Protein AF-0000000077670071 (afdb_homodimer)

Organism: Acanthosepion pharaonis (NCBI:txid158019)

Foldseek 3Di:
DPDDDPDDPDDPDPPPPPPDDDPDDCPPPDDDPQQLPDPPPPDDDDPDPDSPSRSPPCPCPPPPDPPCPLVNVVVVLVVVLVVLLVVLVVLLVQLLVLLVQLLVLLVVLLVLLVVLLVCVVVVDPVVNVVSVVSNVVSVVSNVVSVVSNVVSVVVNVVSLVVLQVSLVVCVVSVNNVSNVVSVVSSVVSVVSSVVSNVSSVVSVVVSVVSVVVSVVSVVVVVVVVVVVVVVVVD/DPDDDPDDPDDPDCPVPPPDPDPPPPPVPPDDDQQLPDPPPPDDDDPDPDSPSRSPPCPCPPPPDPPCPLVNVVVVLVVVLVVLLVVLVVLLVQLLVLLVQLLVLLVVLLVLLVVLLVCVVVVDPVSNVVSVVSNVVSVVSNVVSVVSNVVSVVVNVVSLVVLQVSLVVCVVSVNNVSNVVSVVSSVVSVVSSVVSNVSSVVSVVVSVVSVVVSVVSVVVVVVVVVVVVVVVVD

Solvent-accessible surface area (backbone atoms only — not comparable to full-atom values): 26084 Å² total; per-residue (Å²): 143,90,78,80,88,81,70,89,80,77,80,87,80,80,78,75,78,78,71,80,76,73,84,72,73,88,67,82,77,80,76,88,75,68,55,40,54,76,77,86,73,81,77,88,87,70,90,73,68,82,79,67,62,50,10,56,65,64,69,66,66,61,75,66,72,75,58,57,46,72,64,53,47,50,52,33,42,51,53,20,49,52,29,42,51,48,31,40,51,43,37,45,50,26,33,34,46,30,29,50,51,29,26,51,36,40,52,51,41,44,53,39,53,53,51,51,57,59,37,62,79,68,65,48,64,69,60,48,53,54,42,50,52,50,42,54,54,34,52,51,50,31,52,52,30,44,51,52,31,53,50,37,48,50,32,39,55,35,38,50,53,38,43,53,34,46,20,48,33,26,46,57,64,70,32,57,66,59,17,52,49,41,49,51,51,52,52,56,50,50,51,54,44,48,53,34,50,50,50,31,50,52,35,51,50,51,39,54,52,48,52,52,50,51,51,53,52,52,51,51,54,52,52,53,51,54,54,54,53,54,57,68,76,95,144,87,77,76,90,79,70,88,83,75,76,89,75,79,77,71,76,77,68,78,74,70,83,69,82,75,72,74,79,76,76,86,73,72,56,45,55,74,77,86,73,82,76,88,88,73,89,72,70,83,80,68,59,51,13,60,69,65,70,65,65,59,75,67,73,75,59,58,45,73,64,54,45,51,52,34,41,51,53,21,48,52,30,42,51,49,30,39,52,43,37,46,49,25,33,36,46,30,29,48,52,30,26,52,35,39,52,51,40,45,52,40,54,52,51,51,58,59,38,63,78,68,64,49,65,71,59,49,53,51,42,51,54,49,43,56,52,34,53,51,50,34,51,53,30,45,53,53,30,52,50,36,48,51,32,39,55,35,37,49,54,38,44,52,33,46,20,48,30,26,47,55,65,71,32,56,66,59,18,52,49,42,49,50,51,53,51,57,51,51,52,54,43,47,53,35,50,50,51,32,50,52,36,52,52,50,40,54,51,49,52,54,49,52,50,53,53,52,49,51,53,53,53,54,52,53,53,55,51,55,58,68,76,98

Secondary structure (DSSP, 8-state):
----------------------S----------------------S--------TT--------S----HHHHHHHHHHHHHHHHHHHHHHHHHHHHHHHHHHHHHHHHHHHHHHHHHHHHHT-HHHHHHHHHHHHHHHHHHHHHHHHHHHHHHHHHHHHHHHHHHHHHHHHTT-HHHHHHHHHHHHHHHHHHHHHHHHHHHHHHHHHHHHHHHHHHHHHHHHHHHHHHHHHH-/---S-----------------------------------------S--------TT--------S----HHHHHHHHHHHHHHHHHHHHHHHHHHHHHHHHHHHHHHHHHHHHHHHHHHHHHT-HHHHHHHHHHHHHHHHHHHHHHHHHHHHHHHHHHHHHHHHHHHHHHHHTT-HHHHHHHHHHHHHHHHHHHHHHHHHHHHHHHHHHHHHHHHHHHHHHHHHHHHHHHHHH-

Structure (mmCIF, N/CA/C/O backbone):
data_AF-0000000077670071-model_v1
#
loop_
_entity.id
_entity.type
_entity.pdbx_description
1 polymer 'Direct IAP-binding protein with low pI'
#
loop_
_atom_site.group_PDB
_atom_site.id
_atom_site.type_symbol
_atom_site.label_atom_id
_atom_site.label_alt_id
_atom_site.label_comp_id
_atom_site.label_asym_id
_atom_site.label_entity_id
_atom_site.label_seq_id
_atom_site.pdbx_PDB_ins_code
_atom_site.Cartn_x
_atom_site.Cartn_y
_atom_site.Cartn_z
_atom_site.occupancy
_atom_site.B_iso_or_equiv
_atom_site.auth_seq_id
_atom_site.auth_comp_id
_atom_site.auth_asym_id
_atom_site.auth_atom_id
_atom_site.pdbx_PDB_model_num
ATOM 1 N N . MET A 1 1 ? -12.75 -76.188 -4.395 1 19.3 1 MET A N 1
ATOM 2 C CA . MET A 1 1 ? -12.727 -75.812 -2.982 1 19.3 1 MET A CA 1
ATOM 3 C C . MET A 1 1 ? -11.961 -74.5 -2.77 1 19.3 1 MET A C 1
ATOM 5 O O . MET A 1 1 ? -10.898 -74.5 -2.143 1 19.3 1 MET A O 1
ATOM 9 N N . ILE A 1 2 ? -11.883 -73.438 -3.781 1 19.7 2 ILE A N 1
ATOM 10 C CA . ILE A 1 2 ? -11.203 -72.25 -4.199 1 19.7 2 ILE A CA 1
ATOM 11 C C . ILE A 1 2 ? -11.68 -71.062 -3.352 1 19.7 2 ILE A C 1
ATOM 13 O O . ILE A 1 2 ? -11.5 -69.875 -3.729 1 19.7 2 ILE A O 1
ATOM 17 N N . CYS A 1 3 ? -12.5 -71.125 -2.314 1 19.27 3 CYS A N 1
ATOM 18 C CA . CYS A 1 3 ? -13.188 -70.125 -1.575 1 19.27 3 CYS A CA 1
ATOM 19 C C . CYS A 1 3 ? -12.18 -69.25 -0.833 1 19.27 3 CYS A C 1
ATOM 21 O O . CYS A 1 3 ? -12.273 -68 -0.875 1 19.27 3 CYS A O 1
ATOM 23 N N . ARG A 1 4 ? -11.594 -69.438 0.421 1 20.42 4 ARG A N 1
ATOM 24 C CA . ARG A 1 4 ? -11.805 -68.875 1.736 1 20.42 4 ARG A CA 1
ATOM 25 C C . ARG A 1 4 ? -10.742 -67.812 2.033 1 20.42 4 ARG A C 1
ATOM 27 O O . ARG A 1 4 ? -10.805 -67.125 3.064 1 20.42 4 ARG A O 1
ATOM 34 N N . CYS A 1 5 ? -9.391 -67.812 1.639 1 19.31 5 CYS A N 1
ATOM 35 C CA . CYS A 1 5 ? -8.312 -67.312 2.482 1 19.31 5 CYS A CA 1
ATOM 36 C C . CYS A 1 5 ? -8.242 -65.812 2.439 1 19.31 5 CYS A C 1
ATOM 38 O O . CYS A 1 5 ? -7.195 -65.25 2.117 1 19.31 5 CYS A O 1
ATOM 40 N N . LEU A 1 6 ? -9.188 -64.875 1.886 1 21.92 6 LEU A N 1
ATOM 41 C CA . LEU A 1 6 ? -9.008 -63.469 1.563 1 21.92 6 LEU A CA 1
ATOM 42 C C . LEU A 1 6 ? -8.992 -62.625 2.83 1 21.92 6 LEU A C 1
ATOM 44 O O . LEU A 1 6 ? -9.109 -61.375 2.764 1 21.92 6 LEU A O 1
ATOM 48 N N . ARG A 1 7 ? -9.125 -63.031 4.027 1 20.58 7 ARG A N 1
ATOM 49 C CA . ARG A 1 7 ? -9.609 -62.156 5.086 1 20.58 7 ARG A CA 1
ATOM 50 C C . ARG A 1 7 ? -8.531 -61.188 5.539 1 20.58 7 ARG A C 1
ATOM 52 O O . ARG A 1 7 ? -8.805 -60 5.754 1 20.58 7 ARG A O 1
ATOM 59 N N . SER A 1 8 ? -7.371 -61.531 6.316 1 20.08 8 SER A N 1
ATOM 60 C CA . SER A 1 8 ? -6.895 -60.844 7.516 1 20.08 8 SER A CA 1
ATOM 61 C C . SER A 1 8 ? -5.93 -59.719 7.168 1 20.08 8 SER A C 1
ATOM 63 O O . SER A 1 8 ? -4.727 -59.938 7.027 1 20.08 8 SER A O 1
ATOM 65 N N . LEU A 1 9 ? -6.059 -58.719 6.238 1 21.48 9 LEU A N 1
ATOM 66 C CA . LEU A 1 9 ? -5.23 -57.594 5.824 1 21.48 9 LEU A CA 1
ATOM 67 C C . LEU A 1 9 ? -5.09 -56.562 6.953 1 21.48 9 LEU A C 1
ATOM 69 O O . LEU A 1 9 ? -5.652 -55.469 6.879 1 21.48 9 LEU A O 1
ATOM 73 N N . ARG A 1 10 ? -5.117 -56.969 8.203 1 20.91 10 ARG A N 1
ATOM 74 C CA . ARG A 1 10 ? -5.242 -55.938 9.211 1 20.91 10 ARG A CA 1
ATOM 75 C C . ARG A 1 10 ? -4.047 -54.969 9.164 1 20.91 10 ARG A C 1
ATOM 77 O O . ARG A 1 10 ? -3.07 -55.25 8.461 1 20.91 10 ARG A O 1
ATOM 84 N N . ARG A 1 11 ? -3.357 -54.438 10.398 1 23.05 11 ARG A N 1
ATOM 85 C CA . ARG A 1 11 ? -3.02 -53.281 11.195 1 23.05 11 ARG A CA 1
ATOM 86 C C . ARG A 1 11 ? -1.527 -52.969 11.117 1 23.05 11 ARG A C 1
ATOM 88 O O . ARG A 1 11 ? -0.979 -52.312 12 1 23.05 11 ARG A O 1
ATOM 95 N N . LEU A 1 12 ? -0.611 -53.469 10.32 1 20.62 12 LEU A N 1
ATOM 96 C CA . LEU A 1 12 ? 0.791 -53.312 10.688 1 20.62 12 LEU A CA 1
ATOM 97 C C . LEU A 1 12 ? 1.192 -51.844 10.656 1 20.62 12 LEU A C 1
ATOM 99 O O . LEU A 1 12 ? 1.019 -51.156 9.641 1 20.62 12 LEU A O 1
ATOM 103 N N . ARG A 1 13 ? 1.415 -51.156 11.844 1 23.98 13 ARG A N 1
ATOM 104 C CA . ARG A 1 13 ? 1.906 -49.844 12.289 1 23.98 13 ARG A CA 1
ATOM 105 C C . ARG A 1 13 ? 3.375 -49.656 11.93 1 23.98 13 ARG A C 1
ATOM 107 O O . ARG A 1 13 ? 4.234 -50.406 12.391 1 23.98 13 ARG A O 1
ATOM 114 N N . CYS A 1 14 ? 3.844 -49.031 10.828 1 21.12 14 CYS A N 1
ATOM 115 C CA . CYS A 1 14 ? 5.125 -48.719 10.211 1 21.12 14 CYS A CA 1
ATOM 116 C C . CYS A 1 14 ? 5.941 -47.781 11.094 1 21.12 14 CYS A C 1
ATOM 118 O O . CYS A 1 14 ? 5.578 -46.625 11.289 1 21.12 14 CYS A O 1
ATOM 120 N N . SER A 1 15 ? 6.465 -48.219 12.227 1 22.89 15 SER A N 1
ATOM 121 C CA . SER A 1 15 ? 7.379 -47.375 12.992 1 22.89 15 SER A CA 1
ATOM 122 C C . SER A 1 15 ? 8.656 -47.094 12.203 1 22.89 15 SER A C 1
ATOM 124 O O . SER A 1 15 ? 9.445 -48 11.938 1 22.89 15 SER A O 1
ATOM 126 N N . LEU A 1 16 ? 8.742 -46.062 11.281 1 22.25 16 LEU A N 1
ATOM 127 C CA . LEU A 1 16 ? 9.844 -45.594 10.438 1 22.25 16 LEU A CA 1
ATOM 128 C C . LEU A 1 16 ? 10.992 -45.062 11.281 1 22.25 16 LEU A C 1
ATOM 130 O O . LEU A 1 16 ? 10.836 -44.062 11.984 1 22.25 16 LEU A O 1
ATOM 134 N N . PRO A 1 17 ? 11.766 -45.875 11.977 1 24.42 17 PRO A N 1
ATOM 135 C CA . PRO A 1 17 ? 12.891 -45.219 12.633 1 24.42 17 PRO A CA 1
ATOM 136 C C . PRO A 1 17 ? 13.805 -44.5 11.648 1 24.42 17 PRO A C 1
ATOM 138 O O . PRO A 1 17 ? 14.055 -45 10.547 1 24.42 17 PRO A O 1
ATOM 141 N N . ILE A 1 18 ? 13.883 -43.156 11.625 1 24.2 18 ILE A N 1
ATOM 142 C CA . ILE A 1 18 ? 14.562 -42.156 10.805 1 24.2 18 ILE A CA 1
ATOM 143 C C . ILE A 1 18 ? 16.078 -42.281 10.969 1 24.2 18 ILE A C 1
ATOM 145 O O . ILE A 1 18 ? 16.625 -41.938 12.016 1 24.2 18 ILE A O 1
ATOM 149 N N . LEU A 1 19 ? 16.578 -43.438 10.711 1 23.03 19 LEU A N 1
ATOM 150 C CA . LEU A 1 19 ? 18.031 -43.5 10.875 1 23.03 19 LEU A CA 1
ATOM 151 C C . LEU A 1 19 ? 18.719 -42.406 10.062 1 23.03 19 LEU A C 1
ATOM 153 O O . LEU A 1 19 ? 18.281 -42.094 8.961 1 23.03 19 LEU A O 1
ATOM 157 N N . ARG A 1 20 ? 19.531 -41.594 10.766 1 25.33 20 ARG A N 1
ATOM 158 C CA . ARG A 1 20 ? 20.344 -40.438 10.414 1 25.33 20 ARG A CA 1
ATOM 159 C C . ARG A 1 20 ? 21.328 -40.781 9.305 1 25.33 20 ARG A C 1
ATOM 161 O O . ARG A 1 20 ? 22.188 -41.656 9.477 1 25.33 20 ARG A O 1
ATOM 168 N N . PRO A 1 21 ? 20.938 -40.656 8 1 23.73 21 PRO A N 1
ATOM 169 C CA . PRO A 1 21 ? 21.781 -41.062 6.871 1 23.73 21 PRO A CA 1
ATOM 170 C C . PRO A 1 21 ? 23.141 -40.344 6.871 1 23.73 21 PRO A C 1
ATOM 172 O O . PRO A 1 21 ? 23.203 -39.156 7.219 1 23.73 21 PRO A O 1
ATOM 175 N N . THR A 1 22 ? 24.141 -40.969 7.371 1 26 22 THR A N 1
ATOM 176 C CA . THR A 1 22 ? 25.484 -40.469 7.148 1 26 22 THR A CA 1
ATOM 177 C C . THR A 1 22 ? 25.703 -40.125 5.68 1 26 22 THR A C 1
ATOM 179 O O . THR A 1 22 ? 25.078 -40.719 4.797 1 26 22 THR A O 1
ATOM 182 N N . PRO A 1 23 ? 26.375 -38.969 5.371 1 24.25 23 PRO A N 1
ATOM 183 C CA . PRO A 1 23 ? 26.547 -38.219 4.121 1 24.25 23 PRO A CA 1
ATOM 184 C C . PRO A 1 23 ? 27.328 -39.031 3.068 1 24.25 23 PRO A C 1
ATOM 186 O O . PRO A 1 23 ? 27.734 -38.469 2.051 1 24.25 23 PRO A O 1
ATOM 189 N N . VAL A 1 24 ? 27.141 -40.344 3.111 1 22.52 24 VAL A N 1
ATOM 190 C CA . VAL A 1 24 ? 28.188 -40.938 2.277 1 22.52 24 VAL A CA 1
ATOM 191 C C . VAL A 1 24 ? 28.141 -40.312 0.885 1 22.52 24 VAL A C 1
ATOM 193 O O . VAL A 1 24 ? 29.125 -39.719 0.429 1 22.52 24 VAL A O 1
ATOM 196 N N . HIS A 1 25 ? 27.766 -41.219 -0.134 1 20.42 25 HIS A N 1
ATOM 197 C CA . HIS A 1 25 ? 28.453 -41.844 -1.264 1 20.42 25 HIS A CA 1
ATOM 198 C C . HIS A 1 25 ? 28.094 -41.125 -2.57 1 20.42 25 HIS A C 1
ATOM 200 O O . HIS A 1 25 ? 28.578 -41.531 -3.639 1 20.42 25 HIS A O 1
ATOM 206 N N . TRP A 1 26 ? 27.25 -40.125 -2.826 1 19.08 26 TRP A N 1
ATOM 207 C CA . TRP A 1 26 ? 26.422 -40.344 -4 1 19.08 26 TRP A CA 1
ATOM 208 C C . TRP A 1 26 ? 27.188 -40.062 -5.281 1 19.08 26 TRP A C 1
ATOM 210 O O . TRP A 1 26 ? 27.547 -38.906 -5.547 1 19.08 26 TRP A O 1
ATOM 220 N N . ALA A 1 27 ? 28 -40.969 -5.812 1 22.58 27 ALA A N 1
ATOM 221 C CA . ALA A 1 27 ? 28.688 -40.906 -7.098 1 22.58 27 ALA A CA 1
ATOM 222 C C . ALA A 1 27 ? 27.688 -40.906 -8.258 1 22.58 27 ALA A C 1
ATOM 224 O O . ALA A 1 27 ? 28.078 -41.031 -9.422 1 22.58 27 ALA A O 1
ATOM 225 N N . VAL A 1 28 ? 26.328 -40.781 -8.156 1 21.23 28 VAL A N 1
ATOM 226 C CA . VAL A 1 28 ? 25.547 -41.281 -9.281 1 21.23 28 VAL A CA 1
ATOM 227 C C . VAL A 1 28 ? 25.891 -40.531 -10.547 1 21.23 28 VAL A C 1
ATOM 229 O O . VAL A 1 28 ? 25.688 -39.312 -10.625 1 21.23 28 VAL A O 1
ATOM 232 N N . GLY A 1 29 ? 26.906 -41.031 -11.438 1 20.14 29 GLY A N 1
ATOM 233 C CA . GLY A 1 29 ? 27.234 -40.594 -12.789 1 20.14 29 GLY A CA 1
ATOM 234 C C . GLY A 1 29 ? 26.062 -40.688 -13.75 1 20.14 29 GLY A C 1
ATOM 235 O O . GLY A 1 29 ? 26 -41.594 -14.586 1 20.14 29 GLY A O 1
ATOM 236 N N . LEU A 1 30 ? 24.719 -40.75 -13.406 1 21.16 30 LEU A N 1
ATOM 237 C CA . LEU A 1 30 ? 23.719 -41.156 -14.367 1 21.16 30 LEU A CA 1
ATOM 238 C C . LEU A 1 30 ? 23.719 -40.219 -15.578 1 21.16 30 LEU A C 1
ATOM 240 O O . LEU A 1 30 ? 23.562 -39 -15.438 1 21.16 30 LEU A O 1
ATOM 244 N N . SER A 1 31 ? 24.297 -40.719 -16.75 1 20.66 31 SER A N 1
ATOM 245 C CA . SER A 1 31 ? 24.406 -40.219 -18.109 1 20.66 31 SER A CA 1
ATOM 246 C C . SER A 1 31 ? 23.062 -39.75 -18.656 1 20.66 31 SER A C 1
ATOM 248 O O . SER A 1 31 ? 22.016 -40.125 -18.109 1 20.66 31 SER A O 1
ATOM 250 N N . LEU A 1 32 ? 23.047 -39.25 -20.047 1 23.14 32 LEU A N 1
ATOM 251 C CA . LEU A 1 32 ? 22.391 -38.344 -21 1 23.14 32 LEU A CA 1
ATOM 252 C C . LEU A 1 32 ? 21.141 -39.031 -21.594 1 23.14 32 LEU A C 1
ATOM 254 O O . LEU A 1 32 ? 21.25 -39.906 -22.453 1 23.14 32 LEU A O 1
ATOM 258 N N . PHE A 1 33 ? 20.203 -39.625 -20.844 1 22.83 33 PHE A N 1
ATOM 259 C CA . PHE A 1 33 ? 19.125 -40.281 -21.578 1 22.83 33 PHE A CA 1
ATOM 260 C C . PHE A 1 33 ? 18.375 -39.25 -22.438 1 22.83 33 PHE A C 1
ATOM 262 O O . PHE A 1 33 ? 18.109 -38.125 -22 1 22.83 33 PHE A O 1
ATOM 269 N N . PRO A 1 34 ? 18.297 -39.438 -23.844 1 24.45 34 PRO A N 1
ATOM 270 C CA . PRO A 1 34 ? 17.641 -38.594 -24.844 1 24.45 34 PRO A CA 1
ATOM 271 C C . PRO A 1 34 ? 16.125 -38.5 -24.641 1 24.45 34 PRO A C 1
ATOM 273 O O . PRO A 1 34 ? 15.492 -39.5 -24.266 1 24.45 34 PRO A O 1
ATOM 276 N N . SER A 1 35 ? 15.633 -37.438 -24.016 1 22.36 35 SER A N 1
ATOM 277 C CA . SER A 1 35 ? 14.227 -37.094 -23.812 1 22.36 35 SER A CA 1
ATOM 278 C C . SER A 1 35 ? 13.461 -37.125 -25.125 1 22.36 35 SER A C 1
ATOM 280 O O . SER A 1 35 ? 13.805 -36.375 -26.062 1 22.36 35 SER A O 1
ATOM 282 N N . VAL A 1 36 ? 12.805 -38.219 -25.547 1 23.88 36 VAL A N 1
ATOM 283 C CA . VAL A 1 36 ? 11.961 -38.5 -26.703 1 23.88 36 VAL A CA 1
ATOM 284 C C . VAL A 1 36 ? 10.742 -37.594 -26.688 1 23.88 36 VAL A C 1
ATOM 286 O O . VAL A 1 36 ? 9.938 -37.594 -25.75 1 23.88 36 VAL A O 1
ATOM 289 N N . ALA A 1 37 ? 10.852 -36.344 -27.234 1 23.95 37 ALA A N 1
ATOM 290 C CA . ALA A 1 37 ? 9.711 -35.469 -27.438 1 23.95 37 ALA A CA 1
ATOM 291 C C . ALA A 1 37 ? 8.758 -36.031 -28.484 1 23.95 37 ALA A C 1
ATOM 293 O O . ALA A 1 37 ? 9.156 -36.281 -29.625 1 23.95 37 ALA A O 1
ATOM 294 N N . TYR A 1 38 ? 7.801 -36.781 -28.203 1 21.5 38 TYR A N 1
ATOM 295 C CA . TYR A 1 38 ? 6.75 -37.312 -29.062 1 21.5 38 TYR A CA 1
ATOM 296 C C . TYR A 1 38 ? 5.957 -36.188 -29.719 1 21.5 38 TYR A C 1
ATOM 298 O O . TYR A 1 38 ? 5.477 -35.281 -29.031 1 21.5 38 TYR A O 1
ATOM 306 N N . CYS A 1 39 ? 6.348 -35.75 -30.938 1 24.64 39 CYS A N 1
ATOM 307 C CA . CYS A 1 39 ? 5.547 -34.906 -31.812 1 24.64 39 CYS A CA 1
ATOM 308 C C . CYS A 1 39 ? 4.32 -35.656 -32.312 1 24.64 39 CYS A C 1
ATOM 310 O O . CYS A 1 39 ? 4.445 -36.688 -32.969 1 24.64 39 CYS A O 1
ATOM 312 N N . TYR A 1 40 ? 3.168 -35.594 -31.719 1 21.88 40 TYR A N 1
ATOM 313 C CA . TYR A 1 40 ? 1.902 -36.156 -32.156 1 21.88 40 TYR A CA 1
ATOM 314 C C . TYR A 1 40 ? 1.477 -35.562 -33.5 1 21.88 40 TYR A C 1
ATOM 316 O O . TYR A 1 40 ? 1.119 -34.375 -33.562 1 21.88 40 TYR A O 1
ATOM 324 N N . ASN A 1 41 ? 2.139 -35.969 -34.656 1 23.44 41 ASN A N 1
ATOM 325 C CA . ASN A 1 41 ? 1.564 -35.688 -35.969 1 23.44 41 ASN A CA 1
ATOM 326 C C . ASN A 1 41 ? 0.294 -36.5 -36.219 1 23.44 41 ASN A C 1
ATOM 328 O O . ASN A 1 41 ? 0.331 -37.719 -36.219 1 23.44 41 ASN A O 1
ATOM 332 N N . ALA A 1 42 ? -0.922 -35.969 -36.156 1 26.3 42 ALA A N 1
ATOM 333 C CA . ALA A 1 42 ? -2.221 -36.594 -36.469 1 26.3 42 ALA A CA 1
ATOM 334 C C . ALA A 1 42 ? -2.324 -36.969 -37.938 1 26.3 42 ALA A C 1
ATOM 336 O O . ALA A 1 42 ? -3.408 -37.312 -38.406 1 26.3 42 ALA A O 1
ATOM 337 N N . ASN A 1 43 ? -1.419 -36.688 -38.938 1 24.58 43 ASN A N 1
ATOM 338 C CA . ASN A 1 43 ? -1.984 -37 -40.25 1 24.58 43 ASN A CA 1
ATOM 339 C C . ASN A 1 43 ? -2.189 -38.5 -40.469 1 24.58 43 ASN A C 1
ATOM 341 O O . ASN A 1 43 ? -1.601 -39.312 -39.75 1 24.58 43 ASN A O 1
ATOM 345 N N . ASN A 1 44 ? -2.498 -39.062 -41.875 1 26.72 44 ASN A N 1
ATOM 346 C CA . ASN A 1 44 ? -3.141 -40.156 -42.562 1 26.72 44 ASN A CA 1
ATOM 347 C C . ASN A 1 44 ? -2.389 -41.469 -42.375 1 26.72 44 ASN A C 1
ATOM 349 O O . ASN A 1 44 ? -1.277 -41.469 -41.844 1 26.72 44 ASN A O 1
ATOM 353 N N . ASN A 1 45 ? -2.203 -42.375 -43.531 1 25.75 45 ASN A N 1
ATOM 354 C CA . ASN A 1 45 ? -2.211 -43.781 -43.938 1 25.75 45 ASN A CA 1
ATOM 355 C C . ASN A 1 45 ? -0.94 -44.469 -43.469 1 25.75 45 ASN A C 1
ATOM 357 O O . ASN A 1 45 ? -0.869 -45.719 -43.5 1 25.75 45 ASN A O 1
ATOM 361 N N . ASN A 1 46 ? 0.287 -44 -44 1 26.06 46 ASN A N 1
ATOM 362 C CA . ASN A 1 46 ? 1.414 -44.844 -44.375 1 26.06 46 ASN A CA 1
ATOM 363 C C . ASN A 1 46 ? 2.01 -45.562 -43.156 1 26.06 46 ASN A C 1
ATOM 365 O O . ASN A 1 46 ? 1.832 -45.125 -42.031 1 26.06 46 ASN A O 1
ATOM 369 N N . THR A 1 47 ? 2.789 -46.781 -43.312 1 28.22 47 THR A N 1
ATOM 370 C CA . THR A 1 47 ? 3.484 -47.812 -42.562 1 28.22 47 THR A CA 1
ATOM 371 C C . THR A 1 47 ? 4.402 -47.188 -41.531 1 28.22 47 THR A C 1
ATOM 373 O O . THR A 1 47 ? 5.488 -46.719 -41.844 1 28.22 47 THR A O 1
ATOM 376 N N . THR A 1 48 ? 3.914 -46.469 -40.625 1 26.86 48 THR A N 1
ATOM 377 C CA . THR A 1 48 ? 4.613 -45.469 -39.812 1 26.86 48 THR A CA 1
ATOM 378 C C . THR A 1 48 ? 5.637 -46.125 -38.906 1 26.86 48 THR A C 1
ATOM 380 O O . THR A 1 48 ? 5.301 -47.062 -38.156 1 26.86 48 THR A O 1
ATOM 383 N N . PRO A 1 49 ? 7 -46.156 -39.344 1 28.55 49 PRO A N 1
ATOM 384 C CA . PRO A 1 49 ? 8.102 -46.875 -38.688 1 28.55 49 PRO A CA 1
ATOM 385 C C . PRO A 1 49 ? 8.055 -46.75 -37.188 1 28.55 49 PRO A C 1
ATOM 387 O O . PRO A 1 49 ? 7.348 -45.906 -36.656 1 28.55 49 PRO A O 1
ATOM 390 N N . PRO A 1 50 ? 8.867 -47.688 -36.469 1 28.81 50 PRO A N 1
ATOM 391 C CA . PRO A 1 50 ? 8.945 -47.844 -35 1 28.81 50 P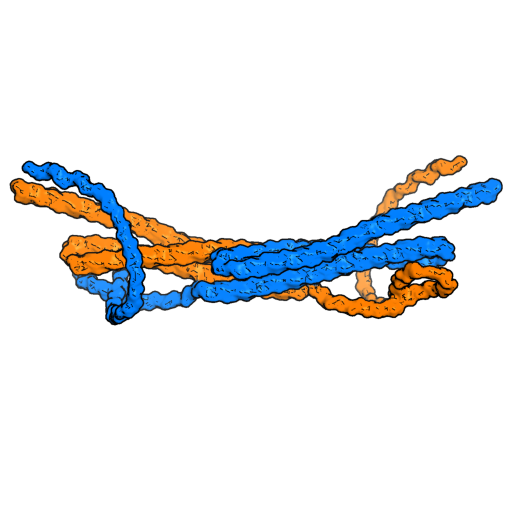RO A CA 1
ATOM 392 C C . PRO A 1 50 ? 9.148 -46.531 -34.25 1 28.81 50 PRO A C 1
ATOM 394 O O . PRO A 1 50 ? 9.875 -45.656 -34.75 1 28.81 50 PRO A O 1
ATOM 397 N N . LEU A 1 51 ? 8.148 -46.031 -33.625 1 28.78 51 LEU A N 1
ATOM 398 C CA . LEU A 1 51 ? 8.133 -44.781 -32.875 1 28.78 51 LEU A CA 1
ATOM 399 C C . LEU A 1 51 ? 9.336 -44.688 -31.938 1 28.78 51 LEU A C 1
ATOM 401 O O . LEU A 1 51 ? 9.383 -45.375 -30.922 1 28.78 51 LEU A O 1
ATOM 405 N N . VAL A 1 52 ? 10.617 -44.844 -32.5 1 29.88 52 VAL A N 1
ATOM 406 C CA . VAL A 1 52 ? 11.727 -44.406 -31.672 1 29.88 52 VAL A CA 1
ATOM 407 C C . VAL A 1 52 ? 11.391 -43.062 -31.031 1 29.88 52 VAL A C 1
ATOM 409 O O . VAL A 1 52 ? 11.148 -42.062 -31.719 1 29.88 52 VAL A O 1
ATOM 412 N N . ILE A 1 53 ? 10.719 -43.125 -29.922 1 31.23 53 ILE A N 1
ATOM 413 C CA . ILE A 1 53 ? 10.57 -41.906 -29.125 1 31.23 53 ILE A CA 1
ATOM 414 C C . ILE A 1 53 ? 11.914 -41.188 -29.047 1 31.23 53 ILE A C 1
ATOM 416 O O . ILE A 1 53 ? 12.82 -41.625 -28.344 1 31.23 53 ILE A O 1
ATOM 420 N N . ASP A 1 54 ? 12.617 -40.938 -30.203 1 28.14 54 ASP A N 1
ATOM 421 C CA . ASP A 1 54 ? 13.789 -40.062 -30.203 1 28.14 54 ASP A CA 1
ATOM 422 C C . ASP A 1 54 ? 13.523 -38.812 -29.359 1 28.14 54 ASP A C 1
ATOM 424 O O . ASP A 1 54 ? 12.734 -37.969 -29.766 1 28.14 54 ASP A O 1
ATOM 428 N N . CYS A 1 55 ? 13.539 -38.969 -28.062 1 30.72 55 CYS A N 1
ATOM 429 C CA . CYS A 1 55 ? 13.672 -37.844 -27.125 1 30.72 55 CYS A CA 1
ATOM 430 C C . CYS A 1 55 ? 14.648 -36.812 -27.656 1 30.72 55 CYS A C 1
ATOM 432 O O . CYS A 1 55 ? 15.023 -35.875 -26.922 1 30.72 55 CYS A O 1
ATOM 434 N N . GLU A 1 56 ? 15.391 -37.031 -28.75 1 27.98 56 GLU A N 1
ATOM 435 C CA . GLU A 1 56 ? 16.359 -36.031 -29.219 1 27.98 56 GLU A CA 1
ATOM 436 C C . GLU A 1 56 ? 15.656 -34.75 -29.625 1 27.98 56 GLU A C 1
ATOM 438 O O . GLU A 1 56 ? 16.312 -33.781 -30.062 1 27.98 56 GLU A O 1
ATOM 443 N N . ASP A 1 57 ? 14.633 -34.844 -30.312 1 28.84 57 ASP A N 1
ATOM 444 C CA . ASP A 1 57 ? 14.352 -33.469 -30.766 1 28.84 57 ASP A CA 1
ATOM 445 C C . ASP A 1 57 ? 14.297 -32.5 -29.578 1 28.84 57 ASP A C 1
ATOM 447 O O . ASP A 1 57 ? 13.422 -32.625 -28.719 1 28.84 57 ASP A O 1
ATOM 451 N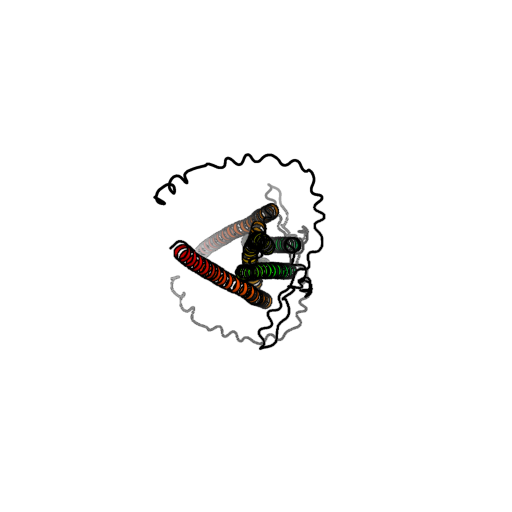 N . ASP A 1 58 ? 15.445 -32.031 -29.156 1 29.66 58 ASP A N 1
ATOM 452 C CA . ASP A 1 58 ? 15.805 -30.828 -28.438 1 29.66 58 ASP A CA 1
ATOM 453 C C . ASP A 1 58 ? 14.859 -29.672 -28.766 1 29.66 58 ASP A C 1
ATOM 455 O O . ASP A 1 58 ? 15.133 -28.875 -29.656 1 29.66 58 ASP A O 1
ATOM 459 N N . THR A 1 59 ? 13.742 -29.922 -29.266 1 30.67 59 THR A N 1
ATOM 460 C CA . THR A 1 59 ? 13.102 -28.609 -29.328 1 30.67 59 THR A CA 1
ATOM 461 C C . THR A 1 59 ? 13.484 -27.766 -28.109 1 30.67 59 THR A C 1
ATOM 463 O O . THR A 1 59 ? 13.219 -28.141 -26.969 1 30.67 59 THR A O 1
ATOM 466 N N . GLU A 1 60 ? 14.625 -27.172 -28.25 1 30.09 60 GLU A N 1
ATOM 467 C CA . GLU A 1 60 ? 15.117 -26.078 -27.422 1 30.09 60 GLU A CA 1
ATOM 468 C C . GLU A 1 60 ? 13.961 -25.281 -26.812 1 30.09 60 GLU A C 1
ATOM 470 O O . GLU A 1 60 ? 13.32 -24.484 -27.516 1 30.09 60 GLU A O 1
ATOM 475 N N . ILE A 1 61 ? 12.945 -25.906 -26.312 1 34.31 61 ILE A N 1
ATOM 476 C CA . ILE A 1 61 ? 12.227 -24.938 -25.484 1 34.31 61 ILE A CA 1
ATOM 477 C C . ILE A 1 61 ? 13.203 -23.906 -24.938 1 34.31 61 ILE A C 1
ATOM 479 O O . ILE A 1 61 ? 14.195 -24.25 -24.281 1 34.31 61 ILE A O 1
ATOM 483 N N . SER A 1 62 ? 13.5 -22.984 -25.875 1 31.81 62 SER A N 1
ATOM 484 C CA . SER A 1 62 ? 14.312 -21.859 -25.406 1 31.81 62 SER A CA 1
ATOM 485 C C . SER A 1 62 ? 14.328 -21.781 -23.875 1 31.81 62 SER A C 1
ATOM 487 O O . SER A 1 62 ? 13.32 -22.062 -23.234 1 31.81 62 SER A O 1
ATOM 489 N N . PRO A 1 63 ? 15.43 -22.047 -23.312 1 33.34 63 PRO A N 1
ATOM 490 C CA . PRO A 1 63 ? 15.5 -21.812 -21.859 1 33.34 63 PRO A CA 1
ATOM 491 C C . PRO A 1 63 ? 14.555 -20.719 -21.391 1 33.34 63 PRO A C 1
ATOM 493 O O . PRO A 1 63 ? 14.57 -19.609 -21.938 1 33.34 63 PRO A O 1
ATOM 496 N N . PRO A 1 64 ? 13.258 -21 -21.203 1 36.12 64 PRO A N 1
ATOM 497 C CA . PRO A 1 64 ? 12.453 -19.859 -20.75 1 36.12 64 PRO A CA 1
ATOM 498 C C . PRO A 1 64 ? 13.289 -18.781 -20.062 1 36.12 64 PRO A C 1
ATOM 500 O O . PRO A 1 64 ? 14.375 -19.078 -19.562 1 36.12 64 PRO A O 1
ATOM 503 N N . GLU A 1 65 ? 13.227 -17.594 -20.531 1 43.19 65 GLU A N 1
ATOM 504 C CA . GLU A 1 65 ? 13.766 -16.438 -19.812 1 43.19 65 GLU A CA 1
ATOM 505 C C . GLU A 1 65 ? 13.891 -16.734 -18.328 1 43.19 65 GLU A C 1
ATOM 507 O O . GLU A 1 65 ? 13.062 -17.453 -17.75 1 43.19 65 GLU A O 1
ATOM 512 N N . THR A 1 66 ? 15.047 -16.797 -17.812 1 45.5 66 THR A N 1
ATOM 513 C CA . THR A 1 66 ? 15.422 -17.031 -16.422 1 45.5 66 THR A CA 1
ATOM 514 C C . THR A 1 66 ? 14.289 -16.625 -15.484 1 45.5 66 THR A C 1
ATOM 516 O O . THR A 1 66 ? 13.828 -15.492 -15.516 1 45.5 66 THR A O 1
ATOM 519 N N . PRO A 1 67 ? 13.398 -17.594 -15.203 1 51.44 67 PRO A N 1
ATOM 520 C CA . PRO A 1 67 ? 12.305 -17.328 -14.258 1 51.44 67 PRO A CA 1
ATOM 521 C C . PRO A 1 67 ? 12.68 -16.312 -13.195 1 51.44 67 PRO A C 1
ATOM 523 O O . PRO A 1 67 ? 13.82 -16.266 -12.742 1 51.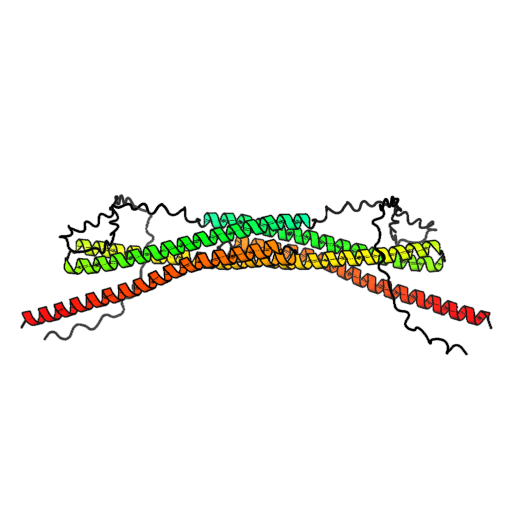44 67 PRO A O 1
ATOM 526 N N . ALA A 1 68 ? 12.125 -15.133 -13.383 1 61.28 68 ALA A N 1
ATOM 527 C CA . ALA A 1 68 ? 12.312 -14.242 -12.242 1 61.28 68 ALA A CA 1
ATOM 528 C C . ALA A 1 68 ? 12.492 -15.039 -10.945 1 61.28 68 ALA A C 1
ATOM 530 O O . ALA A 1 68 ? 11.664 -15.883 -10.617 1 61.28 68 ALA A O 1
ATOM 531 N N . THR A 1 69 ? 13.867 -15.234 -10.531 1 68.12 69 THR A N 1
ATOM 532 C CA . THR A 1 69 ? 14.227 -15.977 -9.328 1 68.12 69 THR A CA 1
ATOM 533 C C . THR A 1 69 ? 13.719 -15.258 -8.086 1 68.12 69 THR A C 1
ATOM 535 O O . THR A 1 69 ? 13.391 -14.07 -8.133 1 68.12 69 THR A O 1
ATOM 538 N N . ILE A 1 70 ? 13.312 -15.898 -7.125 1 75.56 70 ILE A N 1
ATOM 539 C CA . ILE A 1 70 ? 12.914 -15.414 -5.809 1 75.56 70 ILE A CA 1
ATOM 540 C C . ILE A 1 70 ? 13.891 -14.344 -5.328 1 75.56 70 ILE A C 1
ATOM 542 O O . ILE A 1 70 ? 13.484 -13.367 -4.691 1 75.56 70 ILE A O 1
ATOM 546 N N . SER A 1 71 ? 15.102 -14.492 -5.883 1 82.88 71 SER A N 1
ATOM 547 C CA . SER A 1 71 ? 16.125 -13.531 -5.477 1 82.88 71 SER A CA 1
ATOM 548 C C . SER A 1 71 ? 15.867 -12.164 -6.102 1 82.88 71 SER A C 1
ATOM 550 O O . SER A 1 71 ? 16.062 -11.133 -5.453 1 82.88 71 SER A O 1
ATOM 552 N N . GLU A 1 72 ? 15.391 -12.156 -7.266 1 87.94 72 GLU A N 1
ATOM 553 C CA . GLU A 1 72 ? 15.117 -10.891 -7.945 1 87.94 72 GLU A CA 1
ATOM 554 C C . GLU A 1 72 ? 13.914 -10.18 -7.324 1 87.94 72 GLU A C 1
ATOM 556 O O . GLU A 1 72 ? 13.914 -8.953 -7.195 1 87.94 72 GLU A O 1
ATOM 561 N N . ILE A 1 73 ? 12.969 -10.953 -6.922 1 92.81 73 ILE A N 1
ATOM 562 C CA . ILE A 1 73 ? 11.797 -10.391 -6.27 1 92.81 73 ILE A CA 1
ATOM 563 C C . ILE A 1 73 ? 12.195 -9.75 -4.941 1 92.81 73 ILE A C 1
ATOM 565 O O . ILE A 1 73 ? 11.742 -8.648 -4.613 1 92.81 73 ILE A O 1
ATOM 569 N N . GLN A 1 74 ? 13.156 -10.383 -4.297 1 92.06 74 GLN A N 1
ATOM 570 C CA . GLN A 1 74 ? 13.609 -9.875 -3.006 1 92.06 74 GLN A CA 1
ATOM 571 C C . GLN A 1 74 ? 14.383 -8.562 -3.172 1 92.06 74 GLN A C 1
ATOM 573 O O . GLN A 1 74 ? 14.25 -7.652 -2.352 1 92.06 74 GLN A O 1
ATOM 578 N N . GLU A 1 75 ? 15.148 -8.516 -4.195 1 92.31 75 GLU A N 1
ATOM 579 C CA . GLU A 1 75 ? 15.883 -7.285 -4.465 1 92.31 75 GLU A CA 1
ATOM 580 C C . GLU A 1 75 ? 14.93 -6.137 -4.789 1 92.31 75 GLU A C 1
ATOM 582 O O . GLU A 1 75 ? 15.094 -5.023 -4.281 1 92.31 75 GLU A O 1
ATOM 587 N N . MET A 1 76 ? 14.031 -6.445 -5.645 1 94.5 76 MET A N 1
ATOM 588 C CA . MET A 1 76 ? 13.055 -5.414 -6.008 1 94.5 76 MET A CA 1
ATOM 589 C C . MET A 1 76 ? 12.234 -4.996 -4.793 1 94.5 76 MET A C 1
ATOM 591 O O . MET A 1 76 ? 11.867 -3.826 -4.664 1 94.5 76 MET A O 1
ATOM 595 N N . PHE A 1 77 ? 12.008 -5.945 -3.918 1 97 77 PHE A N 1
ATOM 596 C CA . PHE A 1 77 ? 11.273 -5.617 -2.703 1 97 77 PHE A CA 1
ATOM 597 C C . PHE A 1 77 ? 12.086 -4.691 -1.81 1 97 77 PHE A C 1
ATOM 599 O O . PHE A 1 77 ? 11.547 -3.75 -1.225 1 97 77 PHE A O 1
ATOM 606 N N . THR A 1 78 ? 13.336 -4.973 -1.683 1 96.06 78 THR A N 1
ATOM 607 C CA . THR A 1 78 ? 14.188 -4.129 -0.857 1 96.06 78 THR A CA 1
ATOM 608 C C . THR A 1 78 ? 14.18 -2.688 -1.363 1 96.06 78 THR A C 1
ATOM 610 O O . THR A 1 78 ? 14.117 -1.746 -0.57 1 96.06 78 THR A O 1
ATOM 613 N N . GLN A 1 79 ? 14.258 -2.561 -2.641 1 96.44 79 GLN A N 1
ATOM 614 C CA . GLN A 1 79 ? 14.203 -1.234 -3.244 1 96.44 79 GLN A CA 1
ATOM 615 C C . GLN A 1 79 ? 12.859 -0.56 -2.969 1 96.44 79 GLN A C 1
ATOM 617 O O . GLN A 1 79 ? 12.812 0.623 -2.623 1 96.44 79 GLN A O 1
ATOM 622 N N . THR A 1 80 ? 11.789 -1.292 -3.1 1 97.88 80 THR A N 1
ATOM 623 C CA . THR A 1 80 ? 10.445 -0.77 -2.889 1 97.88 80 THR A CA 1
ATOM 624 C C . THR A 1 80 ? 10.242 -0.363 -1.431 1 97.88 80 THR A C 1
ATOM 626 O O . THR A 1 80 ? 9.719 0.715 -1.147 1 97.88 80 THR A O 1
ATOM 629 N N . SER A 1 81 ? 10.664 -1.256 -0.544 1 98 81 SER A N 1
ATOM 630 C CA . SER A 1 81 ? 10.523 -0.981 0.883 1 98 81 SER A CA 1
ATOM 631 C C . SER A 1 81 ? 11.305 0.267 1.283 1 98 81 SER A C 1
ATOM 633 O O . SER A 1 81 ? 10.781 1.13 1.992 1 98 81 SER A O 1
ATOM 635 N N . SER A 1 82 ? 12.516 0.378 0.794 1 97.44 82 SER A N 1
ATOM 636 C CA . SER A 1 82 ? 13.328 1.548 1.106 1 97.44 82 SER A CA 1
ATOM 637 C C . SER A 1 82 ? 12.688 2.826 0.577 1 97.44 82 SER A C 1
ATOM 639 O O . SER A 1 82 ? 12.641 3.838 1.278 1 97.44 82 SER A O 1
ATOM 641 N N . ALA A 1 83 ? 12.227 2.715 -0.625 1 97.44 83 ALA A N 1
ATOM 642 C CA . ALA A 1 83 ? 11.586 3.881 -1.225 1 97.44 83 ALA A CA 1
ATOM 643 C C . ALA A 1 83 ? 10.328 4.27 -0.452 1 97.44 83 ALA A C 1
ATOM 645 O O . ALA A 1 83 ? 10.078 5.457 -0.221 1 97.44 83 ALA A O 1
ATOM 646 N N . ALA A 1 84 ? 9.547 3.33 -0.068 1 98.38 84 ALA A N 1
ATOM 647 C CA . ALA A 1 84 ? 8.312 3.594 0.669 1 98.38 84 ALA A CA 1
ATOM 648 C C . ALA A 1 84 ? 8.609 4.207 2.035 1 98.38 84 ALA A C 1
ATOM 650 O O . ALA A 1 84 ? 7.926 5.133 2.471 1 98.38 84 ALA A O 1
ATOM 651 N N . ILE A 1 85 ? 9.625 3.711 2.678 1 97.62 85 ILE A N 1
ATOM 652 C CA . ILE A 1 85 ? 10.023 4.242 3.977 1 97.62 85 ILE A CA 1
ATOM 653 C C . ILE A 1 85 ? 10.492 5.688 3.824 1 97.62 85 ILE A C 1
ATOM 655 O O . ILE A 1 85 ? 10.117 6.555 4.617 1 97.62 85 ILE A O 1
ATOM 659 N N . GLY A 1 86 ? 11.219 5.93 2.809 1 97.12 86 GLY A N 1
ATOM 660 C CA . GLY A 1 86 ? 11.656 7.289 2.539 1 97.12 86 GLY A CA 1
ATOM 661 C C . GLY A 1 86 ? 10.508 8.242 2.277 1 97.12 86 GLY A C 1
ATOM 662 O O . GLY A 1 86 ? 10.5 9.375 2.777 1 97.12 86 GLY A O 1
ATOM 663 N N . LEU A 1 87 ? 9.578 7.824 1.495 1 97.88 87 LEU A N 1
ATOM 664 C CA . LEU A 1 87 ? 8.398 8.633 1.202 1 97.88 87 LEU A CA 1
ATOM 665 C C . LEU A 1 87 ? 7.625 8.945 2.477 1 97.88 87 LEU A C 1
ATOM 667 O O . LEU A 1 87 ? 7.23 10.094 2.705 1 97.88 87 LEU A O 1
ATOM 671 N N . PHE A 1 88 ? 7.41 7.93 3.295 1 98.38 88 PHE A N 1
ATOM 672 C CA . PHE A 1 88 ? 6.691 8.094 4.551 1 98.38 88 PHE A CA 1
ATOM 673 C C . PHE A 1 88 ? 7.41 9.078 5.461 1 98.38 88 PHE A C 1
ATOM 675 O O . PHE A 1 88 ? 6.785 9.977 6.031 1 98.38 88 PHE A O 1
ATOM 682 N N . GLN A 1 89 ? 8.68 8.914 5.547 1 97.44 89 GLN A N 1
ATOM 683 C CA . GLN A 1 89 ? 9.492 9.789 6.391 1 97.44 89 GLN A CA 1
ATOM 684 C C . GLN A 1 89 ? 9.43 11.234 5.902 1 97.44 89 GLN A C 1
ATOM 686 O O . GLN A 1 89 ? 9.281 12.156 6.703 1 97.44 89 GLN A O 1
ATOM 691 N N . LYS A 1 90 ? 9.555 11.383 4.664 1 96.75 90 LYS A N 1
ATOM 692 C CA . LYS A 1 90 ? 9.531 12.727 4.098 1 96.75 90 LYS A CA 1
ATOM 693 C C . LYS A 1 90 ? 8.164 13.375 4.273 1 96.75 90 LYS A C 1
ATOM 695 O O . LYS A 1 90 ? 8.07 14.57 4.578 1 96.75 90 LYS A O 1
ATOM 700 N N . THR A 1 91 ? 7.109 12.602 4.062 1 97.56 91 THR A N 1
ATOM 701 C CA . THR A 1 91 ? 5.754 13.109 4.254 1 97.56 91 THR A CA 1
ATOM 702 C C . THR A 1 91 ? 5.535 13.531 5.703 1 97.56 91 THR A C 1
ATOM 704 O O . THR A 1 91 ? 4.957 14.586 5.969 1 97.56 91 THR A O 1
ATOM 707 N N . ALA A 1 92 ? 5.992 12.68 6.598 1 97.5 92 ALA A N 1
ATOM 708 C CA . ALA A 1 92 ? 5.855 12.992 8.023 1 97.5 92 ALA A CA 1
ATOM 709 C C . ALA A 1 92 ? 6.598 14.273 8.375 1 97.5 92 ALA A C 1
ATOM 711 O O . ALA A 1 92 ? 6.078 15.117 9.109 1 97.5 92 ALA A O 1
ATOM 712 N N . SER A 1 93 ? 7.781 14.383 7.848 1 96.75 93 SER A N 1
ATOM 713 C CA . SER A 1 93 ? 8.578 15.578 8.133 1 96.75 93 SER A CA 1
ATOM 714 C C . SER A 1 93 ? 7.879 16.828 7.625 1 96.75 93 SER A C 1
ATOM 716 O O . SER A 1 93 ? 7.859 17.859 8.312 1 96.75 93 SER A O 1
ATOM 718 N N . ALA A 1 94 ? 7.344 16.734 6.453 1 96.06 94 ALA A N 1
ATOM 719 C CA . ALA A 1 94 ? 6.605 17.875 5.902 1 96.06 94 ALA A CA 1
ATOM 720 C C . ALA A 1 94 ? 5.383 18.203 6.758 1 96.06 94 ALA A C 1
ATOM 722 O O . ALA A 1 94 ? 5.074 19.375 6.984 1 96.06 94 ALA A O 1
ATOM 723 N N . LEU A 1 95 ? 4.676 17.141 7.188 1 97.12 95 LEU A N 1
ATOM 724 C CA . LEU A 1 95 ? 3.494 17.359 8.016 1 97.12 95 LEU A CA 1
ATOM 725 C C . LEU A 1 95 ? 3.873 17.984 9.359 1 97.12 95 LEU A C 1
ATOM 727 O O . LEU A 1 95 ? 3.201 18.891 9.828 1 97.12 95 LEU A O 1
ATOM 731 N N . VAL A 1 96 ? 4.961 17.547 9.961 1 97.44 96 VAL A N 1
ATOM 732 C CA . VAL A 1 96 ? 5.426 18.094 11.227 1 97.44 96 VAL A CA 1
ATOM 733 C C . VAL A 1 96 ? 5.785 19.578 11.055 1 97.44 96 VAL A C 1
ATOM 735 O O . VAL A 1 96 ? 5.445 20.406 11.891 1 97.44 96 VAL A O 1
ATOM 738 N N . GLN A 1 97 ? 6.406 19.859 9.992 1 95.81 97 GLN A N 1
ATOM 739 C CA . GLN A 1 97 ? 6.746 21.25 9.703 1 95.81 97 GLN A CA 1
ATOM 740 C C . GLN A 1 97 ? 5.492 22.094 9.523 1 95.81 97 GLN A C 1
ATOM 742 O O . GLN A 1 97 ? 5.434 23.234 9.992 1 95.81 97 GLN A O 1
ATOM 747 N N . ALA A 1 98 ? 4.527 21.531 8.797 1 96.06 98 ALA A N 1
ATOM 748 C CA . ALA A 1 98 ? 3.271 22.25 8.609 1 96.06 98 ALA A CA 1
ATOM 749 C C . ALA A 1 98 ? 2.557 22.469 9.938 1 96.06 98 ALA A C 1
ATOM 751 O O . ALA A 1 98 ? 1.98 23.531 10.172 1 96.06 98 ALA A O 1
ATOM 752 N N . GLU A 1 99 ? 2.578 21.5 10.82 1 97.31 99 GLU A N 1
ATOM 753 C CA . GLU A 1 99 ? 2.004 21.625 12.156 1 97.31 99 GLU A CA 1
ATOM 754 C C . GLU A 1 99 ? 2.697 22.719 12.953 1 97.31 99 GLU A C 1
ATOM 756 O O . GLU A 1 99 ? 2.039 23.531 13.617 1 97.31 99 GLU A O 1
ATOM 761 N N . ASN A 1 100 ? 4.004 22.781 12.875 1 96.5 100 ASN A N 1
ATOM 762 C CA . ASN A 1 100 ? 4.773 23.781 13.602 1 96.5 100 ASN A CA 1
ATOM 763 C C . ASN A 1 100 ? 4.512 25.188 13.078 1 96.5 100 ASN A C 1
ATOM 765 O O . ASN A 1 100 ? 4.418 26.141 13.852 1 96.5 100 ASN A O 1
ATOM 769 N N . GLU A 1 101 ? 4.453 25.266 11.805 1 96.31 101 GLU A N 1
ATOM 770 C CA . GLU A 1 101 ? 4.129 26.562 11.211 1 96.31 101 GLU A CA 1
ATOM 771 C C . GLU A 1 101 ? 2.744 27.031 11.641 1 96.31 101 GLU A C 1
ATOM 773 O O . GLU A 1 101 ? 2.547 28.219 11.93 1 96.31 101 GLU A O 1
ATOM 778 N N . TYR A 1 102 ? 1.779 26.094 11.609 1 97.94 102 TYR A N 1
ATOM 779 C CA . TYR A 1 102 ? 0.42 26.375 12.055 1 97.94 102 TYR A CA 1
ATOM 780 C C . TYR A 1 102 ? 0.41 26.875 13.5 1 97.94 102 TYR A C 1
ATOM 782 O O . TYR A 1 102 ? -0.164 27.922 13.797 1 97.94 102 TYR A O 1
ATOM 790 N N . ALA A 1 103 ? 1.059 26.266 14.406 1 97.81 103 ALA A N 1
ATOM 791 C CA . ALA A 1 103 ? 1.13 26.641 15.82 1 97.81 103 ALA A CA 1
ATOM 792 C C . ALA A 1 103 ? 1.837 27.984 16 1 97.81 103 ALA A C 1
ATOM 794 O O . ALA A 1 103 ? 1.391 28.828 16.781 1 97.81 103 ALA A O 1
ATOM 795 N N . LYS A 1 104 ? 2.938 28.141 15.289 1 97.56 104 LYS A N 1
ATOM 796 C CA . LYS A 1 104 ? 3.695 29.391 15.367 1 97.56 104 LYS A CA 1
ATOM 797 C C . LYS A 1 104 ? 2.82 30.594 15.031 1 97.56 104 LYS A C 1
ATOM 799 O O . LYS A 1 104 ? 2.865 31.609 15.719 1 97.56 104 LYS A O 1
ATOM 804 N N . ASN A 1 105 ? 2.076 30.438 13.961 1 98.44 105 ASN A N 1
ATOM 805 C CA . ASN A 1 105 ? 1.2 31.531 13.547 1 98.44 105 ASN A CA 1
ATOM 806 C C . ASN A 1 105 ? 0.115 31.797 14.586 1 98.44 105 ASN A C 1
ATOM 808 O O . ASN A 1 105 ? -0.285 32.938 14.789 1 98.44 105 ASN A O 1
ATOM 812 N N . ILE A 1 106 ? -0.361 30.766 15.227 1 98.44 106 ILE A N 1
ATOM 813 C CA . ILE A 1 106 ? -1.366 30.938 16.266 1 98.44 106 ILE A CA 1
ATOM 814 C C . ILE A 1 106 ? -0.77 31.719 17.438 1 98.44 106 ILE A C 1
ATOM 816 O O . ILE A 1 106 ? -1.388 32.656 17.953 1 98.44 106 ILE A O 1
ATOM 820 N N . TYR A 1 107 ? 0.408 31.391 17.844 1 98.12 107 TYR A N 1
ATOM 821 C CA . TYR A 1 107 ? 1.057 32.094 18.938 1 98.12 107 TYR A CA 1
ATOM 822 C C . TYR A 1 107 ? 1.331 33.562 18.562 1 98.12 107 TYR A C 1
ATOM 824 O O . TYR A 1 107 ? 1.253 34.438 19.422 1 98.12 107 TYR A O 1
ATOM 832 N N . LYS A 1 108 ? 1.659 33.781 17.328 1 98 108 LYS A N 1
ATOM 833 C CA . LYS A 1 108 ? 1.805 35.156 16.844 1 98 108 LYS A CA 1
ATOM 834 C C . LYS A 1 108 ? 0.503 35.938 17.016 1 98 108 LYS A C 1
ATOM 836 O O . LYS A 1 108 ? 0.515 37.094 17.453 1 98 108 LYS A O 1
ATOM 841 N N . LEU A 1 109 ? -0.625 35.281 16.641 1 98.19 109 LEU A N 1
ATOM 842 C CA . LEU A 1 109 ? -1.925 35.906 16.766 1 98.19 109 LEU A CA 1
ATOM 843 C C . LEU A 1 109 ? -2.234 36.25 18.234 1 98.19 109 LEU A C 1
ATOM 845 O O . LEU A 1 109 ? -2.752 37.312 18.531 1 98.19 109 LEU A O 1
ATOM 849 N N . ILE A 1 110 ? -1.916 35.375 19.141 1 97.5 110 ILE A N 1
ATOM 850 C CA . ILE A 1 110 ? -2.127 35.594 20.562 1 97.5 110 ILE A CA 1
ATOM 851 C C . ILE A 1 110 ? -1.317 36.812 21.031 1 97.5 110 ILE A C 1
ATOM 853 O O . ILE A 1 110 ? -1.818 37.625 21.797 1 97.5 110 ILE A O 1
ATOM 857 N N . ALA A 1 111 ? -0.109 36.906 20.578 1 97.06 111 ALA A N 1
ATOM 858 C CA . ALA A 1 111 ? 0.751 38.031 20.922 1 97.06 111 ALA A CA 1
ATOM 859 C C . ALA A 1 111 ? 0.157 39.344 20.438 1 97.06 111 ALA A C 1
ATOM 861 O O . ALA A 1 111 ? 0.214 40.375 21.141 1 97.06 111 ALA A O 1
ATOM 862 N N . PHE A 1 112 ? -0.424 39.344 19.297 1 96.69 112 PHE A N 1
ATOM 863 C CA . PHE A 1 112 ? -1.021 40.562 18.75 1 96.69 112 PHE A CA 1
ATOM 864 C C . PHE A 1 112 ? -2.273 40.938 19.531 1 96.69 112 PHE A C 1
ATOM 866 O O . PHE A 1 112 ? -2.543 42.125 19.75 1 96.69 112 PHE A O 1
ATOM 873 N N . HIS A 1 113 ? -3.066 39.969 19.953 1 94.94 113 HIS A N 1
ATOM 874 C CA . HIS A 1 113 ? -4.211 40.25 20.812 1 94.94 113 HIS A CA 1
ATOM 875 C C . HIS A 1 113 ? -3.77 40.906 22.125 1 94.94 113 HIS A C 1
ATOM 877 O O . HIS A 1 113 ? -4.391 41.875 22.578 1 94.94 113 HIS A O 1
ATOM 883 N N . SER A 1 114 ? -2.729 40.438 22.672 1 94.25 114 SER A N 1
ATOM 884 C CA . SER A 1 114 ? -2.193 41.031 23.906 1 94.25 114 SER A CA 1
ATOM 885 C C . SER A 1 114 ? -1.687 42.438 23.672 1 94.25 114 SER A C 1
ATOM 887 O O . SER A 1 114 ? -1.899 43.312 24.516 1 94.25 114 SER A O 1
ATOM 889 N N . ALA A 1 115 ? -1.05 42.656 22.547 1 94.25 115 ALA A N 1
ATOM 890 C CA . ALA A 1 115 ? -0.55 43.969 22.203 1 94.25 115 ALA A CA 1
ATOM 891 C C . ALA A 1 115 ? -1.699 44.969 22.016 1 94.25 115 ALA A C 1
ATOM 893 O O . ALA A 1 115 ? -1.586 46.156 22.375 1 94.25 115 ALA A O 1
ATOM 894 N N . SER A 1 116 ? -2.803 44.469 21.469 1 93.81 116 SER A N 1
ATOM 895 C CA . SER A 1 116 ? -3.979 45.312 21.266 1 93.81 116 SER A CA 1
ATOM 896 C C . SER A 1 116 ? -4.574 45.75 22.594 1 93.81 116 SER A C 1
ATOM 898 O O . SER A 1 116 ? -4.969 46.906 22.75 1 93.81 116 SER A O 1
ATOM 900 N N . LEU A 1 117 ? -4.566 44.844 23.562 1 92.62 117 LEU A N 1
ATOM 901 C CA . LEU A 1 117 ? -5.102 45.156 24.891 1 92.62 117 LEU A CA 1
ATOM 902 C C . LEU A 1 117 ? -4.195 46.156 25.625 1 92.62 117 LEU A C 1
ATOM 904 O O . LEU A 1 117 ? -4.684 47.062 26.297 1 92.62 117 LEU A O 1
ATOM 908 N N . ASP A 1 118 ? -2.92 45.969 25.484 1 91.38 118 ASP A N 1
ATOM 909 C CA . ASP A 1 118 ? -1.967 46.906 26.109 1 91.38 118 ASP A CA 1
ATOM 910 C C . ASP A 1 118 ? -2.117 48.312 25.547 1 91.38 118 ASP A C 1
ATOM 912 O O . ASP A 1 118 ? -1.976 49.281 26.281 1 91.38 118 ASP A O 1
ATOM 916 N N . ASN A 1 119 ? -2.414 48.406 24.234 1 93.25 119 ASN A N 1
ATOM 917 C CA . ASN A 1 119 ? -2.535 49.719 23.578 1 93.25 119 ASN A CA 1
ATOM 918 C C . ASN A 1 119 ? -3.82 50.438 23.984 1 93.25 119 ASN A C 1
ATOM 920 O O . ASN A 1 119 ? -3.934 51.656 23.828 1 93.25 119 ASN A O 1
ATOM 924 N N . LEU A 1 120 ? -4.785 49.688 24.484 1 87.5 120 LEU A N 1
ATOM 925 C CA . LEU A 1 120 ? -6.02 50.312 24.938 1 87.5 120 LEU A CA 1
ATOM 926 C C . LEU A 1 120 ? -5.738 51.312 26.047 1 87.5 120 LEU A C 1
ATOM 928 O O . LEU A 1 120 ? -6.391 52.344 26.125 1 87.5 120 LEU A O 1
ATOM 932 N N . ALA A 1 121 ? -4.773 50.969 26.891 1 83.38 121 ALA A N 1
ATOM 933 C CA . ALA A 1 121 ? -4.383 51.875 27.984 1 83.38 121 ALA A CA 1
ATOM 934 C C . ALA A 1 121 ? -3.609 53.094 27.453 1 83.38 121 ALA A C 1
ATOM 936 O O . ALA A 1 121 ? -3.742 54.188 27.984 1 83.38 121 ALA A O 1
ATOM 937 N N . GLU A 1 122 ? -2.883 52.906 26.438 1 87.25 122 GLU A N 1
ATOM 938 C CA . GLU A 1 122 ? -2.055 53.969 25.859 1 87.25 122 GLU A CA 1
ATOM 939 C C . GLU A 1 122 ? -2.875 54.875 24.953 1 87.25 122 GLU A C 1
ATOM 941 O O . GLU A 1 122 ? -2.549 56.062 24.812 1 87.25 122 GLU A O 1
ATOM 946 N N . GLY A 1 123 ? -3.756 54.375 24.266 1 85.94 123 GLY A N 1
ATOM 947 C CA . GLY A 1 123 ? -4.633 55.156 23.391 1 85.94 123 GLY A CA 1
ATOM 948 C C . GLY A 1 123 ? -3.947 55.625 22.125 1 85.94 123 GLY A C 1
ATOM 949 O O . GLY A 1 123 ? -4.254 56.719 21.625 1 85.94 123 GLY A O 1
ATOM 950 N N . ASN A 1 124 ? -2.965 54.906 21.656 1 91.5 124 ASN A N 1
ATOM 951 C CA . ASN A 1 124 ? -2.275 55.25 20.406 1 91.5 124 ASN A CA 1
ATOM 952 C C . ASN A 1 124 ? -3.027 54.719 19.203 1 91.5 124 ASN A C 1
ATOM 954 O O . ASN A 1 124 ? -2.969 53.5 18.906 1 91.5 124 ASN A O 1
ATOM 958 N N . ALA A 1 125 ? -3.555 55.5 18.391 1 90.62 125 ALA A N 1
ATOM 959 C CA . ALA A 1 125 ? -4.406 55.125 17.281 1 90.62 125 ALA A CA 1
ATOM 960 C C . ALA A 1 125 ? -3.582 54.5 16.141 1 90.62 125 ALA A C 1
ATOM 962 O O . ALA A 1 125 ? -4.023 53.562 15.477 1 90.62 125 ALA A O 1
ATOM 963 N N . GLU A 1 126 ? -2.465 55.125 15.898 1 91.44 126 GLU A N 1
ATOM 964 C CA . GLU A 1 126 ? -1.615 54.625 14.82 1 91.44 126 GLU A CA 1
ATOM 965 C C . GLU A 1 126 ? -1.119 53.188 15.133 1 91.44 126 GLU A C 1
ATOM 967 O O . GLU A 1 126 ? -1.104 52.344 14.25 1 91.44 126 GLU A O 1
ATOM 972 N N . LYS A 1 127 ? -0.693 52.969 16.359 1 92.62 127 LYS A N 1
ATOM 973 C CA . LYS A 1 127 ? -0.252 51.625 16.781 1 92.62 127 LYS A CA 1
ATOM 974 C C . LYS A 1 127 ? -1.394 50.625 16.719 1 92.62 127 LYS A C 1
ATOM 976 O O . LYS A 1 127 ? -1.188 49.469 16.328 1 92.62 127 LYS A O 1
ATOM 981 N N . GLU A 1 128 ? -2.562 51.031 17.062 1 91.88 128 GLU A N 1
ATOM 982 C CA . GLU A 1 128 ? -3.73 50.156 17.016 1 91.88 128 GLU A CA 1
ATOM 983 C C . GLU A 1 128 ? -4.023 49.719 15.602 1 91.88 128 GLU A C 1
ATOM 985 O O . GLU A 1 128 ? -4.32 48.531 15.375 1 91.88 128 GLU A O 1
ATOM 990 N N . GLU A 1 129 ? -3.959 50.625 14.695 1 93.19 129 GLU A N 1
ATOM 991 C CA . GLU A 1 129 ? -4.215 50.281 13.305 1 93.19 129 GLU A CA 1
ATOM 992 C C . GLU A 1 129 ? -3.199 49.25 12.789 1 93.19 129 GLU A C 1
ATOM 994 O O . GLU A 1 129 ? -3.549 48.344 12.039 1 93.19 129 GLU A O 1
ATOM 999 N N . ARG A 1 130 ? -2.006 49.469 13.148 1 95.5 130 ARG A N 1
ATOM 1000 C CA . ARG A 1 130 ? -0.963 48.531 12.727 1 95.5 130 ARG A CA 1
ATOM 1001 C C . ARG A 1 130 ? -1.193 47.125 13.32 1 95.5 130 ARG A C 1
ATOM 1003 O O . ARG A 1 130 ? -1.033 46.125 12.641 1 95.5 130 ARG A O 1
ATOM 1010 N N . ILE A 1 131 ? -1.587 47.062 14.625 1 95.19 131 ILE A N 1
ATOM 1011 C CA . ILE A 1 131 ? -1.823 45.812 15.297 1 95.19 131 ILE A CA 1
ATOM 1012 C C . ILE A 1 131 ? -2.988 45.062 14.633 1 95.19 131 ILE A C 1
ATOM 1014 O O . ILE A 1 131 ? -2.912 43.875 14.375 1 95.19 131 ILE A O 1
ATOM 1018 N N . TRP A 1 132 ? -4.02 45.812 14.195 1 94.38 132 TRP A N 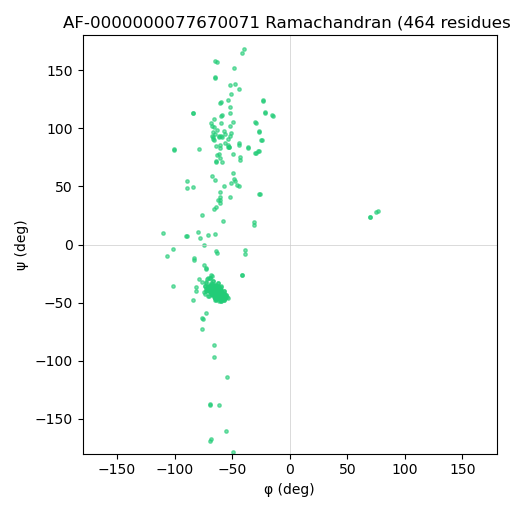1
ATOM 1019 C CA . TRP A 1 132 ? -5.176 45.219 13.547 1 94.38 132 TRP A CA 1
ATOM 1020 C C . TRP A 1 132 ? -4.805 44.656 12.18 1 94.38 132 TRP A C 1
ATOM 1022 O O . TRP A 1 132 ? -5.289 43.594 11.789 1 94.38 132 TRP A O 1
ATOM 1032 N N . SER A 1 133 ? -4.023 45.406 11.523 1 96.44 133 SER A N 1
ATOM 1033 C CA . SER A 1 133 ? -3.562 44.906 10.234 1 96.44 133 SER A CA 1
ATOM 1034 C C . SER A 1 133 ? -2.773 43.625 10.391 1 96.44 133 SER A C 1
ATOM 1036 O O . SER A 1 133 ? -2.908 42.688 9.578 1 96.44 133 SER A O 1
ATOM 1038 N N . LEU A 1 134 ? -1.958 43.469 11.461 1 97.19 134 LEU A N 1
ATOM 1039 C CA . LEU A 1 134 ? -1.174 42.281 11.727 1 97.19 134 LEU A CA 1
ATOM 1040 C C . LEU A 1 134 ? -2.076 41.125 12.141 1 97.19 134 LEU A C 1
ATOM 1042 O O . LEU A 1 134 ? -1.829 39.969 11.766 1 97.19 134 LEU A O 1
ATOM 1046 N N . ILE A 1 135 ? -3.096 41.375 12.852 1 96.25 135 ILE A N 1
ATOM 1047 C CA . ILE A 1 135 ? -4.051 40.344 13.266 1 96.25 135 ILE A CA 1
ATOM 1048 C C . ILE A 1 135 ? -4.73 39.75 12.039 1 96.25 135 ILE A C 1
ATOM 1050 O O . ILE A 1 135 ? -4.797 38.531 11.891 1 96.25 135 ILE A O 1
ATOM 1054 N N . ILE A 1 136 ? -5.152 40.531 11.133 1 97.5 136 ILE A N 1
ATOM 1055 C CA . ILE A 1 136 ? -5.836 40.094 9.922 1 97.5 136 ILE A CA 1
ATOM 1056 C C . ILE A 1 136 ? -4.883 39.281 9.07 1 97.5 136 ILE A C 1
ATOM 1058 O O . ILE A 1 136 ? -5.238 38.188 8.617 1 97.5 136 ILE A O 1
ATOM 1062 N N . ASP A 1 137 ? -3.637 39.812 8.914 1 97.56 137 ASP A N 1
ATOM 1063 C CA . ASP A 1 137 ? -2.635 39.125 8.125 1 97.56 137 ASP A CA 1
ATOM 1064 C C . ASP A 1 137 ? -2.318 37.75 8.734 1 97.56 137 ASP A C 1
ATOM 1066 O O . ASP A 1 137 ? -2.209 36.75 8.016 1 97.56 137 ASP A O 1
ATOM 1070 N N . THR A 1 138 ? -2.197 37.75 10.039 1 97.94 138 THR A N 1
ATOM 1071 C CA . THR A 1 138 ? -1.847 36.5 10.711 1 97.94 138 THR A CA 1
ATOM 1072 C C . THR A 1 138 ? -2.992 35.5 10.617 1 97.94 138 THR A C 1
ATOM 1074 O O . THR A 1 138 ? -2.758 34.281 10.508 1 97.94 138 THR A O 1
ATOM 1077 N N . ARG A 1 139 ? -4.223 35.938 10.68 1 97.88 139 ARG A N 1
ATOM 1078 C CA . ARG A 1 139 ? -5.367 35.031 10.523 1 97.88 139 ARG A CA 1
ATOM 1079 C C . ARG A 1 139 ? -5.359 34.375 9.148 1 97.88 139 ARG A C 1
ATOM 1081 O O . ARG A 1 139 ? -5.734 33.188 9.023 1 97.88 139 ARG A O 1
ATOM 1088 N N . LEU A 1 140 ? -4.977 35.125 8.141 1 97.94 140 LEU A N 1
ATOM 1089 C CA . LEU A 1 140 ? -4.859 34.562 6.801 1 97.94 140 LEU A CA 1
ATOM 1090 C C . LEU A 1 140 ? -3.76 33.5 6.746 1 97.94 140 LEU A C 1
ATOM 1092 O O . LEU A 1 140 ? -3.93 32.469 6.121 1 97.94 140 LEU A O 1
ATOM 1096 N N . GLN A 1 141 ? -2.621 33.844 7.418 1 97.62 141 GLN A N 1
ATOM 1097 C CA . GLN A 1 141 ? -1.521 32.875 7.461 1 97.62 141 GLN A CA 1
ATOM 1098 C C . GLN A 1 141 ? -1.942 31.578 8.156 1 97.62 141 GLN A C 1
ATOM 1100 O O . GLN A 1 141 ? -1.55 30.484 7.738 1 97.62 141 GLN A O 1
ATOM 1105 N N . ILE A 1 142 ? -2.736 31.688 9.219 1 98.31 142 ILE A N 1
ATOM 1106 C CA . ILE A 1 142 ? -3.232 30.516 9.938 1 98.31 142 ILE A CA 1
ATOM 1107 C C . ILE A 1 142 ? -4.121 29.688 9.016 1 98.31 142 ILE A C 1
ATOM 1109 O O . ILE A 1 142 ? -4 28.453 8.969 1 98.31 142 ILE A O 1
ATOM 1113 N N . LYS A 1 143 ? -4.957 30.359 8.281 1 97.75 143 LYS A N 1
ATOM 1114 C CA . LYS A 1 143 ? -5.844 29.656 7.352 1 97.75 143 LYS A CA 1
ATOM 1115 C C . LYS A 1 143 ? -5.043 28.906 6.289 1 97.75 143 LYS A C 1
ATOM 1117 O O . LYS A 1 143 ? -5.336 27.75 5.984 1 97.75 143 LYS A O 1
ATOM 1122 N N . GLU A 1 144 ? -4.047 29.531 5.703 1 96.88 144 GLU A N 1
ATOM 1123 C CA . GLU A 1 144 ? -3.217 28.922 4.676 1 96.88 144 GLU A CA 1
ATOM 1124 C C . GLU A 1 144 ? -2.432 27.734 5.242 1 96.88 144 GLU A C 1
ATOM 1126 O O . GLU A 1 144 ? -2.348 26.672 4.609 1 96.88 144 GLU A O 1
ATOM 1131 N N . ALA A 1 145 ? -1.852 28 6.422 1 96.38 145 ALA A N 1
ATOM 1132 C CA . ALA A 1 145 ? -1.095 26.922 7.07 1 96.38 145 ALA A CA 1
ATOM 1133 C C . ALA A 1 145 ? -1.995 25.734 7.402 1 96.38 145 ALA A C 1
ATOM 1135 O O . ALA A 1 145 ? -1.569 24.594 7.316 1 96.38 145 ALA A O 1
ATOM 1136 N N . ASN A 1 146 ? -3.178 26.031 7.793 1 97.75 146 ASN A N 1
ATOM 1137 C CA . ASN A 1 146 ? -4.125 24.969 8.102 1 97.75 146 ASN A CA 1
ATOM 1138 C C . ASN A 1 146 ? -4.496 24.172 6.859 1 97.75 146 ASN A C 1
ATOM 1140 O O . ASN A 1 146 ? -4.66 22.953 6.93 1 97.75 146 ASN A O 1
ATOM 1144 N N . GLU A 1 147 ? -4.699 24.812 5.781 1 96.31 147 GLU A N 1
ATOM 1145 C CA . GLU A 1 147 ? -5.008 24.125 4.531 1 96.31 147 GLU A CA 1
ATOM 1146 C C . GLU A 1 147 ? -3.865 23.203 4.113 1 96.31 147 GLU A C 1
ATOM 1148 O O . GLU A 1 147 ? -4.102 22.062 3.699 1 96.31 147 GLU A O 1
ATOM 1153 N N . LYS A 1 148 ? -2.678 23.688 4.203 1 94.5 148 LYS A N 1
ATOM 1154 C CA . LYS A 1 148 ? -1.506 22.875 3.895 1 94.5 148 LYS A CA 1
ATOM 1155 C C . LYS A 1 148 ? -1.419 21.656 4.82 1 94.5 148 LYS A C 1
ATOM 1157 O O . LYS A 1 148 ? -1.144 20.547 4.367 1 94.5 148 LYS A O 1
ATOM 1162 N N . ARG A 1 149 ? -1.637 21.906 6.062 1 95.69 149 ARG A N 1
ATOM 1163 C CA . ARG A 1 149 ? -1.611 20.859 7.07 1 95.69 149 ARG A CA 1
ATOM 1164 C C . ARG A 1 149 ? -2.633 19.766 6.746 1 95.69 149 ARG A C 1
ATOM 1166 O O . ARG A 1 149 ? -2.326 18.578 6.832 1 95.69 149 ARG A O 1
ATOM 1173 N N . LYS A 1 150 ? -3.822 20.172 6.414 1 95.69 150 LYS A N 1
ATOM 1174 C CA . LYS A 1 150 ? -4.891 19.219 6.121 1 95.69 150 LYS A CA 1
ATOM 1175 C C . LYS A 1 150 ? -4.547 18.375 4.895 1 95.69 150 LYS A C 1
ATOM 1177 O O . LYS A 1 150 ? -4.785 17.172 4.887 1 95.69 150 LYS A O 1
ATOM 1182 N N . LYS A 1 151 ? -4.062 19.031 3.918 1 94.38 151 LYS A N 1
ATOM 1183 C CA . LYS A 1 151 ? -3.672 18.297 2.719 1 94.38 151 LYS A CA 1
ATOM 1184 C C . LYS A 1 151 ? -2.588 17.266 3.033 1 94.38 151 LYS A C 1
ATOM 1186 O O . LYS A 1 151 ? -2.67 16.109 2.596 1 94.38 151 LYS A O 1
ATOM 1191 N N . LEU A 1 152 ? -1.592 17.703 3.773 1 96.19 152 LEU A N 1
ATOM 1192 C CA . LEU A 1 152 ? -0.482 16.812 4.109 1 96.19 152 LEU A CA 1
ATOM 1193 C C . LEU A 1 152 ? -0.946 15.68 5.016 1 96.19 152 LEU A C 1
ATOM 1195 O O . LEU A 1 152 ? -0.427 14.562 4.941 1 96.19 152 LEU A O 1
ATOM 1199 N N . MET A 1 153 ? -1.923 15.984 5.816 1 96.81 153 MET A N 1
ATOM 1200 C CA . MET A 1 153 ? -2.467 14.953 6.691 1 96.81 153 MET A CA 1
ATOM 1201 C C . MET A 1 153 ? -3.119 13.836 5.875 1 96.81 153 MET A C 1
ATO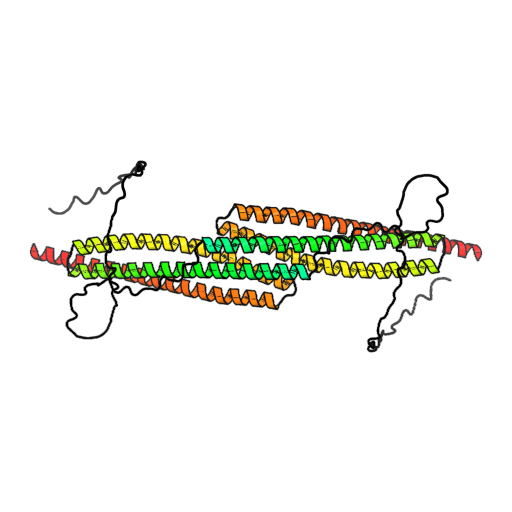M 1203 O O . MET A 1 153 ? -3.016 12.664 6.227 1 96.81 153 MET A O 1
ATOM 1207 N N . LEU A 1 154 ? -3.781 14.219 4.855 1 95.69 154 LEU A N 1
ATOM 1208 C CA . LEU A 1 154 ? -4.41 13.234 3.984 1 95.69 154 LEU A CA 1
ATOM 1209 C C . LEU A 1 154 ? -3.363 12.375 3.291 1 95.69 154 LEU A C 1
ATOM 1211 O O . LEU A 1 154 ? -3.518 11.156 3.203 1 95.69 154 LEU A O 1
ATOM 1215 N N . VAL A 1 155 ? -2.336 13.023 2.783 1 96.38 155 VAL A N 1
ATOM 1216 C CA . VAL A 1 155 ? -1.256 12.289 2.137 1 96.38 155 VAL A CA 1
ATOM 1217 C C . VAL A 1 155 ? -0.565 11.383 3.154 1 96.38 155 VAL A C 1
ATOM 1219 O O . VAL A 1 155 ? -0.246 10.234 2.852 1 96.38 155 VAL A O 1
ATOM 1222 N N . PHE A 1 156 ? -0.311 11.914 4.309 1 97.94 156 PHE A N 1
ATOM 1223 C CA . PHE A 1 156 ? 0.323 11.148 5.375 1 97.94 156 PHE A CA 1
ATOM 1224 C C . PHE A 1 156 ? -0.484 9.891 5.695 1 97.94 156 PHE A C 1
ATOM 1226 O O . PHE A 1 156 ? 0.075 8.797 5.812 1 97.94 156 PHE A O 1
ATOM 1233 N N . ALA A 1 157 ? -1.776 9.953 5.801 1 97.81 157 ALA A N 1
ATOM 1234 C CA . ALA A 1 157 ? -2.641 8.812 6.09 1 97.81 157 ALA A CA 1
ATOM 1235 C C . ALA A 1 157 ? -2.535 7.754 4.996 1 97.81 157 ALA A C 1
ATOM 1237 O O . ALA A 1 157 ? -2.549 6.555 5.285 1 97.81 157 ALA A O 1
ATOM 1238 N N . SER A 1 158 ? -2.494 8.234 3.822 1 97.88 158 SER A N 1
ATOM 1239 C CA . SER A 1 158 ? -2.385 7.301 2.709 1 97.88 158 SER A CA 1
ATOM 1240 C C . SER A 1 158 ? -1.026 6.609 2.699 1 97.88 158 SER A C 1
ATOM 1242 O O . SER A 1 158 ? -0.933 5.418 2.404 1 97.88 158 SER A O 1
ATOM 1244 N N . THR A 1 159 ? 0.045 7.355 2.994 1 98.25 159 THR A N 1
ATOM 1245 C CA . THR A 1 159 ? 1.377 6.758 3.027 1 98.25 159 THR A CA 1
ATOM 1246 C C . THR A 1 159 ? 1.513 5.801 4.207 1 98.25 159 THR A C 1
ATOM 1248 O O . THR A 1 159 ? 2.275 4.832 4.141 1 98.25 159 THR A O 1
ATOM 1251 N N . GLU A 1 160 ? 0.796 6.039 5.25 1 98.38 160 GLU A N 1
ATOM 1252 C CA . GLU A 1 160 ? 0.746 5.082 6.352 1 98.38 160 GLU A CA 1
ATOM 1253 C C . GLU A 1 160 ? 0.22 3.729 5.883 1 98.38 160 GLU A C 1
ATOM 1255 O O . GLU A 1 160 ? 0.797 2.689 6.207 1 98.38 160 GLU A O 1
ATOM 1260 N N . LYS A 1 161 ? -0.848 3.773 5.188 1 98.19 161 LYS A N 1
ATOM 1261 C CA . LYS A 1 161 ? -1.423 2.547 4.641 1 98.19 161 LYS A CA 1
ATOM 1262 C C . LYS A 1 161 ? -0.442 1.852 3.701 1 98.19 161 LYS A C 1
ATOM 1264 O O . LYS A 1 161 ? -0.372 0.621 3.668 1 98.19 161 LYS A O 1
ATOM 1269 N N . LEU A 1 162 ? 0.252 2.693 2.936 1 98.62 162 LEU A N 1
ATOM 1270 C CA . LEU A 1 162 ? 1.255 2.152 2.025 1 98.62 162 LEU A CA 1
ATOM 1271 C C . LEU A 1 162 ? 2.332 1.39 2.791 1 98.62 162 LEU A C 1
ATOM 1273 O O . LEU A 1 162 ? 2.715 0.285 2.398 1 98.62 162 LEU A O 1
ATOM 1277 N N . LEU A 1 163 ? 2.809 1.952 3.848 1 98.38 163 LEU A N 1
ATOM 1278 C CA . LEU A 1 163 ? 3.861 1.309 4.625 1 98.38 163 LEU A CA 1
ATOM 1279 C C . LEU A 1 163 ? 3.342 0.045 5.305 1 98.38 163 LEU A C 1
ATOM 1281 O O . LEU A 1 163 ? 4.078 -0.934 5.449 1 98.38 163 LEU A O 1
ATOM 1285 N N . LYS A 1 164 ? 2.129 0.024 5.754 1 98.12 164 LYS A N 1
ATOM 1286 C CA . LYS A 1 164 ? 1.521 -1.186 6.301 1 98.12 164 LYS A CA 1
ATOM 1287 C C . LYS A 1 164 ? 1.483 -2.301 5.262 1 98.12 164 LYS A C 1
ATOM 1289 O O . LYS A 1 164 ? 1.726 -3.467 5.582 1 98.12 164 LYS A O 1
ATOM 1294 N N . GLN A 1 165 ? 1.134 -1.87 4.094 1 98.38 165 GLN A N 1
ATOM 1295 C CA . GLN A 1 165 ? 1.101 -2.865 3.027 1 98.38 165 GLN A CA 1
ATOM 1296 C C . GLN A 1 165 ? 2.496 -3.414 2.742 1 98.38 165 GLN A C 1
ATOM 1298 O O . GLN A 1 165 ? 2.65 -4.59 2.4 1 98.38 165 GLN A O 1
ATOM 1303 N N . VAL A 1 166 ? 3.535 -2.549 2.824 1 98.44 166 VAL A N 1
ATOM 1304 C CA . VAL A 1 166 ? 4.914 -2.998 2.664 1 98.44 166 VAL A CA 1
ATOM 1305 C C . VAL A 1 166 ? 5.234 -4.066 3.709 1 98.44 166 VAL A C 1
ATOM 1307 O O . VAL A 1 166 ? 5.859 -5.082 3.395 1 98.44 166 VAL A O 1
ATOM 1310 N N . SER A 1 167 ? 4.84 -3.838 4.891 1 98.06 167 SER A N 1
ATOM 1311 C CA . SER A 1 167 ? 5.055 -4.82 5.949 1 98.06 167 SER A CA 1
ATOM 1312 C C . SER A 1 167 ? 4.367 -6.141 5.625 1 98.06 167 SER A C 1
ATOM 1314 O O . SER A 1 167 ? 4.922 -7.215 5.867 1 98.06 167 SER A O 1
ATOM 1316 N N . GLU A 1 168 ? 3.189 -6.07 5.117 1 97.25 168 GLU A N 1
ATOM 1317 C CA . GLU A 1 168 ? 2.441 -7.27 4.75 1 97.25 168 GLU A CA 1
ATOM 1318 C C . GLU A 1 168 ? 3.145 -8.039 3.639 1 97.25 168 GLU A C 1
ATOM 1320 O O . GLU A 1 168 ? 3.215 -9.266 3.678 1 97.25 168 GLU A O 1
ATOM 1325 N N . VAL A 1 169 ? 3.604 -7.348 2.648 1 97.81 169 VAL A N 1
ATOM 1326 C CA . VAL A 1 169 ? 4.32 -8 1.56 1 97.81 169 VAL A CA 1
ATOM 1327 C C . VAL A 1 169 ? 5.547 -8.727 2.109 1 97.81 169 VAL A C 1
ATOM 1329 O O . VAL A 1 169 ? 5.828 -9.867 1.726 1 97.81 169 VAL A O 1
ATOM 1332 N N . ALA A 1 170 ? 6.293 -8.055 2.943 1 96.75 170 ALA A N 1
ATOM 1333 C CA . ALA A 1 170 ? 7.469 -8.664 3.555 1 96.75 170 ALA A CA 1
ATOM 1334 C C . ALA A 1 170 ? 7.102 -9.961 4.27 1 96.75 170 ALA A C 1
ATOM 1336 O O . ALA A 1 170 ? 7.781 -10.977 4.113 1 96.75 170 ALA A O 1
ATOM 1337 N N . PHE A 1 171 ? 5.996 -9.93 4.996 1 95.94 171 PHE A N 1
ATOM 1338 C CA . PHE A 1 171 ? 5.547 -11.109 5.73 1 95.94 171 PHE A CA 1
ATOM 1339 C C . PHE A 1 171 ? 5.184 -12.234 4.777 1 95.94 171 PHE A C 1
ATOM 1341 O O . PHE A 1 171 ? 5.566 -13.391 4.996 1 95.94 171 PHE A O 1
ATOM 1348 N N . MET A 1 172 ? 4.453 -11.898 3.725 1 93.62 172 MET A N 1
ATOM 1349 C CA . MET A 1 172 ? 4.027 -12.906 2.756 1 93.62 172 MET A CA 1
ATOM 1350 C C . MET A 1 172 ? 5.223 -13.461 1.987 1 93.62 172 MET A C 1
ATOM 1352 O O . MET A 1 172 ? 5.203 -14.609 1.553 1 93.62 172 MET A O 1
ATOM 1356 N N . ALA A 1 173 ? 6.277 -12.625 1.874 1 92.31 173 ALA A N 1
ATOM 1357 C CA . ALA A 1 173 ? 7.5 -13.047 1.196 1 92.31 173 ALA A CA 1
ATOM 1358 C C . ALA A 1 173 ? 8.469 -13.703 2.174 1 92.31 173 ALA A C 1
ATOM 1360 O O . ALA A 1 173 ? 9.656 -13.867 1.866 1 92.31 173 ALA A O 1
ATOM 1361 N N . ASP A 1 174 ? 8.07 -13.961 3.457 1 91.44 174 ASP A N 1
ATOM 1362 C CA . ASP A 1 174 ? 8.828 -14.656 4.492 1 91.44 174 ASP A CA 1
ATOM 1363 C C . ASP A 1 174 ? 10.016 -13.82 4.961 1 91.44 174 ASP A C 1
ATOM 1365 O O . ASP A 1 174 ? 11.094 -14.352 5.234 1 91.44 174 ASP A O 1
ATOM 1369 N N . ASP A 1 175 ? 9.945 -12.617 4.805 1 93.94 175 ASP A N 1
ATOM 1370 C CA . ASP A 1 175 ? 10.922 -11.688 5.359 1 93.94 175 ASP A CA 1
ATOM 1371 C C . ASP A 1 175 ? 10.398 -11.039 6.637 1 93.94 175 ASP A C 1
ATOM 1373 O O . ASP A 1 175 ? 10.016 -9.867 6.629 1 93.94 175 ASP A O 1
ATOM 1377 N N . GLU A 1 176 ? 10.492 -11.648 7.73 1 94 176 GLU A N 1
ATOM 1378 C CA . GLU A 1 176 ? 9.938 -11.195 9 1 94 176 GLU A CA 1
ATOM 1379 C C . GLU A 1 176 ? 10.688 -9.977 9.523 1 94 176 GLU A C 1
ATOM 1381 O O . GLU A 1 176 ? 10.086 -9.078 10.117 1 94 176 GLU A O 1
ATOM 1386 N N . GLU A 1 177 ? 11.883 -10 9.328 1 95.5 177 GLU A N 1
ATOM 1387 C CA . GLU A 1 177 ? 12.688 -8.875 9.812 1 95.5 177 GLU A CA 1
ATOM 1388 C C . GLU A 1 177 ? 12.258 -7.57 9.156 1 95.5 177 GLU A C 1
ATOM 1390 O O . GLU A 1 177 ? 12.086 -6.555 9.828 1 95.5 177 GLU A O 1
ATOM 1395 N N . ALA A 1 178 ? 12.141 -7.641 7.832 1 95 178 ALA A N 1
ATOM 1396 C CA . ALA A 1 178 ? 11.711 -6.441 7.117 1 95 178 ALA A CA 1
ATOM 1397 C C . ALA A 1 178 ? 10.305 -6.023 7.543 1 95 178 ALA A C 1
ATOM 1399 O O . ALA A 1 178 ? 10 -4.832 7.609 1 95 178 ALA A O 1
ATOM 1400 N N . SER A 1 179 ? 9.422 -6.961 7.789 1 96.81 179 SER A N 1
ATOM 1401 C CA . SER A 1 179 ? 8.07 -6.672 8.242 1 96.81 179 SER A CA 1
ATOM 1402 C C . SER A 1 179 ? 8.078 -5.938 9.578 1 96.81 179 SER A C 1
ATOM 1404 O O . SER A 1 179 ? 7.426 -4.902 9.727 1 96.81 179 SER A O 1
ATOM 1406 N N . ILE A 1 180 ? 8.883 -6.43 10.477 1 97.44 180 ILE A N 1
ATOM 1407 C CA . ILE A 1 180 ? 8.969 -5.844 11.805 1 97.44 180 ILE A CA 1
ATOM 1408 C C . ILE A 1 180 ? 9.602 -4.453 11.719 1 97.44 180 ILE A C 1
ATOM 1410 O O . ILE A 1 180 ? 9.156 -3.52 12.383 1 97.44 180 ILE A O 1
ATOM 1414 N N . PHE A 1 181 ? 10.586 -4.34 10.875 1 97.5 181 PHE A N 1
ATOM 1415 C CA . PHE A 1 181 ? 11.258 -3.057 10.719 1 97.5 181 PHE A CA 1
ATOM 1416 C C . PHE A 1 181 ? 10.289 -1.994 10.211 1 97.5 181 PHE A C 1
ATOM 1418 O O . PHE A 1 181 ? 10.281 -0.869 10.719 1 97.5 181 PHE A O 1
ATOM 1425 N N . ALA A 1 182 ? 9.492 -2.355 9.227 1 96.81 182 ALA A N 1
ATOM 1426 C CA . ALA A 1 182 ? 8.531 -1.404 8.68 1 96.81 182 ALA A CA 1
ATOM 1427 C C . ALA A 1 182 ? 7.539 -0.95 9.75 1 96.81 182 ALA A C 1
ATOM 1429 O O . ALA A 1 182 ? 7.227 0.239 9.852 1 96.81 182 ALA A O 1
ATOM 1430 N N . TYR A 1 183 ? 7.105 -1.803 10.578 1 96.56 183 TYR A N 1
ATOM 1431 C CA . TYR A 1 183 ? 6.16 -1.471 11.641 1 96.56 183 TYR A CA 1
ATOM 1432 C C . TYR A 1 183 ? 6.816 -0.579 12.688 1 96.56 183 TYR A C 1
ATOM 1434 O O . TYR A 1 183 ? 6.172 0.324 13.227 1 96.56 183 TYR A O 1
ATOM 1442 N N . ARG A 1 184 ? 7.988 -0.887 12.961 1 97.25 184 ARG A N 1
ATOM 1443 C CA . ARG A 1 184 ? 8.711 -0.059 13.93 1 97.25 184 ARG A CA 1
ATOM 1444 C C . ARG A 1 184 ? 8.812 1.381 13.438 1 97.25 184 ARG A C 1
ATOM 1446 O O . ARG A 1 184 ? 8.562 2.32 14.195 1 97.25 184 ARG A O 1
ATOM 1453 N N . ILE A 1 185 ? 9.164 1.516 12.219 1 98.06 185 ILE A N 1
ATOM 1454 C CA . ILE A 1 185 ? 9.281 2.846 11.625 1 98.06 185 ILE A CA 1
ATOM 1455 C C . ILE A 1 185 ? 7.918 3.537 11.641 1 98.06 185 ILE A C 1
ATOM 1457 O O . ILE A 1 185 ? 7.82 4.723 11.969 1 98.06 185 ILE A O 1
ATOM 1461 N N . LEU A 1 186 ? 6.926 2.777 11.258 1 98.31 186 LEU A N 1
ATOM 1462 C CA . LEU A 1 186 ? 5.566 3.301 11.258 1 98.31 186 LEU A CA 1
ATOM 1463 C C . LEU A 1 186 ? 5.195 3.861 12.625 1 98.31 186 LEU A C 1
ATOM 1465 O O . LEU A 1 186 ? 4.707 4.988 12.727 1 98.31 186 LEU A O 1
ATOM 1469 N N . TYR A 1 187 ? 5.504 3.152 13.68 1 97 187 TYR A N 1
ATOM 1470 C CA . TYR A 1 187 ? 5.141 3.545 15.031 1 97 187 TYR A CA 1
ATOM 1471 C C . TYR A 1 187 ? 5.953 4.75 15.492 1 97 187 TYR A C 1
ATOM 1473 O O . TYR A 1 187 ? 5.406 5.695 16.062 1 97 187 TYR A O 1
ATOM 1481 N N . GLU A 1 188 ? 7.188 4.746 15.25 1 97.75 188 GLU A N 1
ATOM 1482 C CA . GLU A 1 188 ? 8.062 5.844 15.648 1 97.75 188 GLU A CA 1
ATOM 1483 C C . GLU A 1 188 ? 7.629 7.156 15.008 1 97.75 188 GLU A C 1
ATOM 1485 O O . GLU A 1 188 ? 7.531 8.188 15.68 1 97.75 188 GLU A O 1
ATOM 1490 N N . ILE A 1 189 ? 7.34 7.082 13.742 1 98.31 189 ILE A N 1
ATOM 1491 C CA . ILE A 1 189 ? 6.988 8.289 13 1 98.31 189 ILE A CA 1
ATOM 1492 C C . ILE A 1 189 ? 5.594 8.758 13.414 1 98.31 189 ILE A C 1
ATOM 1494 O O . ILE A 1 189 ? 5.344 9.961 13.516 1 98.31 189 ILE A O 1
ATOM 1498 N N . GLN A 1 190 ? 4.695 7.812 13.602 1 98 190 GLN A N 1
ATOM 1499 C CA . GLN A 1 190 ? 3.357 8.164 14.062 1 98 190 GLN A CA 1
ATOM 1500 C C . GLN A 1 190 ? 3.414 8.938 15.383 1 98 190 GLN A C 1
ATOM 1502 O O . GLN A 1 190 ? 2.658 9.891 15.586 1 98 190 GLN A O 1
ATOM 1507 N N . GLU A 1 191 ? 4.281 8.555 16.281 1 97.62 191 GLU A N 1
ATOM 1508 C CA . GLU A 1 191 ? 4.441 9.25 17.547 1 97.62 191 GLU A CA 1
ATOM 1509 C C . GLU A 1 191 ? 4.949 10.672 17.344 1 97.62 191 GLU A C 1
ATOM 1511 O O . GLU A 1 191 ? 4.484 11.609 18 1 97.62 191 GLU A O 1
ATOM 1516 N N . GLU A 1 192 ? 5.848 10.789 16.438 1 97 192 GLU A N 1
ATOM 1517 C CA . GLU A 1 192 ? 6.391 12.109 16.125 1 97 192 GLU A CA 1
ATOM 1518 C C . GLU A 1 192 ? 5.309 13.039 15.602 1 97 192 GLU A C 1
ATOM 1520 O O . GLU A 1 192 ? 5.238 14.203 15.992 1 97 192 GLU A O 1
ATOM 1525 N N . VAL A 1 193 ? 4.512 12.562 14.727 1 98.06 193 VAL A N 1
ATOM 1526 C CA . VAL A 1 193 ? 3.451 13.359 14.125 1 98.06 193 VAL A CA 1
ATOM 1527 C C . VAL A 1 193 ? 2.393 13.688 15.18 1 98.06 193 VAL A C 1
ATOM 1529 O O . VAL A 1 193 ? 1.864 14.805 15.211 1 98.06 193 VAL A O 1
ATOM 1532 N N . LYS A 1 194 ? 2.139 12.797 16.031 1 97.62 194 LYS A N 1
ATOM 1533 C CA . LYS A 1 194 ? 1.18 13.008 17.109 1 97.62 194 LYS A CA 1
ATOM 1534 C C . LYS A 1 194 ? 1.644 14.117 18.047 1 97.62 194 LYS A C 1
ATOM 1536 O O . LYS A 1 194 ? 0.843 14.953 18.469 1 97.62 194 LYS A O 1
ATOM 1541 N N . ASP A 1 195 ? 2.838 14.156 18.359 1 97.25 195 ASP A N 1
ATOM 1542 C CA . ASP A 1 195 ? 3.395 15.188 19.234 1 97.25 195 ASP A CA 1
ATOM 1543 C C . ASP A 1 195 ? 3.213 16.578 18.625 1 97.25 195 ASP A C 1
ATOM 1545 O O . ASP A 1 195 ? 2.844 17.516 19.312 1 97.25 195 ASP A O 1
ATOM 1549 N N . ALA A 1 196 ? 3.553 16.641 17.344 1 96.62 196 ALA A N 1
ATOM 1550 C CA . ALA A 1 196 ? 3.396 17.906 16.656 1 96.62 196 ALA A CA 1
ATOM 1551 C C . ALA A 1 196 ? 1.931 18.344 16.609 1 96.62 196 ALA A C 1
ATOM 1553 O O . ALA A 1 196 ? 1.614 19.516 16.766 1 96.62 196 ALA A O 1
ATOM 1554 N N . ALA A 1 197 ? 1.049 17.359 16.391 1 97.56 197 ALA A N 1
ATOM 1555 C CA . ALA A 1 197 ? -0.382 17.656 16.359 1 97.56 197 ALA A CA 1
ATOM 1556 C C . ALA A 1 197 ? -0.879 18.125 17.719 1 97.56 197 ALA A C 1
ATOM 1558 O O . ALA A 1 197 ? -1.753 18.984 17.812 1 97.56 197 ALA A O 1
ATOM 1559 N N . GLU A 1 198 ? -0.359 17.609 18.797 1 97.56 198 GLU A N 1
ATOM 1560 C CA . GLU A 1 198 ? -0.747 18 20.141 1 97.56 198 GLU A CA 1
ATOM 1561 C C . GLU A 1 198 ? -0.339 19.453 20.438 1 97.56 198 GLU A C 1
ATOM 1563 O O . GLU A 1 198 ? -1.072 20.188 21.109 1 97.56 198 GLU A O 1
ATOM 1568 N N . GLU A 1 199 ? 0.796 19.844 19.984 1 96.25 199 GLU A N 1
ATOM 1569 C CA . GLU A 1 199 ? 1.235 21.219 20.156 1 96.25 199 GLU A CA 1
ATOM 1570 C C . GLU A 1 199 ? 0.282 22.203 19.453 1 96.25 199 GLU A C 1
ATOM 1572 O O . GLU A 1 199 ? -0.017 23.266 20 1 96.25 199 GLU A O 1
ATOM 1577 N N . SER A 1 200 ? -0.124 21.766 18.234 1 97.5 200 SER A N 1
ATOM 1578 C CA . SER A 1 200 ? -1.088 22.594 17.516 1 97.5 200 SER A CA 1
ATOM 1579 C C . SER A 1 200 ? -2.41 22.688 18.266 1 97.5 200 SER A C 1
ATOM 1581 O O . SER A 1 200 ? -3.035 23.75 18.312 1 97.5 200 SER A O 1
ATOM 1583 N N . LYS A 1 201 ? -2.809 21.656 18.891 1 98.06 201 LYS A N 1
ATOM 1584 C CA . LYS A 1 201 ? -4.035 21.641 19.672 1 98.06 201 LYS A CA 1
ATOM 1585 C C . LYS A 1 201 ? -3.9 22.531 20.906 1 98.06 201 LYS A C 1
ATOM 1587 O O . LYS A 1 201 ? -4.836 23.25 21.266 1 98.06 201 LYS A O 1
ATOM 1592 N N . ILE A 1 202 ? -2.814 22.516 21.562 1 98.19 202 ILE A N 1
ATOM 1593 C CA . ILE A 1 202 ? -2.559 23.359 22.719 1 98.19 202 ILE A CA 1
ATOM 1594 C C . ILE A 1 202 ? -2.623 24.828 22.297 1 98.19 202 ILE A C 1
ATOM 1596 O O . ILE A 1 202 ? -3.244 25.656 22.984 1 98.19 202 ILE A O 1
ATOM 1600 N N . ALA A 1 203 ? -1.967 25.125 21.156 1 98.25 203 ALA A N 1
ATOM 1601 C CA . ALA A 1 203 ? -1.985 26.484 20.641 1 98.25 203 ALA A CA 1
ATOM 1602 C C . ALA A 1 203 ? -3.414 26.953 20.375 1 98.25 203 ALA A C 1
ATOM 1604 O O . ALA A 1 203 ? -3.777 28.078 20.703 1 98.25 203 ALA A O 1
ATOM 1605 N N . GLU A 1 204 ? -4.238 26.062 19.812 1 98.06 204 GLU A N 1
ATOM 1606 C CA . GLU A 1 204 ? -5.629 26.406 19.516 1 98.06 204 GLU A CA 1
ATOM 1607 C C . GLU A 1 204 ? -6.398 26.703 20.797 1 98.06 204 GLU A C 1
ATOM 1609 O O . GLU A 1 204 ? -7.199 27.641 20.844 1 98.06 204 GLU A O 1
ATOM 1614 N N . ASN A 1 205 ? -6.164 25.984 21.797 1 98.44 205 ASN A N 1
ATOM 1615 C CA . ASN A 1 205 ? -6.816 26.219 23.078 1 98.44 205 ASN A CA 1
ATOM 1616 C C . ASN A 1 205 ? -6.391 27.547 23.703 1 98.44 205 ASN A C 1
ATOM 1618 O O . ASN A 1 205 ? -7.219 28.281 24.234 1 98.44 205 ASN A O 1
ATOM 1622 N N . LYS A 1 206 ? -5.137 27.828 23.625 1 98 206 LYS A N 1
ATOM 1623 C CA . LYS A 1 206 ? -4.625 29.094 24.156 1 98 206 LYS A CA 1
ATOM 1624 C C . LYS A 1 206 ? -5.191 30.281 23.391 1 98 206 LYS A C 1
ATOM 1626 O O . LYS A 1 206 ? -5.461 31.328 23.969 1 98 206 LYS A O 1
ATOM 1631 N N . LEU A 1 207 ? -5.309 30.062 22.094 1 98.38 207 LEU A N 1
ATOM 1632 C CA . LEU A 1 207 ? -5.895 31.125 21.297 1 98.38 207 LEU A CA 1
ATOM 1633 C C . LEU A 1 207 ? -7.34 31.391 21.703 1 98.38 207 LEU A C 1
ATOM 1635 O O . LEU A 1 207 ? -7.762 32.531 21.828 1 98.38 207 LEU A O 1
ATOM 1639 N N . SER A 1 208 ? -8.102 30.328 21.875 1 97.62 208 SER A N 1
ATOM 1640 C CA . SER A 1 208 ? -9.484 30.469 22.328 1 97.62 208 SER A CA 1
ATOM 1641 C C . SER A 1 208 ? -9.562 31.219 23.656 1 97.62 208 SER A C 1
ATOM 1643 O O . SER A 1 208 ? -10.414 32.094 23.828 1 97.62 208 SER A O 1
ATOM 1645 N N . GLU A 1 209 ? -8.68 30.922 24.578 1 96.5 209 GLU A N 1
ATOM 1646 C CA . GLU A 1 209 ? -8.633 31.578 25.875 1 96.5 209 GLU A CA 1
ATOM 1647 C C . GLU A 1 209 ? -8.273 33.062 25.719 1 96.5 209 GLU A C 1
ATOM 1649 O O . GLU A 1 209 ? -8.867 33.906 26.375 1 96.5 209 GLU A O 1
ATOM 1654 N N . ALA A 1 210 ? -7.277 33.344 24.906 1 95.12 210 ALA A N 1
ATOM 1655 C CA . ALA A 1 210 ? -6.844 34.719 24.672 1 95.12 210 ALA A CA 1
ATOM 1656 C C . ALA A 1 210 ? -7.961 35.562 24.047 1 95.12 210 ALA A C 1
ATOM 1658 O O . ALA A 1 210 ? -8.141 36.719 24.406 1 95.12 210 ALA A O 1
ATOM 1659 N N . GLU A 1 211 ? -8.688 34.906 23.125 1 95.25 211 GLU A N 1
ATOM 1660 C CA . GLU A 1 211 ? -9.789 35.625 22.469 1 95.25 211 GLU A CA 1
ATOM 1661 C C . GLU A 1 211 ? -10.914 35.938 23.453 1 95.25 211 GLU A C 1
ATOM 1663 O O . GLU A 1 211 ? -11.469 37.031 23.453 1 95.25 211 GLU A O 1
ATOM 1668 N N . VAL A 1 212 ? -11.25 34.969 24.312 1 95.19 212 VAL A N 1
ATOM 1669 C CA . VAL A 1 212 ? -12.273 35.188 25.328 1 95.19 212 VAL A CA 1
ATOM 1670 C C . VAL A 1 212 ? -11.828 36.281 26.297 1 95.19 212 VAL A C 1
ATOM 1672 O O . VAL A 1 212 ? -12.617 37.156 26.656 1 95.19 212 VAL A O 1
ATOM 1675 N N . HIS A 1 213 ? -10.594 36.312 26.719 1 93.56 213 HIS A N 1
ATOM 1676 C CA . HIS A 1 213 ? -10.047 37.312 27.609 1 93.56 213 HIS A CA 1
ATOM 1677 C C . HIS A 1 213 ? -10.109 38.688 26.984 1 93.56 213 HIS A C 1
ATOM 1679 O O . HIS A 1 213 ? -10.445 39.688 27.656 1 93.56 213 HIS A O 1
ATOM 1685 N N . SER A 1 214 ? -9.727 38.781 25.75 1 91.94 214 SER A N 1
ATOM 1686 C CA . SER A 1 214 ? -9.758 40.062 25.047 1 91.94 214 SER A CA 1
ATOM 1687 C C . SER A 1 214 ? -11.172 40.625 25 1 91.94 214 SER A C 1
ATOM 1689 O O . SER A 1 214 ? -11.367 41.812 25.203 1 91.94 214 SER A O 1
ATOM 1691 N N . ILE A 1 215 ? -12.125 39.781 24.812 1 91.25 215 ILE A N 1
ATOM 1692 C CA . ILE A 1 215 ? -13.516 40.219 24.75 1 91.25 215 ILE A CA 1
ATOM 1693 C C . ILE A 1 215 ? -13.969 40.688 26.125 1 91.25 215 ILE A C 1
ATOM 1695 O O . ILE A 1 215 ? -14.641 41.719 26.234 1 91.25 215 ILE A O 1
ATOM 1699 N N . GLU A 1 216 ? -13.562 40 27.125 1 92.44 216 GLU A N 1
ATOM 1700 C CA . GLU A 1 216 ? -13.953 40.344 28.484 1 92.44 216 GLU A CA 1
ATOM 1701 C C . GLU A 1 216 ? -13.359 41.719 28.891 1 92.44 216 GLU A C 1
ATOM 1703 O O . GLU A 1 216 ? -14.047 42.531 29.484 1 92.44 216 GLU A O 1
ATOM 1708 N N . VAL A 1 217 ? -12.148 41.938 28.562 1 91.19 217 VAL A N 1
ATOM 1709 C CA . VAL A 1 217 ? -11.469 43.188 28.938 1 91.19 217 VAL A CA 1
ATOM 1710 C C . VAL A 1 217 ? -12.102 44.344 28.188 1 91.19 217 VAL A C 1
ATOM 1712 O O . VAL A 1 217 ? -12.359 45.406 28.781 1 91.19 217 VAL A O 1
ATOM 1715 N N . ILE A 1 218 ? -12.367 44.156 26.953 1 87.88 218 ILE A N 1
ATOM 1716 C CA . ILE A 1 218 ? -12.945 45.25 26.156 1 87.88 218 ILE A CA 1
ATOM 1717 C C . ILE A 1 218 ? -14.352 45.562 26.656 1 87.88 218 ILE A C 1
ATOM 1719 O O . ILE A 1 218 ? -14.734 46.719 26.75 1 87.88 218 ILE A O 1
ATOM 1723 N N . ALA A 1 219 ? -15.055 44.531 27 1 90.06 219 ALA A N 1
ATOM 1724 C CA . ALA A 1 219 ? -16.406 44.719 27.516 1 90.06 219 ALA A CA 1
ATOM 1725 C C . ALA A 1 219 ? -16.391 45.531 28.812 1 90.06 219 ALA A C 1
ATOM 1727 O O . ALA A 1 219 ? -17.219 46.406 29.031 1 90.06 219 ALA A O 1
ATOM 1728 N N . LYS A 1 220 ? -15.492 45.281 29.688 1 90.44 220 LYS A N 1
ATOM 1729 C CA . LYS A 1 220 ? -15.367 45.969 30.953 1 90.44 220 LYS A CA 1
ATOM 1730 C C . LYS A 1 220 ? -15.023 47.438 30.719 1 90.44 220 LYS A C 1
ATOM 1732 O O . LYS A 1 220 ? -15.555 48.312 31.406 1 90.44 220 LYS A O 1
ATOM 1737 N N . ILE A 1 221 ? -14.148 47.688 29.812 1 86.12 221 ILE A N 1
ATOM 1738 C CA . ILE A 1 221 ? -13.734 49.062 29.516 1 86.12 221 ILE A CA 1
ATOM 1739 C C . ILE A 1 221 ? -14.914 49.844 28.953 1 86.12 221 ILE A C 1
ATOM 1741 O O . ILE A 1 221 ? -15.125 51 29.312 1 86.12 221 ILE A O 1
ATOM 1745 N N . MET A 1 222 ? -15.688 49.25 28.141 1 85.94 222 MET A N 1
ATOM 1746 C CA . MET A 1 222 ? -16.844 49.906 27.531 1 85.94 222 MET A CA 1
ATOM 1747 C C . MET A 1 222 ? -17.906 50.188 28.594 1 85.94 222 MET A C 1
ATOM 1749 O O . MET A 1 222 ? -18.547 51.25 28.547 1 85.94 222 MET A O 1
ATOM 1753 N N . GLU A 1 223 ? -18.062 49.25 29.531 1 87 223 GLU A N 1
ATOM 1754 C CA . GLU A 1 223 ? -19.031 49.469 30.609 1 87 223 GLU A CA 1
ATOM 1755 C C . GLU A 1 223 ? -18.578 50.625 31.516 1 87 223 GLU A C 1
ATOM 1757 O O . GLU A 1 223 ? -19.406 51.438 31.922 1 87 223 GLU A O 1
ATOM 1762 N N . GLU A 1 224 ? -17.375 50.719 31.828 1 85.5 224 GLU A N 1
ATOM 1763 C CA . GLU A 1 224 ? -16.844 51.781 32.688 1 85.5 224 GLU A CA 1
ATOM 1764 C C . GLU A 1 224 ? -16.969 53.156 32 1 85.5 224 GLU A C 1
ATOM 1766 O O . GLU A 1 224 ? -17.266 54.156 32.656 1 85.5 224 GLU A O 1
ATOM 1771 N N . ASN A 1 225 ? -16.734 53.188 30.75 1 82.88 225 ASN A N 1
ATOM 1772 C CA . ASN A 1 225 ? -16.844 54.438 30.016 1 82.88 225 ASN A CA 1
ATOM 1773 C C . ASN A 1 225 ? -18.297 54.938 29.922 1 82.88 225 ASN A C 1
ATOM 1775 O O . ASN A 1 225 ? -18.547 56.125 29.922 1 82.88 225 ASN A O 1
ATOM 1779 N N . SER A 1 226 ? -19.234 53.969 29.781 1 83.5 226 SER A N 1
ATOM 1780 C CA . SER A 1 226 ? -20.641 54.312 29.734 1 83.5 226 SER A CA 1
ATOM 1781 C C . SER A 1 226 ? -21.109 54.906 31.062 1 83.5 226 SER A C 1
ATOM 1783 O O . SER A 1 226 ? -21.875 55.875 31.094 1 83.5 226 SER A O 1
ATOM 1785 N N . VAL A 1 227 ? -20.688 54.438 32.125 1 85.31 227 VAL A N 1
ATOM 1786 C CA . VAL A 1 227 ? -21.047 54.906 33.469 1 85.31 227 VAL A CA 1
ATOM 1787 C C . VAL A 1 227 ? -20.453 56.281 33.688 1 85.31 227 VAL A C 1
ATOM 1789 O O . VAL A 1 227 ? -21.109 57.188 34.25 1 85.31 227 VAL A O 1
ATOM 1792 N N . ASN A 1 228 ? -19.203 56.531 33.25 1 82.75 228 ASN A N 1
ATOM 1793 C CA . ASN A 1 228 ? -18.531 57.844 33.438 1 82.75 228 ASN A CA 1
ATOM 1794 C C . ASN A 1 228 ? -19.188 58.938 32.594 1 82.75 228 ASN A C 1
ATOM 1796 O O . ASN A 1 228 ? -19.281 60.062 33.031 1 82.75 228 ASN A O 1
ATOM 1800 N N . GLU A 1 229 ? -19.688 58.594 31.453 1 78.88 229 GLU A N 1
ATOM 1801 C CA . GLU A 1 229 ? -20.359 59.562 30.609 1 78.88 229 GLU A CA 1
ATOM 1802 C C . GLU A 1 229 ? -21.734 59.938 31.188 1 78.88 229 GLU A C 1
ATOM 1804 O O . GLU A 1 229 ? -22.125 61.094 31.125 1 78.88 229 GLU A O 1
ATOM 1809 N N . GLU A 1 230 ? -22.406 59.031 31.734 1 77.75 230 GLU A N 1
ATOM 1810 C CA . GLU A 1 230 ? -23.703 59.312 32.344 1 77.75 230 GLU A CA 1
ATOM 1811 C C . GLU A 1 230 ? -23.531 60.188 33.594 1 77.75 230 GLU A C 1
ATOM 1813 O O . GLU A 1 230 ? -24.359 61.094 33.844 1 77.75 230 GLU A O 1
ATOM 1818 N N . GLU A 1 231 ? -22.516 60.062 34.344 1 77.62 231 GLU A N 1
ATOM 1819 C CA . GLU A 1 231 ? -22.266 60.875 35.531 1 77.62 231 GLU A CA 1
ATOM 1820 C C . GLU A 1 231 ? -21.875 62.281 35.156 1 77.62 231 GLU A C 1
ATOM 1822 O O . GLU A 1 231 ? -22.188 63.25 35.906 1 77.62 231 GLU A O 1
ATOM 1827 N N . LYS A 1 232 ? -21.266 62.531 34.062 1 76.25 232 LYS A N 1
ATOM 1828 C CA . LYS A 1 232 ? -20.891 63.875 33.625 1 76.25 232 LYS A CA 1
ATOM 1829 C C . LYS A 1 232 ? -22.094 64.625 33.094 1 76.25 232 LYS A C 1
ATOM 1831 O O . LYS A 1 232 ? -22.141 65.875 33.156 1 76.25 232 LYS A O 1
ATOM 1836 N N . MET A 1 233 ? -22.938 64 32.562 1 76.06 233 MET A N 1
ATOM 1837 C CA . MET A 1 233 ? -24.109 64.688 32 1 76.06 233 MET A CA 1
ATOM 1838 C C . MET A 1 233 ? -25.156 64.938 33.094 1 76.06 233 MET A C 1
ATOM 1840 O O . MET A 1 233 ? -26.125 65.688 32.875 1 76.06 233 MET A O 1
ATOM 1844 N N . SER A 1 234 ? -24.969 64.312 34.25 1 64.81 234 SER A N 1
ATOM 1845 C CA . SER A 1 234 ? -25.859 64.625 35.344 1 64.81 234 SER A CA 1
ATOM 1846 C C . SER A 1 234 ? -25.297 65.75 36.188 1 64.81 234 SER A C 1
ATOM 1848 O O . SER A 1 234 ? -24.078 65.875 36.375 1 64.81 234 SER A O 1
ATOM 1850 N N . MET B 1 1 ? -35.062 57.812 27.641 1 19.45 1 MET B N 1
ATOM 1851 C CA . MET B 1 1 ? -35.812 57.406 26.453 1 19.45 1 MET B CA 1
ATOM 1852 C C . MET B 1 1 ? -34.875 56.875 25.391 1 19.45 1 MET B C 1
ATOM 1854 O O . MET B 1 1 ? -34.438 57.594 24.516 1 19.45 1 MET B O 1
ATOM 1858 N N . ILE B 1 2 ? -33.844 55.875 25.672 1 20.23 2 ILE B N 1
ATOM 1859 C CA . ILE B 1 2 ? -32.688 55.156 25.109 1 20.23 2 ILE B CA 1
ATOM 1860 C C . ILE B 1 2 ? -33.188 54.094 24.109 1 20.23 2 ILE B C 1
ATOM 1862 O O . ILE B 1 2 ? -32.375 53.406 23.469 1 20.23 2 ILE B O 1
ATOM 1866 N N . CYS B 1 3 ? -34.406 53.625 24.016 1 19.88 3 CYS B N 1
ATOM 1867 C CA . CYS B 1 3 ? -34.75 52.344 23.469 1 19.88 3 CYS B CA 1
ATOM 1868 C C . CYS B 1 3 ? -34.594 52.312 21.953 1 19.88 3 CYS B C 1
ATOM 1870 O O . CYS B 1 3 ? -34.281 51.281 21.375 1 19.88 3 CYS B O 1
ATOM 1872 N N . ARG B 1 4 ? -35.219 53.094 21.094 1 20.5 4 ARG B N 1
ATOM 1873 C CA . ARG B 1 4 ? -36 52.688 19.938 1 20.5 4 ARG B CA 1
ATOM 1874 C C . ARG B 1 4 ? -35.094 52.438 18.719 1 20.5 4 ARG B C 1
ATOM 1876 O O . ARG B 1 4 ? -35.531 51.781 17.766 1 20.5 4 ARG B O 1
ATOM 1883 N N . CYS B 1 5 ? -34.125 53.281 18.297 1 19.64 5 CYS B N 1
ATOM 1884 C CA . CYS B 1 5 ? -33.812 53.438 16.875 1 19.64 5 CYS B CA 1
ATOM 1885 C C . CYS B 1 5 ? -33 52.25 16.328 1 19.64 5 CYS B C 1
ATOM 1887 O O . CYS B 1 5 ? -31.797 52.375 16.141 1 19.64 5 CYS B O 1
ATOM 1889 N N . LEU B 1 6 ? -33 50.906 16.875 1 22.27 6 LEU B N 1
ATOM 1890 C CA . LEU B 1 6 ? -32.156 49.781 16.406 1 22.27 6 LEU B CA 1
ATOM 1891 C C . LEU B 1 6 ? -32.656 49.312 15.039 1 22.27 6 LEU B C 1
ATOM 1893 O O . LEU B 1 6 ? -32.406 48.156 14.664 1 22.27 6 LEU B O 1
ATOM 1897 N N . ARG B 1 7 ? -33.531 49.906 14.359 1 20.52 7 ARG B N 1
ATOM 1898 C CA . ARG B 1 7 ? -34.281 49.25 13.312 1 20.52 7 ARG B CA 1
ATOM 1899 C C . ARG B 1 7 ? -33.375 48.844 12.141 1 20.52 7 ARG B C 1
ATOM 1901 O O . ARG B 1 7 ? -33.375 47.719 11.688 1 20.52 7 ARG B O 1
ATOM 1908 N N . SER B 1 8 ? -33.25 49.656 10.969 1 19.98 8 SER B N 1
ATOM 1909 C CA . SER B 1 8 ? -33.375 49.344 9.555 1 19.98 8 SER B CA 1
ATOM 1910 C C . SER B 1 8 ? -32.031 48.906 8.969 1 19.98 8 SER B C 1
ATOM 1912 O O . SER B 1 8 ? -31.219 49.719 8.578 1 19.98 8 SER B O 1
ATOM 1914 N N . LEU B 1 9 ? -31.25 47.875 9.469 1 22.47 9 LEU B N 1
ATOM 1915 C CA . LEU B 1 9 ? -30.062 47.219 8.922 1 22.47 9 LEU B CA 1
ATOM 1916 C C . LEU B 1 9 ? -30.375 46.562 7.574 1 22.47 9 LEU B C 1
ATOM 1918 O O . LEU B 1 9 ? -30.531 45.344 7.488 1 22.47 9 LEU B O 1
ATOM 1922 N N . ARG B 1 10 ? -31.25 47.25 6.805 1 20.42 10 ARG B N 1
ATOM 1923 C CA . ARG B 1 10 ? -31.688 46.562 5.574 1 20.42 10 ARG B CA 1
ATOM 1924 C C . ARG B 1 10 ? -30.484 46.156 4.738 1 20.42 10 ARG B C 1
ATOM 1926 O O . ARG B 1 10 ? -29.359 46.594 4.965 1 20.42 10 ARG B O 1
ATOM 1933 N N . ARG B 1 11 ? -30.625 45.844 3.289 1 22.88 11 ARG B N 1
ATOM 1934 C CA . ARG B 1 11 ? -30.516 44.906 2.166 1 22.88 11 ARG B CA 1
ATOM 1935 C C . ARG B 1 11 ? -29.328 45.25 1.289 1 22.88 11 ARG B C 1
ATOM 1937 O O . ARG B 1 11 ? -29.172 44.719 0.19 1 22.88 11 ARG B O 1
ATOM 1944 N N . LEU B 1 12 ? -28.625 46.406 1.428 1 22.22 12 LEU B N 1
ATOM 1945 C CA . LEU B 1 12 ? -27.969 46.781 0.18 1 22.22 12 LEU B CA 1
ATOM 1946 C C . LEU B 1 12 ? -27.016 45.719 -0.283 1 22.22 12 LEU B C 1
ATOM 1948 O O . LEU B 1 12 ? -26.172 45.25 0.496 1 22.22 12 LEU B O 1
ATOM 1952 N N . ARG B 1 13 ? -27.312 45 -1.397 1 22.11 13 ARG B N 1
ATOM 1953 C CA . ARG B 1 13 ? -26.781 44 -2.309 1 22.11 13 ARG B CA 1
ATOM 1954 C C . ARG B 1 13 ? -25.406 44.406 -2.83 1 22.11 13 ARG B C 1
ATOM 1956 O O . ARG B 1 13 ? -25.219 45.531 -3.281 1 22.11 13 ARG B O 1
ATOM 1963 N N . CYS B 1 14 ? -24.312 43.625 -2.578 1 20.95 14 CYS B N 1
ATOM 1964 C CA . CYS B 1 14 ? -22.875 43.531 -2.771 1 20.95 14 CYS B CA 1
ATOM 1965 C C . CYS B 1 14 ? -22.516 43.5 -4.254 1 20.95 14 CYS B C 1
ATOM 1967 O O . CYS B 1 14 ? -22.625 42.438 -4.891 1 20.95 14 CYS B O 1
ATOM 1969 N N . SER B 1 15 ? -23.234 44.281 -5.102 1 21.8 15 SER B N 1
ATOM 1970 C CA . SER B 1 15 ? -22.797 43.969 -6.465 1 21.8 15 SER B CA 1
ATOM 1971 C C . SER B 1 15 ? -21.312 44.281 -6.648 1 21.8 15 SER B C 1
ATOM 1973 O O . SER B 1 15 ? -20.891 45.438 -6.598 1 21.8 15 SER B O 1
ATOM 1975 N N . LEU B 1 16 ? -20.406 43.406 -6.152 1 21.78 16 LEU B N 1
ATOM 1976 C CA . LEU B 1 16 ? -18.953 43.469 -6.312 1 21.78 16 LEU B CA 1
ATOM 1977 C C . LEU B 1 16 ? -18.562 43.438 -7.785 1 21.78 16 LEU B C 1
ATOM 1979 O O . LEU B 1 16 ? -18.859 42.469 -8.492 1 21.78 16 LEU B O 1
ATOM 1983 N N . PRO B 1 17 ? -18.828 44.531 -8.508 1 23.02 17 PRO B N 1
ATOM 1984 C CA . PRO B 1 17 ? -18.312 44.375 -9.859 1 23.02 17 PRO B CA 1
ATOM 1985 C C . PRO B 1 17 ? -16.844 43.969 -9.875 1 23.02 17 PRO B C 1
ATOM 1987 O O . PRO B 1 17 ? -16.078 44.344 -8.992 1 23.02 17 PRO B O 1
ATOM 1990 N N . ILE B 1 18 ? -16.516 42.75 -10.344 1 23.38 18 ILE B N 1
ATOM 1991 C CA . ILE B 1 18 ? -15.266 42 -10.508 1 23.38 18 ILE B CA 1
ATOM 1992 C C . ILE B 1 18 ? -14.336 42.781 -11.445 1 23.38 18 ILE B C 1
ATOM 1994 O O . ILE B 1 18 ? -14.531 42.781 -12.664 1 23.38 18 ILE B O 1
ATOM 1998 N N . LEU B 1 19 ? -14.297 44.062 -11.273 1 22.89 19 LEU B N 1
ATOM 1999 C CA . LEU B 1 19 ? -13.445 44.625 -12.32 1 22.89 19 LEU B CA 1
ATOM 2000 C C . LEU B 1 19 ? -12.109 43.906 -12.383 1 22.89 19 LEU B C 1
ATOM 2002 O O . LEU B 1 19 ? -11.609 43.438 -11.359 1 22.89 19 LEU B O 1
ATOM 2006 N N . ARG B 1 20 ? -11.781 43.5 -13.641 1 23.7 20 ARG B N 1
ATOM 2007 C CA . ARG B 1 20 ? -10.641 42.75 -14.18 1 23.7 20 ARG B CA 1
ATOM 2008 C C . ARG B 1 20 ? -9.328 43.406 -13.773 1 23.7 20 ARG B C 1
ATOM 2010 O O . ARG B 1 20 ? -9.109 44.594 -14.055 1 23.7 20 ARG B O 1
ATOM 2017 N N . PRO B 1 21 ? -8.734 43 -12.609 1 23.17 21 PRO B N 1
ATOM 2018 C CA . PRO B 1 21 ? -7.492 43.594 -12.109 1 23.17 21 PRO B CA 1
ATOM 2019 C C . PRO B 1 21 ? -6.379 43.594 -13.156 1 23.17 21 PRO B C 1
ATOM 2021 O O . PRO B 1 21 ? -6.191 42.594 -13.852 1 23.17 21 PRO B O 1
ATOM 2024 N N . THR B 1 22 ? -6.383 44.594 -14.008 1 24.3 22 THR B N 1
ATOM 2025 C CA . THR B 1 22 ? -5.18 44.625 -14.828 1 24.3 22 THR B CA 1
ATOM 2026 C C . THR B 1 22 ? -3.938 44.375 -13.977 1 24.3 22 THR B C 1
ATOM 2028 O O . THR B 1 22 ? -3.916 44.719 -12.789 1 24.3 22 THR B O 1
ATOM 2031 N N . PRO B 1 23 ? -3.029 43.469 -14.477 1 22.27 23 PRO B N 1
ATOM 2032 C CA . PRO B 1 23 ? -1.859 42.844 -13.852 1 22.27 23 PRO B CA 1
ATOM 2033 C C . PRO B 1 23 ? -0.815 43.844 -13.406 1 22.27 23 PRO B C 1
ATOM 2035 O O . PRO B 1 23 ? -0.162 44.469 -14.242 1 22.27 23 PRO B O 1
ATOM 2038 N N . VAL B 1 24 ? -1.317 44.938 -12.75 1 23.33 24 VAL B N 1
ATOM 2039 C CA . VAL B 1 24 ? -0.232 45.906 -12.508 1 23.33 24 VAL B CA 1
ATOM 2040 C C . VAL B 1 24 ? 0.937 45.188 -11.836 1 23.33 24 VAL B C 1
ATOM 2042 O O . VAL B 1 24 ? 0.75 44.156 -11.18 1 23.33 24 VAL B O 1
ATOM 2045 N N . HIS B 1 25 ? 2.223 45.531 -12.344 1 22.72 25 HIS B N 1
ATOM 2046 C CA . HIS B 1 25 ? 3.627 45.281 -12.039 1 22.72 25 HIS B CA 1
ATOM 2047 C C . HIS B 1 25 ? 3.932 45.531 -10.57 1 22.72 25 HIS B C 1
ATOM 2049 O O . HIS B 1 25 ? 3.771 46.656 -10.094 1 22.72 25 HIS B O 1
ATOM 2055 N N . TRP B 1 26 ? 3.582 44.625 -9.703 1 19.77 26 TRP B N 1
ATOM 2056 C CA . TRP B 1 26 ? 3.66 44.688 -8.25 1 19.77 26 TRP B CA 1
ATOM 2057 C C . TRP B 1 26 ? 5.086 44.969 -7.793 1 19.77 26 TRP B C 1
ATOM 2059 O O . TRP B 1 26 ? 5.934 44.062 -7.785 1 19.77 26 TRP B O 1
ATOM 2069 N N . ALA B 1 27 ? 5.762 45.969 -8.32 1 22.08 27 ALA B N 1
ATOM 2070 C CA . ALA B 1 27 ? 7.109 46.062 -7.766 1 22.08 27 ALA B CA 1
ATOM 2071 C C . ALA B 1 27 ? 7.062 46.344 -6.266 1 22.08 27 ALA B C 1
ATOM 2073 O O . ALA B 1 27 ? 6.84 47.469 -5.828 1 22.08 27 ALA B O 1
ATOM 2074 N N . VAL B 1 28 ? 6.109 45.75 -5.496 1 20.75 28 VAL B N 1
ATOM 2075 C CA . VAL B 1 28 ? 6.055 46.156 -4.098 1 20.75 28 VAL B CA 1
ATOM 2076 C C . VAL B 1 28 ? 7.426 46 -3.449 1 20.75 28 VAL B C 1
ATOM 2078 O O . VAL B 1 28 ? 7.953 44.875 -3.389 1 20.75 28 VAL B O 1
ATOM 2081 N N . GLY B 1 29 ? 8.352 47.031 -3.592 1 20.05 29 GLY B N 1
ATOM 2082 C CA . GLY B 1 29 ? 9.562 47.125 -2.793 1 20.05 29 GLY B CA 1
ATOM 2083 C C . GLY B 1 29 ? 9.297 47.031 -1.3 1 20.05 29 GLY B C 1
ATOM 2084 O O . GLY B 1 29 ? 8.859 48 -0.688 1 20.05 29 GLY B O 1
ATOM 2085 N N . LEU B 1 30 ? 8.398 46.156 -0.761 1 21.38 30 LEU B N 1
ATOM 2086 C CA . LEU B 1 30 ? 8.023 46.188 0.648 1 21.38 30 LEU B CA 1
ATOM 2087 C C . LEU B 1 30 ? 9.25 46.062 1.541 1 21.38 30 LEU B C 1
ATOM 2089 O O . LEU B 1 30 ? 10.031 45.125 1.423 1 21.38 30 LEU B O 1
ATOM 2093 N N . SER B 1 31 ? 9.805 47.219 2.006 1 20.45 31 SER B N 1
ATOM 2094 C CA . SER B 1 31 ? 10.852 47.406 2.998 1 20.45 31 SER B CA 1
ATOM 2095 C C . SER B 1 31 ? 10.586 46.594 4.262 1 20.45 31 SER B C 1
ATOM 2097 O O . SER B 1 31 ? 9.445 46.219 4.531 1 20.45 31 SER B O 1
ATOM 2099 N N . LEU B 1 32 ? 11.688 46.188 5.02 1 22.97 32 LEU B N 1
ATOM 2100 C CA . LEU B 1 32 ? 12.148 45.312 6.113 1 22.97 32 LEU B CA 1
ATOM 2101 C C . LEU B 1 32 ? 11.555 45.781 7.441 1 22.97 32 LEU B C 1
ATOM 2103 O O . LEU B 1 32 ? 11.914 46.844 7.953 1 22.97 32 LEU B O 1
ATOM 2107 N N . PHE B 1 33 ? 10.203 45.844 7.633 1 23.23 33 PHE B N 1
ATOM 2108 C CA . PHE B 1 33 ? 9.781 46.25 8.969 1 23.23 33 PHE B CA 1
ATOM 2109 C C . PHE B 1 33 ? 10.312 45.281 10.023 1 23.23 33 PHE B C 1
ATOM 2111 O O . PHE B 1 33 ? 10.352 44.062 9.797 1 23.23 33 PHE B O 1
ATOM 2118 N N . PRO B 1 34 ? 11.117 45.75 11.07 1 24.5 34 PRO B N 1
ATOM 2119 C CA . PRO B 1 34 ? 11.734 45 12.164 1 24.5 34 PRO B CA 1
ATOM 2120 C C . PRO B 1 34 ? 10.703 44.312 13.062 1 24.5 34 PRO B C 1
ATOM 2122 O O . PRO B 1 34 ? 9.672 44.906 13.391 1 24.5 34 PRO B O 1
ATOM 2125 N N . SER B 1 35 ? 10.375 43.062 12.812 1 22.52 35 SER B N 1
ATOM 2126 C CA . SER B 1 35 ? 9.508 42.188 13.625 1 22.52 35 SER B CA 1
ATOM 2127 C C . SER B 1 35 ? 9.953 42.188 15.086 1 22.52 35 SER B C 1
ATOM 2129 O O . SER B 1 35 ? 11.102 41.875 15.391 1 22.52 35 SER B O 1
ATOM 2131 N N . VAL B 1 36 ? 9.367 43 15.984 1 24.52 36 VAL B N 1
ATOM 2132 C CA . VAL B 1 36 ? 9.523 43.188 17.422 1 24.52 36 VAL B CA 1
ATOM 2133 C C . VAL B 1 36 ? 9.195 41.875 18.156 1 24.52 36 VAL B C 1
ATOM 2135 O O . VAL B 1 36 ? 8.07 41.375 18.062 1 24.52 36 VAL B O 1
ATOM 2138 N N . ALA B 1 37 ? 10.148 40.938 18.266 1 24.05 37 ALA B N 1
ATOM 2139 C CA . ALA B 1 37 ? 9.984 39.75 19.094 1 24.05 37 ALA B CA 1
ATOM 2140 C C . ALA B 1 37 ? 9.906 40.094 20.562 1 24.05 37 ALA B C 1
ATOM 2142 O O . ALA B 1 37 ? 10.82 40.719 21.109 1 24.05 37 ALA B O 1
ATOM 2143 N N . TYR B 1 38 ? 8.805 40.344 21.141 1 21.8 38 TYR B N 1
ATOM 2144 C CA . TYR B 1 38 ? 8.555 40.594 22.562 1 21.8 38 TYR B CA 1
ATOM 2145 C C . TYR B 1 38 ? 8.992 39.406 23.406 1 21.8 38 TYR B C 1
ATOM 2147 O O . TYR B 1 38 ? 8.617 38.25 23.141 1 21.8 38 TYR B O 1
ATOM 2155 N N . CYS B 1 39 ? 10.234 39.406 23.922 1 24.53 39 CYS B N 1
ATOM 2156 C CA . CYS B 1 39 ? 10.703 38.531 24.969 1 24.53 39 CYS B CA 1
ATOM 2157 C C . CYS B 1 39 ? 10.008 38.812 26.297 1 24.53 39 CYS B C 1
ATOM 2159 O O . CYS B 1 39 ? 10.094 39.906 26.828 1 24.53 39 CYS B O 1
ATOM 2161 N N . TYR B 1 40 ? 8.906 38.156 26.656 1 21.77 40 TYR B N 1
ATOM 2162 C CA . TYR B 1 40 ? 8.227 38.281 27.953 1 21.77 40 TYR B CA 1
ATOM 2163 C C . TYR B 1 40 ? 9.125 37.812 29.078 1 21.77 40 TYR B C 1
ATOM 2165 O O . TYR B 1 40 ? 9.453 36.625 29.172 1 21.77 40 TYR B O 1
ATOM 2173 N N . ASN B 1 41 ? 10.141 38.625 29.516 1 23.42 41 ASN B N 1
ATOM 2174 C CA . ASN B 1 41 ? 10.82 38.406 30.781 1 23.42 41 ASN B CA 1
ATOM 2175 C C . ASN B 1 41 ? 9.891 38.656 31.969 1 23.42 41 ASN B C 1
ATOM 2177 O O . ASN B 1 41 ? 9.43 39.781 32.188 1 23.42 41 ASN B O 1
ATOM 2181 N N . ALA B 1 42 ? 9.328 37.688 32.656 1 25.34 42 ALA B N 1
ATOM 2182 C CA . ALA B 1 42 ? 8.492 37.75 33.875 1 25.34 42 ALA B CA 1
ATOM 2183 C C . ALA B 1 42 ? 9.281 38.312 35.062 1 25.34 42 ALA B C 1
ATOM 2185 O O . ALA B 1 42 ? 8.82 38.25 36.188 1 25.34 42 ALA B O 1
ATOM 2186 N N . ASN B 1 43 ? 10.633 38.594 35.125 1 24.27 43 ASN B N 1
ATOM 2187 C CA . ASN B 1 43 ? 11.078 38.812 36.5 1 24.27 43 ASN B CA 1
ATOM 2188 C C . ASN B 1 43 ? 10.508 40.125 37.062 1 24.27 43 ASN B C 1
ATOM 2190 O O . ASN B 1 43 ? 10.062 40.969 36.281 1 24.27 43 ASN B O 1
ATOM 2194 N N . ASN B 1 44 ? 11.016 40.719 38.375 1 26.62 44 ASN B N 1
ATOM 2195 C CA . ASN B 1 44 ? 10.68 41.562 39.5 1 26.62 44 ASN B CA 1
ATOM 2196 C C . ASN B 1 44 ? 10.547 43.031 39.094 1 26.62 44 ASN B C 1
ATOM 2198 O O . ASN B 1 44 ? 10.906 43.375 37.969 1 26.62 44 ASN B O 1
ATOM 2202 N N . ASN B 1 45 ? 11.109 44.125 39.969 1 25.75 45 ASN B N 1
ATOM 2203 C CA . ASN B 1 45 ? 10.82 45.438 40.469 1 25.75 45 ASN B CA 1
ATOM 2204 C C . ASN B 1 45 ? 11.031 46.5 39.375 1 25.75 45 ASN B C 1
ATOM 2206 O O . ASN B 1 45 ? 10.609 47.656 39.562 1 25.75 45 ASN B O 1
ATOM 2210 N N . ASN B 1 46 ? 12.367 46.656 38.875 1 26.09 46 ASN B N 1
ATOM 2211 C CA . ASN B 1 46 ? 13 47.906 38.5 1 26.09 46 ASN B CA 1
ATOM 2212 C C . ASN B 1 46 ? 12.273 48.562 37.312 1 26.09 46 ASN B C 1
ATOM 2214 O O . ASN B 1 46 ? 11.578 47.875 36.562 1 26.09 46 ASN B O 1
ATOM 2218 N N . THR B 1 47 ? 12.383 50 37.062 1 28.16 47 THR B N 1
ATOM 2219 C CA . THR B 1 47 ? 11.883 51.062 36.219 1 28.16 47 THR B CA 1
ATOM 2220 C C . THR B 1 47 ? 11.992 50.688 34.75 1 28.16 47 THR B C 1
ATOM 2222 O O . THR B 1 47 ? 13.07 50.781 34.156 1 28.16 47 THR B O 1
ATOM 2225 N N . THR B 1 48 ? 11.508 49.625 34.344 1 26.97 48 THR B N 1
ATOM 2226 C CA . THR B 1 48 ? 11.906 48.906 33.125 1 26.97 48 THR B CA 1
ATOM 2227 C C . THR B 1 48 ? 11.555 49.719 31.891 1 26.97 48 THR B C 1
ATOM 2229 O O . THR B 1 48 ? 10.406 50.156 31.734 1 26.97 48 THR B O 1
ATOM 2232 N N . PRO B 1 49 ? 12.617 50.438 31.266 1 28.45 49 PRO B N 1
ATOM 2233 C CA . PRO B 1 49 ? 12.5 51.375 30.156 1 28.45 49 PRO B CA 1
ATOM 2234 C C . PRO B 1 49 ? 11.5 50.938 29.094 1 28.45 49 PRO B C 1
ATOM 2236 O O . PRO B 1 49 ? 11.117 49.75 29.062 1 28.45 49 PRO B O 1
ATOM 2239 N N . PRO B 1 50 ? 11.148 51.906 28.141 1 29.06 50 PRO B N 1
ATOM 2240 C CA . PRO B 1 50 ? 10.148 51.844 27.078 1 29.06 50 PRO B CA 1
ATOM 2241 C C . PRO B 1 50 ? 10.305 50.594 26.203 1 29.06 50 PRO B C 1
ATOM 2243 O O . PRO B 1 50 ? 11.43 50.188 25.875 1 29.06 50 PRO B O 1
ATOM 2246 N N . LEU B 1 51 ? 9.508 49.594 26.391 1 29.08 51 LEU B N 1
ATOM 2247 C CA . LEU B 1 51 ? 9.531 48.312 25.688 1 29.08 51 LEU B CA 1
ATOM 2248 C C . LEU B 1 51 ? 9.609 48.531 24.172 1 29.08 51 LEU B C 1
ATOM 2250 O O . LEU B 1 51 ? 8.625 48.906 23.547 1 29.08 51 LEU B O 1
ATOM 2254 N N . VAL B 1 52 ? 10.664 49.281 23.672 1 29.77 52 VAL B N 1
ATOM 2255 C CA . VAL B 1 52 ? 10.938 49.188 22.234 1 29.77 52 VAL B CA 1
ATOM 2256 C C . VAL B 1 52 ? 10.867 47.719 21.812 1 29.77 52 VAL B C 1
ATOM 2258 O O . VAL B 1 52 ? 11.617 46.875 22.312 1 29.77 52 VAL B O 1
ATOM 2261 N N . ILE B 1 53 ? 9.672 47.281 21.484 1 31.44 53 ILE B N 1
ATOM 2262 C CA . ILE B 1 53 ? 9.555 45.969 20.859 1 31.44 53 ILE B CA 1
ATOM 2263 C C . ILE B 1 53 ? 10.609 45.844 19.766 1 31.44 53 ILE B C 1
ATOM 2265 O O . ILE B 1 53 ? 10.5 46.438 18.703 1 31.44 53 ILE B O 1
ATOM 2269 N N . ASP B 1 54 ? 11.922 46.125 20.062 1 27.69 54 ASP B N 1
ATOM 2270 C CA . ASP B 1 54 ? 12.992 45.781 19.125 1 27.69 54 ASP B CA 1
ATOM 2271 C C . ASP B 1 54 ? 12.805 44.406 18.547 1 27.69 54 ASP B C 1
ATOM 2273 O O . ASP B 1 54 ? 12.969 43.406 19.266 1 27.69 54 ASP B O 1
ATOM 2277 N N . CYS B 1 55 ? 11.852 44.25 17.672 1 30.55 55 CYS B N 1
ATOM 2278 C CA . CYS B 1 55 ? 11.773 43.094 16.781 1 30.55 55 CYS B CA 1
ATOM 2279 C C . CYS B 1 55 ? 13.156 42.688 16.297 1 30.55 55 CYS B C 1
ATOM 2281 O O . CYS B 1 55 ? 13.281 41.875 15.367 1 30.55 55 CYS B O 1
ATOM 2283 N N . GLU B 1 56 ? 14.25 43.406 16.594 1 27.91 56 GLU B N 1
ATOM 2284 C CA . GLU B 1 56 ? 15.57 43.031 16.078 1 27.91 56 GLU B CA 1
ATOM 2285 C C . GLU B 1 56 ? 15.984 41.656 16.609 1 27.91 56 GLU B C 1
ATOM 2287 O O . GLU B 1 56 ? 17.078 41.156 16.297 1 27.91 56 GLU B O 1
ATOM 2292 N N . ASP B 1 57 ? 15.797 41.406 17.797 1 28.58 57 ASP B N 1
ATOM 2293 C CA . ASP B 1 57 ? 16.531 40.156 18.047 1 28.58 57 ASP B CA 1
ATOM 2294 C C . ASP B 1 57 ? 16.109 39.062 17.062 1 28.58 57 ASP B C 1
ATOM 2296 O O . ASP B 1 57 ? 14.961 38.656 17.062 1 28.58 57 ASP B O 1
ATOM 2300 N N . ASP B 1 58 ? 16.734 39.062 15.922 1 29.47 58 ASP B N 1
ATOM 2301 C CA . ASP B 1 58 ? 16.984 38.031 14.938 1 29.47 58 ASP B CA 1
ATOM 2302 C C . ASP B 1 58 ? 17.109 36.656 15.602 1 29.47 58 ASP B C 1
ATOM 2304 O O . ASP B 1 58 ? 18.234 36.219 15.906 1 29.47 58 ASP B O 1
ATOM 2308 N N . THR B 1 59 ? 16.703 36.469 16.766 1 30.34 59 THR B N 1
ATOM 2309 C CA . THR B 1 59 ? 16.922 35.062 17 1 30.34 59 THR B CA 1
ATOM 2310 C C . THR B 1 59 ? 16.656 34.25 15.719 1 30.34 59 THR B C 1
ATOM 2312 O O . THR B 1 59 ? 15.555 34.312 15.164 1 30.34 59 THR B O 1
ATOM 2315 N N . GLU B 1 60 ? 17.688 34.219 14.938 1 29.75 60 GLU B N 1
ATOM 2316 C CA . GLU B 1 60 ? 17.844 33.281 13.812 1 29.75 60 GLU B CA 1
ATOM 2317 C C . GLU B 1 60 ? 17.047 32 14.016 1 29.75 60 GLU B C 1
ATOM 2319 O O . GLU B 1 60 ? 17.453 31.141 14.789 1 29.75 60 GLU B O 1
ATOM 2324 N N . ILE B 1 61 ? 15.828 32.094 14.469 1 34.06 61 ILE B N 1
ATOM 2325 C CA . ILE B 1 61 ? 15.211 30.797 14.203 1 34.06 61 ILE B CA 1
ATOM 2326 C C . ILE B 1 61 ? 15.828 30.188 12.953 1 34.06 61 ILE B C 1
ATOM 2328 O O . ILE B 1 61 ? 15.836 30.797 11.883 1 34.06 61 ILE B O 1
ATOM 2332 N N . SER B 1 62 ? 17.016 29.641 13.219 1 31.47 62 SER B N 1
ATOM 2333 C CA . SER B 1 62 ? 17.609 28.891 12.117 1 31.47 62 SER B CA 1
ATOM 2334 C C . SER B 1 62 ? 16.594 28.594 11.031 1 31.47 62 SER B C 1
ATOM 2336 O O . SER B 1 62 ? 15.43 28.312 11.328 1 31.47 62 SER B O 1
ATOM 2338 N N . PRO B 1 63 ? 16.734 29.188 9.922 1 33.41 63 PRO B N 1
ATOM 2339 C CA . PRO B 1 63 ? 15.859 28.781 8.828 1 33.41 63 PRO B CA 1
ATOM 2340 C C . PRO B 1 63 ? 15.391 27.344 8.953 1 33.41 63 PRO B C 1
ATOM 2342 O O . PRO B 1 63 ? 16.219 26.422 9.109 1 33.41 63 PRO B O 1
ATOM 2345 N N . PRO B 1 64 ? 14.359 27.047 9.773 1 36.19 64 PRO B N 1
ATOM 2346 C CA . PRO B 1 64 ? 14.008 25.625 9.805 1 36.19 64 PRO B CA 1
ATOM 2347 C C . PRO B 1 64 ? 14.453 24.875 8.555 1 36.19 64 PRO B C 1
ATOM 2349 O O . PRO B 1 64 ? 14.648 25.5 7.5 1 36.19 64 PRO B O 1
ATOM 2352 N N . GLU B 1 65 ? 15.211 23.844 8.703 1 42.88 65 GLU B N 1
ATOM 2353 C CA . GLU B 1 65 ? 15.5 22.906 7.625 1 42.88 65 GLU B CA 1
ATOM 2354 C C . GLU B 1 65 ? 14.438 22.984 6.531 1 42.88 65 GLU B C 1
ATOM 2356 O O . GLU B 1 65 ? 13.258 23.203 6.82 1 42.88 65 GLU B O 1
ATOM 2361 N N . THR B 1 66 ? 14.758 23.406 5.387 1 45.31 66 THR B N 1
ATOM 2362 C CA . THR B 1 66 ? 13.93 23.531 4.191 1 45.31 66 THR B CA 1
ATOM 2363 C C . THR B 1 66 ? 12.766 22.547 4.238 1 45.31 66 THR B C 1
ATOM 2365 O O . THR B 1 66 ? 12.961 21.344 4.398 1 45.31 66 THR B O 1
ATOM 2368 N N . PRO B 1 67 ? 11.641 23 4.809 1 51.09 67 PRO B N 1
ATOM 2369 C CA . PRO B 1 67 ? 10.438 22.172 4.848 1 51.09 67 PRO B CA 1
ATOM 2370 C C . PRO B 1 67 ? 10.344 21.203 3.67 1 51.09 67 PRO B C 1
ATOM 2372 O O . PRO B 1 67 ? 10.75 21.547 2.555 1 51.09 67 PRO B O 1
ATOM 2375 N N . ALA B 1 68 ? 10.617 19.969 4 1 61.12 68 ALA B N 1
ATOM 2376 C CA . ALA B 1 68 ? 10.305 19.031 2.916 1 61.12 68 ALA B CA 1
ATOM 2377 C C . ALA B 1 68 ? 9.203 19.594 2.014 1 61.12 68 ALA B C 1
ATOM 2379 O O . ALA B 1 68 ? 8.133 19.984 2.49 1 61.12 68 ALA B O 1
ATOM 2380 N N . THR B 1 69 ? 9.688 20.266 0.807 1 68.06 69 THR B N 1
ATOM 2381 C CA . THR B 1 69 ? 8.781 20.875 -0.165 1 68.06 69 THR B CA 1
ATOM 2382 C C . THR B 1 69 ? 7.91 19.812 -0.827 1 68.06 69 THR B C 1
ATOM 2384 O O . THR B 1 69 ? 8.227 18.625 -0.777 1 68.06 69 THR B O 1
ATOM 2387 N N . ILE B 1 70 ? 6.742 20.047 -1.115 1 76 70 ILE B N 1
ATOM 2388 C CA . ILE B 1 70 ? 5.789 19.219 -1.861 1 76 70 ILE B CA 1
ATOM 2389 C C . ILE B 1 70 ? 6.488 18.578 -3.057 1 76 70 ILE B C 1
ATOM 2391 O O . ILE B 1 70 ? 6.211 17.438 -3.4 1 76 70 ILE B O 1
ATOM 2395 N N . SER B 1 71 ? 7.543 19.297 -3.467 1 83.12 71 SER B N 1
ATOM 2396 C CA . SER B 1 71 ? 8.281 18.781 -4.617 1 83.12 71 SER B CA 1
ATOM 2397 C C . SER B 1 71 ? 9.109 17.562 -4.242 1 83.12 71 SER B C 1
ATOM 2399 O O . SER B 1 71 ? 9.203 16.609 -5.012 1 83.12 71 SER B O 1
ATOM 2401 N N . GLU B 1 72 ? 9.625 17.562 -3.084 1 88.31 72 GLU B N 1
ATOM 2402 C CA . GLU B 1 72 ? 10.438 16.438 -2.635 1 88.31 72 GLU B CA 1
ATOM 2403 C C . GLU B 1 72 ? 9.578 15.203 -2.379 1 88.31 72 GLU B C 1
ATOM 2405 O O . GLU B 1 72 ? 9.984 14.078 -2.678 1 88.31 72 GLU B O 1
ATOM 2410 N N . ILE B 1 73 ? 8.422 15.43 -1.88 1 93.06 73 ILE B N 1
ATOM 2411 C CA . ILE B 1 73 ? 7.496 14.336 -1.638 1 93.06 73 ILE B CA 1
ATOM 2412 C C . ILE B 1 73 ? 7.094 13.695 -2.965 1 93.06 73 ILE B C 1
ATOM 2414 O O . ILE B 1 73 ? 7.043 12.469 -3.078 1 93.06 73 ILE B O 1
ATOM 2418 N N . GLN B 1 74 ? 6.957 14.547 -3.967 1 92.44 74 GLN B N 1
ATOM 2419 C CA . GLN B 1 74 ? 6.559 14.055 -5.281 1 92.44 74 GLN B CA 1
ATOM 2420 C C . GLN B 1 74 ? 7.672 13.227 -5.914 1 92.44 74 GLN B C 1
ATOM 2422 O O . GLN B 1 74 ? 7.406 12.211 -6.562 1 92.44 74 GLN B O 1
ATOM 2427 N N . GLU B 1 75 ? 8.859 13.672 -5.73 1 92.69 75 GLU B N 1
ATOM 2428 C CA . GLU B 1 75 ? 9.992 12.914 -6.254 1 92.69 75 GLU B CA 1
ATOM 2429 C C . GLU B 1 75 ? 10.109 11.555 -5.574 1 92.69 75 GLU B C 1
ATOM 2431 O O . GLU B 1 75 ? 10.32 10.539 -6.238 1 92.69 75 GLU B O 1
ATOM 2436 N N . MET B 1 76 ? 10.023 11.602 -4.305 1 94.69 76 MET B N 1
ATOM 2437 C CA . MET B 1 76 ? 10.102 10.352 -3.564 1 94.69 76 MET B CA 1
ATOM 2438 C C . MET B 1 76 ? 8.945 9.43 -3.936 1 94.69 76 MET B C 1
ATOM 2440 O O . MET B 1 76 ? 9.109 8.203 -3.979 1 94.69 76 MET B O 1
ATOM 2444 N N . PHE B 1 77 ? 7.824 10.031 -4.234 1 97.12 77 PHE B N 1
ATOM 2445 C CA . PHE B 1 77 ? 6.684 9.227 -4.648 1 97.12 77 PHE B CA 1
ATOM 2446 C C . PHE B 1 77 ? 6.945 8.57 -6 1 97.12 77 PHE B C 1
ATOM 2448 O O . PHE B 1 77 ? 6.602 7.406 -6.207 1 97.12 77 PHE B O 1
ATOM 2455 N N . THR B 1 78 ? 7.504 9.305 -6.891 1 96.19 78 THR B N 1
ATOM 2456 C CA . THR B 1 78 ? 7.801 8.758 -8.203 1 96.19 78 THR B CA 1
ATOM 2457 C C . THR B 1 78 ? 8.727 7.551 -8.086 1 96.19 78 THR B C 1
ATOM 2459 O O . THR B 1 78 ? 8.531 6.543 -8.773 1 96.19 78 THR B O 1
ATOM 2462 N N . GLN B 1 79 ? 9.688 7.688 -7.262 1 96.5 79 GLN B N 1
ATOM 2463 C CA . GLN B 1 79 ? 10.609 6.582 -7.023 1 96.5 79 GLN B CA 1
ATOM 2464 C C . GLN B 1 79 ? 9.883 5.383 -6.418 1 96.5 79 GLN B C 1
ATOM 2466 O O . GLN B 1 79 ? 10.102 4.242 -6.836 1 96.5 79 GLN B O 1
ATOM 2471 N N . THR B 1 80 ? 9.039 5.625 -5.461 1 97.88 80 THR B N 1
ATOM 2472 C CA . THR B 1 80 ? 8.289 4.57 -4.785 1 97.88 80 THR B CA 1
ATOM 2473 C C . THR B 1 80 ? 7.34 3.873 -5.754 1 97.88 80 THR B C 1
ATOM 2475 O O . THR B 1 80 ? 7.266 2.643 -5.781 1 97.88 80 THR B O 1
ATOM 2478 N N . SER B 1 81 ? 6.625 4.684 -6.516 1 98 81 SER B N 1
ATOM 2479 C CA . SER B 1 81 ? 5.68 4.133 -7.48 1 98 81 SER B CA 1
ATOM 2480 C C . SER B 1 81 ? 6.387 3.26 -8.508 1 98 81 SER B C 1
ATOM 2482 O O . SER B 1 81 ? 5.941 2.148 -8.805 1 98 81 SER B O 1
ATOM 2484 N N . SER B 1 82 ? 7.484 3.74 -9.016 1 97.38 82 SER B N 1
ATOM 2485 C CA . SER B 1 82 ? 8.242 2.969 -10 1 97.38 82 SER B CA 1
ATOM 2486 C C . SER B 1 82 ? 8.734 1.653 -9.406 1 97.38 82 SER B C 1
ATOM 2488 O O . SER B 1 82 ? 8.641 0.604 -10.047 1 97.38 82 SER B O 1
ATOM 2490 N N . ALA B 1 83 ? 9.242 1.781 -8.219 1 97.44 83 ALA B N 1
ATOM 2491 C CA . ALA B 1 83 ? 9.734 0.577 -7.559 1 97.44 83 ALA B CA 1
ATOM 2492 C C . ALA B 1 83 ? 8.602 -0.418 -7.316 1 97.44 83 ALA B C 1
ATOM 2494 O O . ALA B 1 83 ? 8.773 -1.623 -7.512 1 97.44 83 ALA B O 1
ATOM 2495 N N . ALA B 1 84 ? 7.488 0.04 -6.891 1 98.31 84 ALA B N 1
ATOM 2496 C CA . ALA B 1 84 ? 6.348 -0.828 -6.617 1 98.31 84 ALA B CA 1
ATOM 2497 C C . ALA B 1 84 ? 5.844 -1.492 -7.895 1 98.31 84 ALA B C 1
ATOM 2499 O O . ALA B 1 84 ? 5.512 -2.68 -7.895 1 98.31 84 ALA B O 1
ATOM 2500 N N . ILE B 1 85 ? 5.809 -0.752 -8.953 1 97.62 85 ILE B N 1
ATOM 2501 C CA . ILE B 1 85 ? 5.379 -1.292 -10.234 1 97.62 85 ILE B CA 1
ATOM 2502 C C . ILE B 1 85 ? 6.355 -2.371 -10.695 1 97.62 85 ILE B C 1
ATOM 2504 O O . ILE B 1 85 ? 5.941 -3.439 -11.156 1 97.62 85 ILE B O 1
ATOM 2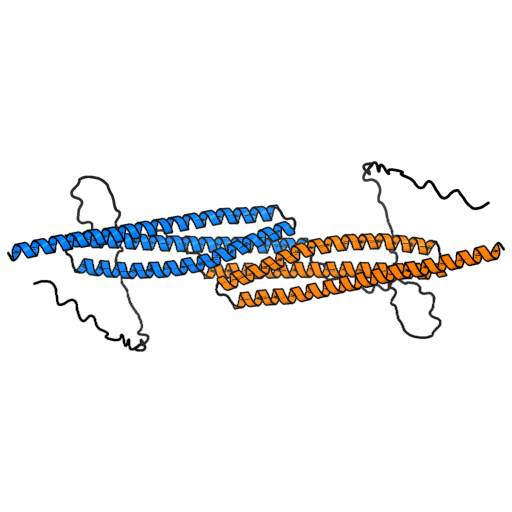508 N N . GLY B 1 86 ? 7.598 -2.105 -10.523 1 97.12 86 GLY B N 1
ATOM 2509 C CA . GLY B 1 86 ? 8.602 -3.102 -10.867 1 97.12 86 GLY B CA 1
ATOM 2510 C C . GLY B 1 86 ? 8.469 -4.379 -10.062 1 97.12 86 GLY B C 1
ATOM 2511 O O . GLY B 1 86 ? 8.586 -5.477 -10.609 1 97.12 86 GLY B O 1
ATOM 2512 N N . LEU B 1 87 ? 8.273 -4.242 -8.805 1 97.81 87 LEU B N 1
ATOM 2513 C CA . LEU B 1 87 ? 8.086 -5.395 -7.93 1 97.81 87 LEU B CA 1
ATOM 2514 C C . LEU B 1 87 ? 6.875 -6.215 -8.359 1 97.81 87 LEU B C 1
ATOM 2516 O O . LEU B 1 87 ? 6.949 -7.441 -8.453 1 97.81 87 LEU B O 1
ATOM 2520 N N . PHE B 1 88 ? 5.77 -5.539 -8.617 1 98.38 88 PHE B N 1
ATOM 2521 C CA . PHE B 1 88 ? 4.539 -6.199 -9.047 1 98.38 88 PHE B CA 1
ATOM 2522 C C . PHE B 1 88 ? 4.758 -6.949 -10.352 1 98.38 88 PHE B C 1
ATOM 2524 O O . PHE B 1 88 ? 4.355 -8.102 -10.484 1 98.38 88 PHE B O 1
ATOM 2531 N N . GLN B 1 89 ? 5.398 -6.293 -11.25 1 97.31 89 GLN B N 1
ATOM 2532 C CA . GLN B 1 89 ? 5.672 -6.895 -12.555 1 97.31 89 GLN B CA 1
ATOM 2533 C C . GLN B 1 89 ? 6.555 -8.133 -12.414 1 97.31 89 GLN B C 1
ATOM 2535 O O . GLN B 1 89 ? 6.293 -9.156 -13.039 1 97.31 89 GLN B O 1
ATOM 2540 N N . LYS B 1 90 ? 7.531 -7.996 -11.648 1 96.62 90 LYS B N 1
ATOM 2541 C CA . LYS B 1 90 ? 8.453 -9.117 -11.469 1 96.62 90 LYS B CA 1
ATOM 2542 C C . LYS B 1 90 ? 7.762 -10.289 -10.773 1 96.62 90 LYS B C 1
ATOM 2544 O O . LYS B 1 90 ? 7.984 -11.445 -11.125 1 96.62 90 LYS B O 1
ATOM 2549 N N . THR B 1 91 ? 6.965 -9.992 -9.758 1 97.5 91 THR B N 1
ATOM 2550 C CA . THR B 1 91 ? 6.219 -11.031 -9.062 1 97.5 91 THR B CA 1
ATOM 2551 C C . THR B 1 91 ? 5.266 -11.75 -10.016 1 97.5 91 THR B C 1
ATOM 2553 O O . THR B 1 91 ? 5.168 -12.977 -9.992 1 97.5 91 THR B O 1
ATOM 2556 N N . ALA B 1 92 ? 4.578 -10.953 -10.805 1 97.44 92 ALA B N 1
ATOM 2557 C CA . ALA B 1 92 ? 3.654 -11.531 -11.773 1 97.44 92 ALA B CA 1
ATOM 2558 C C . ALA B 1 92 ? 4.387 -12.445 -12.758 1 97.44 92 ALA B C 1
ATOM 2560 O O . ALA B 1 92 ? 3.914 -13.547 -13.062 1 97.44 92 ALA B O 1
ATOM 2561 N N . SER B 1 93 ? 5.504 -11.969 -13.219 1 96.62 93 SER B N 1
ATOM 2562 C CA . SER B 1 93 ? 6.281 -12.766 -14.172 1 96.62 93 SER B CA 1
ATOM 2563 C C . SER B 1 93 ? 6.715 -14.086 -13.555 1 96.62 93 SER B C 1
ATOM 2565 O O . SER B 1 93 ? 6.648 -15.133 -14.203 1 96.62 93 SER B O 1
ATOM 2567 N N . ALA B 1 94 ? 7.152 -14.016 -12.344 1 95.94 94 ALA B N 1
ATOM 2568 C CA . ALA B 1 94 ? 7.543 -15.234 -11.648 1 95.94 94 ALA B CA 1
ATOM 2569 C C . ALA B 1 94 ? 6.355 -16.172 -11.477 1 95.94 94 ALA B C 1
ATOM 2571 O O . ALA B 1 94 ? 6.488 -17.391 -11.625 1 95.94 94 ALA B O 1
ATOM 2572 N N . LEU B 1 95 ? 5.207 -15.602 -11.109 1 97.06 95 LEU B N 1
ATOM 2573 C CA . LEU B 1 95 ? 4.004 -16.406 -10.93 1 97.06 95 LEU B CA 1
ATOM 2574 C C . LEU B 1 95 ? 3.576 -17.047 -12.242 1 97.06 95 LEU B C 1
ATOM 2576 O O . LEU B 1 95 ? 3.223 -18.234 -12.281 1 97.06 95 LEU B O 1
ATOM 2580 N N . VAL B 1 96 ? 3.635 -16.328 -13.336 1 97.38 96 VAL B N 1
ATOM 2581 C CA . VAL B 1 96 ? 3.275 -16.844 -14.648 1 97.38 96 VAL B CA 1
ATOM 2582 C C . VAL B 1 96 ? 4.215 -18 -15.023 1 97.38 96 VAL B C 1
ATOM 2584 O O . VAL B 1 96 ? 3.775 -19.031 -15.531 1 97.38 96 VAL B O 1
ATOM 2587 N N . GLN B 1 97 ? 5.441 -17.797 -14.742 1 95.75 97 GLN B N 1
ATOM 2588 C CA . GLN B 1 97 ? 6.41 -18.859 -15.016 1 95.75 97 GLN B CA 1
ATOM 2589 C C . GLN B 1 97 ? 6.113 -20.109 -14.18 1 95.75 97 GLN B C 1
ATOM 2591 O O . GLN B 1 97 ? 6.219 -21.234 -14.672 1 95.75 97 GLN B O 1
ATOM 2596 N N . ALA B 1 98 ? 5.797 -19.859 -12.906 1 96 98 ALA B N 1
ATOM 2597 C CA . ALA B 1 98 ? 5.457 -20.984 -12.039 1 96 98 ALA B CA 1
ATOM 2598 C C . ALA B 1 98 ? 4.207 -21.703 -12.539 1 96 98 ALA B C 1
ATOM 2600 O O . ALA B 1 98 ? 4.133 -22.938 -12.5 1 96 98 ALA B O 1
ATOM 2601 N N . GLU B 1 99 ? 3.221 -20.984 -13.008 1 97.19 99 GLU B N 1
ATOM 2602 C CA . GLU B 1 99 ? 2.01 -21.562 -13.594 1 97.19 99 GLU B CA 1
ATOM 2603 C C . GLU B 1 99 ? 2.33 -22.406 -14.828 1 97.19 99 GLU B C 1
ATOM 2605 O O . GLU B 1 99 ? 1.813 -23.516 -14.984 1 97.19 99 GLU B O 1
ATOM 2610 N N . ASN B 1 100 ? 3.205 -21.906 -15.664 1 96.38 100 ASN B N 1
ATOM 2611 C CA . ASN B 1 100 ? 3.58 -22.609 -16.891 1 96.38 100 ASN B CA 1
ATOM 2612 C C . ASN B 1 100 ? 4.355 -23.891 -16.578 1 96.38 100 ASN B C 1
ATOM 2614 O O . ASN B 1 100 ? 4.152 -24.922 -17.219 1 96.38 100 ASN B O 1
ATOM 2618 N N . GLU B 1 101 ? 5.227 -23.766 -15.648 1 96.19 101 GLU B N 1
ATOM 2619 C CA . GLU B 1 101 ? 5.961 -24.953 -15.234 1 96.19 101 GLU B CA 1
ATOM 2620 C C . GLU B 1 101 ? 5.02 -26.016 -14.672 1 96.19 101 GLU B C 1
ATOM 2622 O O . GLU B 1 101 ? 5.184 -27.203 -14.953 1 96.19 101 GLU B O 1
ATOM 2627 N N . TYR B 1 102 ? 4.066 -25.562 -13.82 1 97.94 102 TYR B N 1
ATOM 2628 C CA . TYR B 1 102 ? 3.055 -26.453 -13.258 1 97.94 102 TYR B CA 1
ATOM 2629 C C . TYR B 1 102 ? 2.27 -27.141 -14.367 1 97.94 102 TYR B C 1
ATOM 2631 O O . TYR B 1 102 ? 2.148 -28.375 -14.367 1 97.94 102 TYR B O 1
ATOM 2639 N N . ALA B 1 103 ? 1.789 -26.5 -15.344 1 97.75 103 ALA B N 1
ATOM 2640 C CA . ALA B 1 103 ? 1.022 -27.047 -16.469 1 97.75 103 ALA B CA 1
ATOM 2641 C C . ALA B 1 103 ? 1.877 -27.984 -17.297 1 97.75 103 ALA B C 1
ATOM 2643 O O . ALA B 1 103 ? 1.419 -29.062 -17.688 1 97.75 103 ALA B O 1
ATOM 2644 N N . LYS B 1 104 ? 3.107 -27.562 -17.578 1 97.5 104 LYS B N 1
ATOM 2645 C CA . LYS B 1 104 ? 4.016 -28.375 -18.375 1 97.5 104 LYS B CA 1
ATOM 2646 C C . LYS B 1 104 ? 4.207 -29.75 -17.75 1 97.5 104 LYS B C 1
ATOM 2648 O O . LYS B 1 104 ? 4.176 -30.766 -18.453 1 97.5 104 LYS B O 1
ATOM 2653 N N . ASN B 1 105 ? 4.422 -29.75 -16.453 1 98.38 105 ASN B N 1
ATOM 2654 C CA . ASN B 1 105 ? 4.613 -31.016 -15.758 1 98.38 105 ASN B CA 1
ATOM 2655 C C . ASN B 1 105 ? 3.355 -31.875 -15.805 1 98.38 105 ASN B C 1
ATOM 2657 O O . ASN B 1 105 ? 3.439 -33.094 -15.875 1 98.38 105 ASN B O 1
ATOM 2661 N N . ILE B 1 106 ? 2.211 -31.25 -15.75 1 98.44 106 ILE B N 1
ATOM 2662 C CA . ILE B 1 106 ? 0.956 -32 -15.836 1 98.44 106 ILE B CA 1
ATOM 2663 C C . ILE B 1 106 ? 0.834 -32.656 -17.219 1 98.44 106 ILE B C 1
ATOM 2665 O O . ILE B 1 106 ? 0.495 -33.844 -17.312 1 98.44 106 ILE B O 1
ATOM 2669 N N . TYR B 1 107 ? 1.141 -31.938 -18.234 1 98.06 107 TYR B N 1
ATOM 2670 C CA . TYR B 1 107 ? 1.069 -32.5 -19.578 1 98.06 107 TYR B CA 1
ATOM 2671 C C . TYR B 1 107 ? 2.078 -33.625 -19.766 1 98.06 107 TYR B C 1
ATOM 2673 O O . TYR B 1 107 ? 1.81 -34.594 -20.469 1 98.06 107 TYR B O 1
ATOM 2681 N N . LYS B 1 108 ? 3.227 -33.469 -19.141 1 97.88 108 LYS B N 1
ATOM 2682 C CA . LYS B 1 108 ? 4.199 -34.562 -19.141 1 97.88 108 LYS B CA 1
ATOM 2683 C C . LYS B 1 108 ? 3.619 -35.812 -18.516 1 97.88 108 LYS B C 1
ATOM 2685 O O . LYS B 1 108 ? 3.797 -36.938 -19.031 1 97.88 108 LYS B O 1
ATOM 2690 N N . LEU B 1 109 ? 2.914 -35.625 -17.375 1 98.19 109 LEU B N 1
ATOM 2691 C CA . LEU B 1 109 ? 2.305 -36.781 -16.688 1 98.19 109 LEU B CA 1
ATOM 2692 C C . LEU B 1 109 ? 1.252 -37.438 -17.562 1 98.19 109 LEU B C 1
ATOM 2694 O O . LEU B 1 109 ? 1.168 -38.656 -17.609 1 98.19 109 LEU B O 1
ATOM 2698 N N . ILE B 1 110 ? 0.477 -36.688 -18.266 1 97.44 110 ILE B N 1
ATOM 2699 C CA . ILE B 1 110 ? -0.542 -37.219 -19.172 1 97.44 110 ILE B CA 1
ATOM 2700 C C . ILE B 1 110 ? 0.118 -38.031 -20.266 1 97.44 110 ILE B C 1
ATOM 2702 O O . ILE B 1 110 ? -0.364 -39.125 -20.609 1 97.44 110 ILE B O 1
ATOM 2706 N N . ALA B 1 111 ? 1.219 -37.562 -20.781 1 96.94 111 ALA B N 1
ATOM 2707 C CA . ALA B 1 111 ? 1.959 -38.281 -21.828 1 96.94 111 ALA B CA 1
ATOM 2708 C C . ALA B 1 111 ? 2.469 -39.625 -21.297 1 96.94 111 ALA B C 1
ATOM 2710 O O . ALA B 1 111 ? 2.434 -40.656 -22.016 1 96.94 111 ALA B O 1
ATOM 2711 N N . PHE B 1 112 ? 2.881 -39.656 -20.094 1 96.62 112 PHE B N 1
ATOM 2712 C CA . PHE B 1 112 ? 3.381 -40.906 -19.516 1 96.62 112 PHE B CA 1
ATOM 2713 C C . PHE B 1 112 ? 2.24 -41.875 -19.281 1 96.62 112 PHE B C 1
ATOM 2715 O O . PHE B 1 112 ? 2.412 -43.094 -19.453 1 96.62 112 PHE B O 1
ATOM 2722 N N . HIS B 1 113 ? 1.082 -41.406 -18.875 1 94.88 113 HIS B N 1
ATOM 2723 C CA . HIS B 1 113 ? -0.081 -42.281 -18.75 1 94.88 113 HIS B CA 1
ATOM 2724 C C . HIS B 1 113 ? -0.439 -42.906 -20.094 1 94.88 113 HIS B C 1
ATOM 2726 O O . HIS B 1 113 ? -0.736 -44.094 -20.156 1 94.88 113 HIS B O 1
ATOM 2732 N N . SER B 1 114 ? -0.38 -42.156 -21.125 1 94.06 114 SER B N 1
ATOM 2733 C CA . SER B 1 114 ? -0.661 -42.688 -22.453 1 94.06 114 SER B CA 1
ATOM 2734 C C . SER B 1 114 ? 0.38 -43.688 -22.891 1 94.06 114 SER B C 1
ATOM 2736 O O . SER B 1 114 ? 0.039 -44.719 -23.484 1 94.06 114 SER B O 1
ATOM 2738 N N . ALA B 1 115 ? 1.618 -43.438 -22.562 1 94 115 ALA B N 1
ATOM 2739 C CA . ALA B 1 115 ? 2.693 -44.375 -22.891 1 94 115 ALA B CA 1
ATOM 2740 C C . ALA B 1 115 ? 2.525 -45.688 -22.156 1 94 115 ALA B C 1
ATOM 2742 O O . ALA B 1 115 ? 2.826 -46.75 -22.688 1 94 115 ALA B O 1
ATOM 2743 N N . SER B 1 116 ? 2.031 -45.625 -20.922 1 93.75 116 SER B N 1
ATOM 2744 C CA . SER B 1 116 ? 1.794 -46.812 -20.125 1 93.75 116 SER B CA 1
ATOM 2745 C C . SER B 1 116 ? 0.7 -47.688 -20.734 1 93.75 116 SER B C 1
ATOM 2747 O O . SER B 1 116 ? 0.825 -48.906 -20.797 1 93.75 116 SER B O 1
ATOM 2749 N N . LEU B 1 117 ? -0.318 -47.031 -21.281 1 92.5 117 LEU B N 1
ATOM 2750 C CA . LEU B 1 117 ? -1.417 -47.75 -21.906 1 92.5 117 LEU B CA 1
ATOM 2751 C C . LEU B 1 117 ? -0.968 -48.375 -23.219 1 92.5 117 LEU B C 1
ATOM 2753 O O . LEU B 1 117 ? -1.356 -49.531 -23.531 1 92.5 117 LEU B O 1
ATOM 2757 N N . ASP B 1 118 ? -0.176 -47.688 -23.969 1 91.19 118 ASP B N 1
ATOM 2758 C CA . ASP B 1 118 ? 0.354 -48.219 -25.219 1 91.19 118 ASP B CA 1
ATOM 2759 C C . ASP B 1 118 ? 1.216 -49.469 -24.969 1 91.19 118 ASP B C 1
ATOM 2761 O O . ASP B 1 118 ? 1.195 -50.406 -25.75 1 91.19 118 ASP B O 1
ATOM 2765 N N . ASN B 1 119 ? 1.99 -49.469 -23.859 1 93.19 119 ASN B N 1
ATOM 2766 C CA . ASN B 1 119 ? 2.893 -50.562 -23.531 1 93.19 119 ASN B CA 1
ATOM 2767 C C . ASN B 1 119 ? 2.127 -51.812 -23.062 1 93.19 119 ASN B C 1
ATOM 2769 O O . ASN B 1 119 ? 2.658 -52.906 -23.094 1 93.19 119 ASN B O 1
ATOM 2773 N N . LEU B 1 120 ? 0.893 -51.594 -22.625 1 87.38 120 LEU B N 1
ATOM 2774 C CA . LEU B 1 120 ? 0.09 -52.75 -22.219 1 87.38 120 LEU B CA 1
ATOM 2775 C C . LEU B 1 120 ? -0.094 -53.719 -23.375 1 87.38 120 LEU B C 1
ATOM 2777 O O . LEU B 1 120 ? -0.116 -54.938 -23.172 1 87.38 120 LEU B O 1
ATOM 2781 N N . ALA B 1 121 ? -0.216 -53.188 -24.578 1 83.31 121 ALA B N 1
ATOM 2782 C CA . ALA B 1 121 ? -0.361 -54 -25.766 1 83.31 121 ALA B CA 1
ATOM 2783 C C . ALA B 1 121 ? 0.958 -54.688 -26.141 1 83.31 121 ALA B C 1
ATOM 2785 O O . ALA B 1 121 ? 0.971 -55.812 -26.625 1 83.31 121 ALA B O 1
ATOM 2786 N N . GLU B 1 122 ? 2.023 -54.062 -25.875 1 87.12 122 GLU B N 1
ATOM 2787 C CA . GLU B 1 122 ? 3.346 -54.562 -26.219 1 87.12 122 GLU B CA 1
ATOM 2788 C C . GLU B 1 122 ? 3.838 -55.594 -25.188 1 87.12 122 GLU B C 1
ATOM 2790 O O . GLU B 1 122 ? 4.613 -56.469 -25.516 1 87.12 122 GLU B O 1
ATOM 2795 N N . GLY B 1 123 ? 3.578 -55.344 -23.984 1 85.75 123 GLY B N 1
ATOM 2796 C CA . GLY B 1 123 ? 3.949 -56.25 -22.906 1 85.75 123 GLY B CA 1
ATOM 2797 C C . GLY B 1 123 ? 5.426 -56.188 -22.562 1 85.75 123 GLY B C 1
ATOM 2798 O O . GLY B 1 123 ? 6.023 -57.219 -22.172 1 85.75 123 GLY B O 1
ATOM 2799 N N . ASN B 1 124 ? 6.059 -55.062 -22.766 1 91.44 124 ASN B N 1
ATOM 2800 C CA . ASN B 1 124 ? 7.461 -54.875 -22.406 1 91.44 124 ASN B CA 1
ATOM 2801 C C . ASN B 1 124 ? 7.613 -54.5 -20.938 1 91.44 124 ASN B C 1
ATOM 2803 O O . ASN B 1 124 ? 7.352 -53.344 -20.562 1 91.44 124 ASN B O 1
ATOM 2807 N N . ALA B 1 125 ? 8.164 -55.281 -20.156 1 90.62 125 ALA B N 1
ATOM 2808 C CA . ALA B 1 125 ? 8.258 -55.094 -18.719 1 90.62 125 ALA B CA 1
ATOM 2809 C C . ALA B 1 125 ? 9.289 -54.031 -18.359 1 90.62 125 ALA B C 1
ATOM 2811 O O . ALA B 1 125 ? 9.094 -53.25 -17.422 1 90.62 125 ALA B O 1
ATOM 2812 N N . GLU B 1 126 ? 10.383 -54.062 -19.062 1 91.25 126 GLU B N 1
ATOM 2813 C CA . GLU B 1 126 ? 11.43 -53.062 -18.781 1 91.25 126 GLU B CA 1
ATOM 2814 C C . GLU B 1 126 ? 10.945 -51.656 -19.094 1 91.25 126 GLU B C 1
ATOM 2816 O O . GLU B 1 126 ? 11.195 -50.719 -18.328 1 91.25 126 GLU B O 1
ATOM 2821 N N . LYS B 1 127 ? 10.266 -51.469 -20.203 1 92.44 127 LYS B N 1
ATOM 2822 C CA . LYS B 1 127 ? 9.695 -50.188 -20.578 1 92.44 127 LYS B CA 1
ATOM 2823 C C . LYS B 1 127 ? 8.641 -49.75 -19.578 1 92.44 127 LYS B C 1
ATOM 2825 O O . LYS B 1 127 ? 8.57 -48.562 -19.234 1 92.44 127 LYS B O 1
ATOM 2830 N N . GLU B 1 128 ? 7.875 -50.656 -19.094 1 91.88 128 GLU B N 1
ATOM 2831 C CA . GLU B 1 128 ? 6.836 -50.344 -18.125 1 91.88 128 GLU B CA 1
ATOM 2832 C C . GLU B 1 128 ? 7.441 -49.812 -16.828 1 91.88 128 GLU B C 1
ATOM 2834 O O . GLU B 1 128 ? 6.934 -48.844 -16.266 1 91.88 128 GLU B O 1
ATOM 2839 N N . GLU B 1 129 ? 8.469 -50.438 -16.391 1 93 129 GLU B N 1
ATOM 2840 C CA . GLU B 1 129 ? 9.125 -50 -15.164 1 93 129 GLU B CA 1
ATOM 2841 C C . GLU B 1 129 ? 9.68 -48.594 -15.312 1 93 129 GLU B C 1
ATOM 2843 O O . GLU B 1 129 ? 9.609 -47.781 -14.383 1 93 129 GLU B O 1
ATOM 2848 N N . ARG B 1 130 ? 10.234 -48.312 -16.406 1 95.31 130 ARG B N 1
ATOM 2849 C CA . ARG B 1 130 ? 10.773 -47 -16.656 1 95.31 130 ARG B CA 1
ATOM 2850 C C . ARG B 1 130 ? 9.664 -45.938 -16.672 1 95.31 130 ARG B C 1
ATOM 2852 O O . ARG B 1 130 ? 9.82 -44.875 -16.109 1 95.31 130 ARG B O 1
ATOM 2859 N N . ILE B 1 131 ? 8.508 -46.281 -17.312 1 95 131 ILE B N 1
ATOM 2860 C CA . ILE B 1 131 ? 7.391 -45.344 -17.422 1 95 131 ILE B CA 1
ATOM 2861 C C . ILE B 1 131 ? 6.84 -45.062 -16.016 1 95 131 ILE B C 1
ATOM 2863 O O . ILE B 1 131 ? 6.57 -43.906 -15.68 1 95 131 ILE B O 1
ATOM 2867 N N . TRP B 1 132 ? 6.812 -46.094 -15.141 1 94.25 132 TRP B N 1
ATOM 2868 C CA . TRP B 1 132 ? 6.301 -45.906 -13.789 1 94.25 132 TRP B CA 1
ATOM 2869 C C . TRP B 1 132 ? 7.23 -45 -12.969 1 94.25 132 TRP B C 1
ATOM 2871 O O . TRP B 1 132 ? 6.773 -44.188 -12.18 1 94.25 132 TRP B O 1
ATOM 2881 N N . SER B 1 133 ? 8.461 -45.25 -13.172 1 96.25 133 SER B N 1
ATOM 2882 C CA . SER B 1 133 ? 9.422 -44.406 -12.477 1 96.25 133 SER B CA 1
ATOM 2883 C C . SER B 1 133 ? 9.266 -42.938 -12.906 1 96.25 133 SER B C 1
ATOM 2885 O O . SER B 1 133 ? 9.375 -42.031 -12.078 1 96.25 133 SER B O 1
ATOM 2887 N N . LEU B 1 134 ? 8.984 -42.656 -14.188 1 97.12 134 LEU B N 1
ATOM 2888 C CA . LEU B 1 134 ? 8.789 -41.312 -14.703 1 97.12 134 LEU B CA 1
ATOM 2889 C C . LEU B 1 134 ? 7.492 -40.719 -14.188 1 97.12 134 LEU B C 1
ATOM 2891 O O . LEU B 1 134 ? 7.43 -39.531 -13.891 1 97.12 134 LEU B O 1
ATOM 2895 N N . ILE B 1 135 ? 6.48 -41.469 -14.039 1 96.12 135 ILE B N 1
ATOM 2896 C CA . ILE B 1 135 ? 5.203 -41 -13.508 1 96.12 135 ILE B CA 1
ATOM 2897 C C . ILE B 1 135 ? 5.383 -40.531 -12.062 1 96.12 135 ILE B C 1
ATOM 2899 O O . ILE B 1 135 ? 4.941 -39.438 -11.703 1 96.12 135 ILE B O 1
ATOM 2903 N N . ILE B 1 136 ? 6.059 -41.281 -11.266 1 97.38 136 ILE B N 1
ATOM 2904 C CA . ILE B 1 136 ? 6.285 -40.938 -9.859 1 97.38 136 ILE B CA 1
ATOM 2905 C C . ILE B 1 136 ? 7.113 -39.656 -9.758 1 97.38 136 ILE B C 1
ATOM 2907 O O . ILE B 1 136 ? 6.762 -38.75 -9.008 1 97.38 136 ILE B O 1
ATOM 2911 N N . ASP B 1 137 ? 8.203 -39.625 -10.602 1 97.44 137 ASP B N 1
ATOM 2912 C CA . ASP B 1 137 ? 9.062 -38.438 -10.602 1 97.44 137 ASP B CA 1
ATOM 2913 C C . ASP B 1 137 ? 8.289 -37.188 -11.008 1 97.44 137 ASP B C 1
ATOM 2915 O O . ASP B 1 137 ? 8.445 -36.125 -10.398 1 97.44 137 ASP B O 1
ATOM 2919 N N . THR B 1 138 ? 7.477 -37.375 -12.016 1 97.88 138 THR B N 1
ATOM 2920 C CA . THR B 1 138 ? 6.727 -36.219 -12.516 1 97.88 138 THR B CA 1
ATOM 2921 C C . THR B 1 138 ? 5.684 -35.781 -11.5 1 97.88 138 THR B C 1
ATOM 2923 O O . THR B 1 138 ? 5.414 -34.562 -11.367 1 97.88 138 THR B O 1
ATOM 2926 N N . ARG B 1 139 ? 5.074 -36.688 -10.773 1 97.81 139 ARG B N 1
ATOM 2927 C CA . ARG B 1 139 ? 4.121 -36.312 -9.727 1 97.81 139 ARG B CA 1
ATOM 2928 C C . ARG B 1 139 ? 4.789 -35.469 -8.641 1 97.81 139 ARG B C 1
ATOM 2930 O O . ARG B 1 139 ? 4.176 -34.562 -8.094 1 97.81 139 ARG B O 1
ATOM 2937 N N . LEU B 1 140 ? 6.02 -35.844 -8.32 1 97.88 140 LEU B N 1
ATOM 2938 C CA . LEU B 1 140 ? 6.777 -35.062 -7.348 1 97.88 140 LEU B CA 1
ATOM 2939 C C . LEU B 1 140 ? 7.059 -33.656 -7.879 1 97.88 140 LEU B C 1
ATOM 2941 O O . LEU B 1 140 ? 6.961 -32.656 -7.137 1 97.88 140 LEU B O 1
ATOM 2945 N N . GLN B 1 141 ? 7.41 -33.594 -9.188 1 97.56 141 GLN B N 1
ATOM 2946 C CA . GLN B 1 141 ? 7.66 -32.281 -9.797 1 97.56 141 GLN B CA 1
ATOM 2947 C C . GLN B 1 141 ? 6.406 -31.422 -9.781 1 97.56 141 GLN B C 1
ATOM 2949 O O . GLN B 1 141 ? 6.488 -30.203 -9.562 1 97.56 141 GL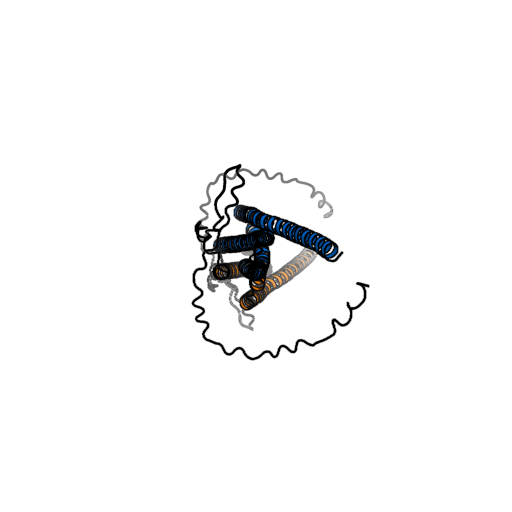N B O 1
ATOM 2954 N N . ILE B 1 142 ? 5.246 -32.031 -10.016 1 98.31 142 ILE B N 1
ATOM 2955 C CA . ILE B 1 142 ? 3.979 -31.297 -9.984 1 98.31 142 ILE B CA 1
ATOM 2956 C C . ILE B 1 142 ? 3.727 -30.75 -8.578 1 98.31 142 ILE B C 1
ATOM 2958 O O . ILE B 1 142 ? 3.336 -29.594 -8.414 1 98.31 142 ILE B O 1
ATOM 2962 N N . LYS B 1 143 ? 3.996 -31.562 -7.605 1 97.69 143 LYS B N 1
ATOM 2963 C CA . LYS B 1 143 ? 3.805 -31.141 -6.223 1 97.69 143 LYS B CA 1
ATOM 2964 C C . LYS B 1 143 ? 4.711 -29.969 -5.879 1 97.69 143 LYS B C 1
ATOM 2966 O O . LYS B 1 143 ? 4.27 -29 -5.262 1 97.69 143 LYS B O 1
ATOM 2971 N N . GLU B 1 144 ? 5.969 -30.016 -6.254 1 96.81 144 GLU B N 1
ATOM 2972 C CA . GLU B 1 144 ? 6.918 -28.938 -5.984 1 96.81 144 GLU B CA 1
ATOM 2973 C C . GLU B 1 144 ? 6.531 -27.656 -6.719 1 96.81 144 GLU B C 1
ATOM 2975 O O . GLU B 1 144 ? 6.586 -26.562 -6.148 1 96.81 144 GLU B O 1
ATOM 2980 N N . ALA B 1 145 ? 6.18 -27.859 -7.988 1 96.31 145 ALA B N 1
ATOM 2981 C CA . ALA B 1 145 ? 5.766 -26.703 -8.781 1 96.31 145 ALA B CA 1
ATOM 2982 C C . ALA B 1 145 ? 4.508 -26.062 -8.195 1 96.31 145 ALA B C 1
ATOM 2984 O O . ALA B 1 145 ? 4.355 -24.844 -8.227 1 96.31 145 ALA B O 1
ATOM 2985 N N . ASN B 1 146 ? 3.635 -26.875 -7.723 1 97.75 146 ASN B N 1
ATOM 2986 C CA . ASN B 1 146 ? 2.412 -26.359 -7.113 1 97.75 146 ASN B CA 1
ATOM 2987 C C . ASN B 1 146 ? 2.709 -25.578 -5.84 1 97.75 146 ASN B C 1
ATOM 2989 O O . ASN B 1 146 ? 2.064 -24.562 -5.562 1 97.75 146 ASN B O 1
ATOM 2993 N N . GLU B 1 147 ? 3.594 -26.062 -5.039 1 96.25 147 GLU B N 1
ATOM 2994 C CA . GLU B 1 147 ? 3.98 -25.359 -3.822 1 96.25 147 GLU B CA 1
ATOM 2995 C C . GLU B 1 147 ? 4.582 -23.984 -4.145 1 96.25 147 GLU B C 1
ATOM 2997 O O . GLU B 1 147 ? 4.262 -23 -3.488 1 96.25 147 GLU B O 1
ATOM 3002 N N . LYS B 1 148 ? 5.434 -23.953 -5.102 1 94.44 148 LYS B N 1
ATOM 3003 C CA . LYS B 1 148 ? 6.023 -22.688 -5.539 1 94.44 148 LYS B CA 1
ATOM 3004 C C . LYS B 1 148 ? 4.953 -21.719 -6.047 1 94.44 148 LYS B C 1
ATOM 3006 O O . LYS B 1 148 ? 4.973 -20.531 -5.723 1 94.44 148 LYS B O 1
ATOM 3011 N N . ARG B 1 149 ? 4.07 -22.266 -6.828 1 95.69 149 ARG B N 1
ATOM 3012 C CA . ARG B 1 149 ? 2.967 -21.484 -7.375 1 95.69 149 ARG B CA 1
ATOM 3013 C C . ARG B 1 149 ? 2.125 -20.859 -6.262 1 95.69 149 ARG B C 1
ATOM 3015 O O . ARG B 1 149 ? 1.772 -19.688 -6.324 1 95.69 149 ARG B O 1
ATOM 3022 N N . LYS B 1 150 ? 1.799 -21.656 -5.289 1 95.69 150 LYS B N 1
ATOM 3023 C CA . LYS B 1 150 ? 0.966 -21.188 -4.188 1 95.69 150 LYS B CA 1
ATOM 3024 C C . LYS B 1 150 ? 1.664 -20.078 -3.402 1 95.69 150 LYS B C 1
ATOM 3026 O O . LYS B 1 150 ? 1.036 -19.078 -3.021 1 95.69 150 LYS B O 1
ATOM 3031 N N . LYS B 1 151 ? 2.889 -20.281 -3.148 1 94.31 151 LYS B N 1
ATOM 3032 C CA . LYS B 1 151 ? 3.646 -19.266 -2.436 1 94.31 151 LYS B CA 1
ATOM 3033 C C . LYS B 1 151 ? 3.674 -17.953 -3.219 1 94.31 151 LYS B C 1
ATOM 3035 O O . LYS B 1 151 ? 3.455 -16.875 -2.652 1 94.31 151 LYS B O 1
ATOM 3040 N N . LEU B 1 152 ? 3.945 -18.062 -4.496 1 96.12 152 LEU B N 1
ATOM 3041 C CA . LEU B 1 152 ? 4.035 -16.875 -5.336 1 96.12 152 LEU B CA 1
ATOM 3042 C C . LEU B 1 152 ? 2.672 -16.203 -5.473 1 96.12 152 LEU B C 1
ATOM 3044 O O . LEU B 1 152 ? 2.586 -14.984 -5.578 1 96.12 152 LEU B O 1
ATOM 3048 N N . MET B 1 153 ? 1.647 -17.016 -5.43 1 96.81 153 MET B N 1
ATOM 3049 C CA . MET B 1 153 ? 0.3 -16.453 -5.496 1 96.81 153 MET B CA 1
ATOM 3050 C C . MET B 1 153 ? 0.009 -15.578 -4.281 1 96.81 153 MET B C 1
ATOM 3052 O O . MET B 1 153 ? -0.647 -14.539 -4.398 1 96.81 153 MET B O 1
ATOM 3056 N N . LEU B 1 154 ? 0.468 -16.016 -3.17 1 95.62 154 LEU B N 1
ATOM 3057 C CA . LEU B 1 154 ? 0.283 -15.242 -1.95 1 95.62 154 LEU B CA 1
ATOM 3058 C C . LEU B 1 154 ? 1.044 -13.922 -2.025 1 95.62 154 LEU B C 1
ATOM 3060 O O . LEU B 1 154 ? 0.515 -12.875 -1.65 1 95.62 154 LEU B O 1
ATOM 3064 N N . VAL B 1 155 ? 2.273 -14 -2.479 1 96.31 155 VAL B N 1
ATOM 3065 C CA . VAL B 1 155 ? 3.074 -12.789 -2.629 1 96.31 155 VAL B CA 1
ATOM 3066 C C . VAL B 1 155 ? 2.432 -11.867 -3.666 1 96.31 155 VAL B C 1
ATOM 3068 O O . VAL B 1 155 ? 2.367 -10.648 -3.471 1 96.31 155 VAL B O 1
ATOM 3071 N N . PHE B 1 156 ? 2.014 -12.445 -4.746 1 97.88 156 PHE B N 1
ATOM 3072 C CA . PHE B 1 156 ? 1.358 -11.688 -5.805 1 97.88 156 PHE B CA 1
ATOM 3073 C C . PHE B 1 156 ? 0.142 -10.945 -5.266 1 97.88 156 PHE B C 1
ATOM 3075 O O . PHE B 1 156 ? -0.041 -9.758 -5.543 1 97.88 156 PHE B O 1
ATOM 3082 N N . ALA B 1 157 ? -0.69 -11.539 -4.465 1 97.75 157 ALA B N 1
ATOM 3083 C CA . ALA B 1 157 ? -1.876 -10.914 -3.883 1 97.75 157 ALA B CA 1
ATOM 3084 C C . ALA B 1 157 ? -1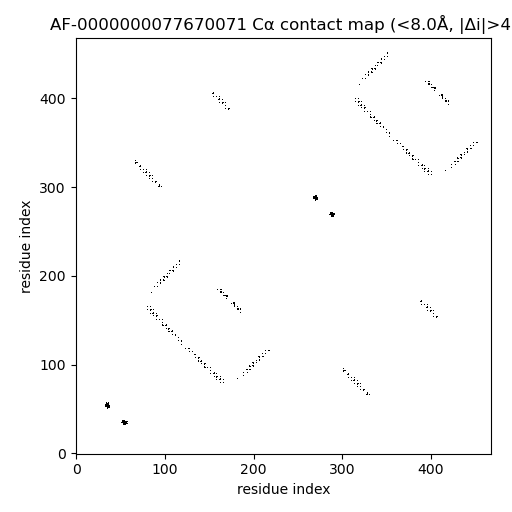.495 -9.734 -2.996 1 97.75 157 ALA B C 1
ATOM 3086 O O . ALA B 1 157 ? -2.186 -8.711 -2.984 1 97.75 157 ALA B O 1
ATOM 3087 N N . SER B 1 158 ? -0.465 -9.953 -2.285 1 97.81 158 SER B N 1
ATOM 3088 C CA . SER B 1 158 ? -0.016 -8.875 -1.406 1 97.81 158 SER B CA 1
ATOM 3089 C C . SER B 1 158 ? 0.537 -7.703 -2.207 1 97.81 158 SER B C 1
ATOM 3091 O O . SER B 1 158 ? 0.307 -6.543 -1.857 1 97.81 158 SER B O 1
ATOM 3093 N N . THR B 1 159 ? 1.276 -7.984 -3.268 1 98.25 159 THR B N 1
ATOM 3094 C CA . THR B 1 159 ? 1.821 -6.918 -4.098 1 98.25 159 THR B CA 1
ATOM 3095 C C . THR B 1 159 ? 0.709 -6.203 -4.859 1 98.25 159 THR B C 1
ATOM 3097 O O . THR B 1 159 ? 0.823 -5.012 -5.16 1 98.25 159 THR B O 1
ATOM 3100 N N . GLU B 1 160 ? -0.347 -6.879 -5.148 1 98.31 160 GLU B N 1
ATOM 3101 C CA . GLU B 1 160 ? -1.52 -6.234 -5.73 1 98.31 160 GLU B CA 1
ATOM 3102 C C . GLU B 1 160 ? -2.072 -5.156 -4.809 1 98.31 160 GLU B C 1
ATOM 3104 O O . GLU B 1 160 ? -2.365 -4.043 -5.25 1 98.31 160 GLU B O 1
ATOM 3109 N N . LYS B 1 161 ? -2.225 -5.508 -3.594 1 98.19 161 LYS B N 1
ATOM 3110 C CA . LYS B 1 161 ? -2.699 -4.547 -2.6 1 98.19 161 LYS B CA 1
ATOM 3111 C C . LYS B 1 161 ? -1.746 -3.363 -2.479 1 98.19 161 LYS B C 1
ATOM 3113 O O . LYS B 1 161 ? -2.182 -2.227 -2.285 1 98.19 161 LYS B O 1
ATOM 3118 N N . LEU B 1 162 ? -0.455 -3.705 -2.562 1 98.62 162 LEU B N 1
ATOM 3119 C CA . LEU B 1 162 ? 0.554 -2.654 -2.504 1 98.62 162 LEU B CA 1
ATOM 3120 C C . LEU B 1 162 ? 0.373 -1.662 -3.648 1 98.62 162 LEU B C 1
ATOM 3122 O O . LEU B 1 162 ? 0.428 -0.448 -3.438 1 98.62 162 LEU B O 1
ATOM 3126 N N . LEU B 1 163 ? 0.161 -2.148 -4.816 1 98.38 163 LEU B N 1
ATOM 3127 C CA . LEU B 1 163 ? 0.005 -1.274 -5.973 1 98.38 163 LEU B CA 1
ATOM 3128 C C . LEU B 1 163 ? -1.286 -0.47 -5.875 1 98.38 163 LEU B C 1
ATOM 3130 O O . LEU B 1 163 ? -1.339 0.683 -6.312 1 98.38 163 LEU B O 1
ATOM 3134 N N . LYS B 1 164 ? -2.338 -1.024 -5.355 1 98.12 164 LYS B N 1
ATOM 3135 C CA . LYS B 1 164 ? -3.572 -0.282 -5.113 1 98.12 164 LYS B CA 1
ATOM 3136 C C . LYS B 1 164 ? -3.336 0.881 -4.156 1 98.12 164 LYS B C 1
ATOM 3138 O O . LYS B 1 164 ? -3.887 1.969 -4.34 1 98.12 164 LYS B O 1
ATOM 3143 N N . GLN B 1 165 ? -2.559 0.559 -3.17 1 98.31 165 GLN B N 1
ATOM 3144 C CA . GLN B 1 165 ? -2.248 1.621 -2.219 1 98.31 165 GLN B CA 1
ATOM 3145 C C . GLN B 1 165 ? -1.434 2.73 -2.879 1 98.31 165 GLN B C 1
ATOM 3147 O O . GLN B 1 165 ? -1.583 3.904 -2.537 1 98.31 165 GLN B O 1
ATOM 3152 N N . VAL B 1 166 ? -0.525 2.361 -3.797 1 98.44 166 VAL B N 1
ATOM 3153 C CA . VAL B 1 166 ? 0.235 3.352 -4.551 1 98.44 166 VAL B CA 1
ATOM 3154 C C . VAL B 1 166 ? -0.722 4.258 -5.32 1 98.44 166 VAL B C 1
ATOM 3156 O O . VAL B 1 166 ? -0.541 5.48 -5.352 1 98.44 166 VAL B O 1
ATOM 3159 N N . SER B 1 167 ? -1.677 3.693 -5.926 1 98.06 167 SER B N 1
ATOM 3160 C CA . SER B 1 167 ? -2.672 4.477 -6.648 1 98.06 167 SER B CA 1
ATOM 3161 C C . SER B 1 167 ? -3.408 5.434 -5.719 1 98.06 167 SER B C 1
ATOM 3163 O O . SER B 1 167 ? -3.676 6.582 -6.086 1 98.06 167 SER B O 1
ATOM 3165 N N . GLU B 1 168 ? -3.729 4.984 -4.562 1 97.31 168 GLU B N 1
ATOM 3166 C CA . GLU B 1 168 ? -4.422 5.812 -3.58 1 97.31 168 GLU B CA 1
ATOM 3167 C C . GLU B 1 168 ? -3.549 6.988 -3.139 1 97.31 168 GLU B C 1
ATOM 3169 O O . GLU B 1 168 ? -4.035 8.109 -3 1 97.31 168 GLU B O 1
ATOM 3174 N N . VAL B 1 169 ? -2.307 6.719 -2.885 1 97.81 169 VAL B N 1
ATOM 3175 C CA . VAL B 1 169 ? -1.397 7.789 -2.492 1 97.81 169 VAL B CA 1
ATOM 3176 C C . VAL B 1 169 ? -1.327 8.844 -3.598 1 97.81 169 VAL B C 1
ATOM 3178 O O . VAL B 1 169 ? -1.354 10.047 -3.322 1 97.81 169 VAL B O 1
ATOM 3181 N N . ALA B 1 170 ? -1.186 8.398 -4.805 1 96.81 170 ALA B N 1
ATOM 3182 C CA . ALA B 1 170 ? -1.147 9.32 -5.938 1 96.81 170 ALA B CA 1
ATOM 3183 C C . ALA B 1 170 ? -2.387 10.211 -5.965 1 96.81 170 ALA B C 1
ATOM 3185 O O . ALA B 1 170 ? -2.283 11.422 -6.145 1 96.81 170 ALA B O 1
ATOM 3186 N N . PHE B 1 171 ? -3.535 9.609 -5.723 1 96.06 171 PHE B N 1
ATOM 3187 C CA . PHE B 1 171 ? -4.793 10.344 -5.73 1 96.06 171 PHE B CA 1
ATOM 3188 C C . PHE B 1 171 ? -4.82 11.383 -4.613 1 96.06 171 PHE B C 1
ATOM 3190 O O . PHE B 1 171 ? -5.207 12.531 -4.832 1 96.06 171 PHE B O 1
ATOM 3197 N N . MET B 1 172 ? -4.387 10.961 -3.434 1 93.75 172 MET B N 1
ATOM 3198 C CA . MET B 1 172 ? -4.395 11.852 -2.281 1 93.75 172 MET B CA 1
ATOM 3199 C C . MET B 1 172 ? -3.369 12.969 -2.457 1 93.75 172 MET B C 1
ATOM 3201 O O . MET B 1 172 ? -3.553 14.07 -1.935 1 93.75 172 MET B O 1
ATOM 3205 N N . ALA B 1 173 ? -2.326 12.68 -3.248 1 92.38 173 ALA B N 1
ATOM 3206 C CA . ALA B 1 173 ? -1.294 13.672 -3.533 1 92.38 173 ALA B CA 1
ATOM 3207 C C . ALA B 1 173 ? -1.644 14.484 -4.777 1 92.38 173 ALA B C 1
ATOM 3209 O O . ALA B 1 173 ? -0.786 15.172 -5.34 1 92.38 173 ALA B O 1
ATOM 3210 N N . ASP B 1 174 ? -2.867 14.328 -5.367 1 91.56 174 ASP B N 1
ATOM 3211 C CA . ASP B 1 174 ? -3.402 15.086 -6.496 1 91.56 174 ASP B CA 1
ATOM 3212 C C . ASP B 1 174 ? -2.664 14.734 -7.785 1 91.56 174 ASP B C 1
ATOM 3214 O O . ASP B 1 174 ? -2.418 15.609 -8.625 1 91.56 174 ASP B O 1
ATOM 3218 N N . ASP B 1 175 ? -2.113 13.664 -7.84 1 94.06 175 ASP B N 1
ATOM 3219 C CA . ASP B 1 175 ? -1.521 13.133 -9.062 1 94.06 175 ASP B CA 1
ATOM 3220 C C . ASP B 1 175 ? -2.443 12.109 -9.727 1 94.06 175 ASP B C 1
ATOM 3222 O O . ASP B 1 175 ? -2.189 10.906 -9.656 1 94.06 175 ASP B O 1
ATOM 3226 N N . GLU B 1 176 ? -3.391 12.508 -10.453 1 93.94 176 GLU B N 1
ATOM 3227 C CA . GLU B 1 176 ? -4.41 11.656 -11.055 1 93.94 176 GLU B CA 1
ATOM 3228 C C . GLU B 1 176 ? -3.816 10.773 -12.148 1 93.94 176 GLU B C 1
ATOM 3230 O O . GLU B 1 176 ? -4.219 9.625 -12.32 1 93.94 176 GLU B O 1
ATOM 3235 N N . GLU B 1 177 ? -2.973 11.328 -12.828 1 95.44 177 GLU B N 1
ATOM 3236 C CA . GLU B 1 177 ? -2.359 10.562 -13.914 1 95.44 177 GLU B CA 1
ATOM 3237 C C . GLU B 1 177 ? -1.635 9.328 -13.383 1 95.44 177 GLU B C 1
ATOM 3239 O O . GLU B 1 177 ? -1.787 8.234 -13.922 1 95.44 177 GLU B O 1
ATOM 3244 N N . ALA B 1 178 ? -0.829 9.57 -12.344 1 95.06 178 ALA B N 1
ATOM 3245 C CA . ALA B 1 178 ? -0.111 8.445 -11.758 1 95.06 178 ALA B CA 1
ATOM 3246 C C . ALA B 1 178 ? -1.081 7.422 -11.172 1 95.06 178 ALA B C 1
ATOM 3248 O O . ALA B 1 178 ? -0.826 6.215 -11.219 1 95.06 178 ALA B O 1
ATOM 3249 N N . SER B 1 179 ? -2.16 7.863 -10.57 1 96.81 179 SER B N 1
ATOM 3250 C CA . SER B 1 179 ? -3.172 6.969 -10.016 1 96.81 179 SER B CA 1
ATOM 3251 C C . SER B 1 179 ? -3.779 6.082 -11.102 1 96.81 179 SER B C 1
ATOM 3253 O O . SER B 1 179 ? -3.852 4.863 -10.945 1 96.81 179 SER B O 1
ATOM 3255 N N . ILE B 1 180 ? -4.117 6.699 -12.203 1 97.44 180 ILE B N 1
ATOM 3256 C CA . ILE B 1 180 ? -4.734 5.98 -13.305 1 97.44 180 ILE B CA 1
ATOM 3257 C C . ILE B 1 180 ? -3.727 5.008 -13.922 1 97.44 180 ILE B C 1
ATOM 3259 O O . ILE B 1 180 ? -4.07 3.873 -14.25 1 97.44 180 ILE B O 1
ATOM 3263 N N . PHE B 1 181 ? -2.51 5.449 -14.023 1 97.5 181 PHE B N 1
ATOM 3264 C CA . PHE B 1 181 ? -1.471 4.602 -14.594 1 97.5 181 PHE B CA 1
ATOM 3265 C C . PHE B 1 181 ? -1.279 3.34 -13.766 1 97.5 181 PHE B C 1
ATOM 3267 O O . PHE B 1 181 ? -1.17 2.24 -14.312 1 97.5 181 PHE B O 1
ATOM 3274 N N . ALA B 1 182 ? -1.225 3.508 -12.453 1 96.75 182 ALA B N 1
ATOM 3275 C CA . ALA B 1 182 ? -1.048 2.357 -11.57 1 96.75 182 ALA B CA 1
ATOM 3276 C C . ALA B 1 182 ? -2.191 1.359 -11.742 1 96.75 182 ALA B C 1
ATOM 3278 O O . ALA B 1 182 ? -1.962 0.149 -11.797 1 96.75 182 ALA B O 1
ATOM 3279 N N . TYR B 1 183 ? -3.375 1.807 -11.875 1 96.56 183 TYR B N 1
ATOM 3280 C CA . TYR B 1 183 ? -4.535 0.937 -12.047 1 96.56 183 TYR B CA 1
ATOM 3281 C C . TYR B 1 183 ? -4.488 0.224 -13.391 1 96.56 183 TYR B C 1
ATOM 3283 O O . TYR B 1 183 ? -4.875 -0.941 -13.5 1 96.56 183 TYR B O 1
ATOM 3291 N N . ARG B 1 184 ? -4.094 0.934 -14.336 1 97.19 184 ARG B N 1
ATOM 3292 C CA . ARG B 1 184 ? -3.975 0.318 -15.648 1 97.19 184 ARG B CA 1
ATOM 3293 C C . ARG B 1 184 ? -2.988 -0.845 -15.625 1 97.19 184 ARG B C 1
ATOM 3295 O O . ARG B 1 184 ? -3.275 -1.922 -16.156 1 97.19 184 ARG B O 1
ATOM 3302 N N . ILE B 1 185 ? -1.879 -0.614 -15.023 1 98 185 ILE B N 1
ATOM 3303 C CA . ILE B 1 185 ? -0.868 -1.66 -14.914 1 98 185 ILE B CA 1
ATOM 3304 C C . ILE B 1 185 ? -1.429 -2.838 -14.125 1 98 185 ILE B C 1
ATOM 3306 O O . ILE B 1 185 ? -1.226 -3.996 -14.492 1 98 185 ILE B O 1
ATOM 3310 N N . LEU B 1 186 ? -2.074 -2.494 -13.039 1 98.25 186 LEU B N 1
ATOM 3311 C CA . LEU B 1 186 ? -2.688 -3.52 -12.195 1 98.25 186 LEU B CA 1
ATOM 3312 C C . LEU B 1 186 ? -3.613 -4.41 -13.023 1 98.25 186 LEU B C 1
ATOM 3314 O O . LEU B 1 186 ? -3.52 -5.637 -12.953 1 98.25 186 LEU B O 1
ATOM 3318 N N . TYR B 1 187 ? -4.441 -3.828 -13.852 1 96.88 187 TYR B N 1
ATOM 3319 C CA . TYR B 1 187 ? -5.426 -4.562 -14.633 1 96.88 187 TYR B CA 1
ATOM 3320 C C . TYR B 1 187 ? -4.75 -5.391 -15.727 1 96.88 187 TYR B C 1
ATOM 3322 O O . TYR B 1 187 ? -5.086 -6.559 -15.922 1 96.88 187 TYR B O 1
ATOM 3330 N N . GLU B 1 188 ? -3.84 -4.848 -16.406 1 97.75 188 GLU B N 1
ATOM 3331 C CA . GLU B 1 188 ? -3.129 -5.539 -17.469 1 97.75 188 GLU B CA 1
ATOM 3332 C C . GLU B 1 188 ? -2.418 -6.785 -16.953 1 97.75 188 GLU B C 1
ATOM 3334 O O . GLU B 1 188 ? -2.52 -7.859 -17.547 1 97.75 188 GLU B O 1
ATOM 3339 N N . ILE B 1 189 ? -1.767 -6.613 -15.828 1 98.31 189 ILE B N 1
ATOM 3340 C CA . ILE B 1 189 ? -0.985 -7.711 -15.273 1 98.31 189 ILE B CA 1
ATOM 3341 C C . ILE B 1 189 ? -1.921 -8.773 -14.703 1 98.31 189 ILE B C 1
ATOM 3343 O O . ILE B 1 189 ? -1.65 -9.969 -14.812 1 98.31 189 ILE B O 1
ATOM 3347 N N . GLN B 1 190 ? -2.982 -8.328 -14.07 1 97.94 190 GLN B N 1
ATOM 3348 C CA . GLN B 1 190 ? -3.965 -9.266 -13.547 1 97.94 190 GLN B CA 1
ATOM 3349 C C . GLN B 1 190 ? -4.516 -10.156 -14.656 1 97.94 190 GLN B C 1
ATOM 3351 O O . GLN B 1 190 ? -4.727 -11.359 -14.445 1 97.94 190 GLN B O 1
ATOM 3356 N N . GLU B 1 191 ? -4.754 -9.617 -15.812 1 97.62 191 GLU B N 1
ATOM 3357 C CA . GLU B 1 191 ? -5.238 -10.391 -16.953 1 97.62 191 GLU B CA 1
ATOM 3358 C C . GLU B 1 191 ? -4.211 -11.43 -17.391 1 97.62 191 GLU B C 1
ATOM 3360 O O . GLU B 1 191 ? -4.562 -12.562 -17.703 1 97.62 191 GLU B O 1
ATOM 3365 N N . GLU B 1 192 ? -3 -11.016 -17.375 1 97 192 GLU B N 1
ATOM 3366 C CA . GLU B 1 192 ? -1.923 -11.922 -17.75 1 97 192 GLU B CA 1
ATOM 3367 C C . GLU B 1 192 ? -1.839 -13.109 -16.797 1 97 192 GLU B C 1
ATOM 3369 O O . GLU B 1 192 ? -1.679 -14.25 -17.234 1 97 192 GLU B O 1
ATOM 3374 N N . VAL B 1 193 ? -1.919 -12.852 -15.555 1 98 193 VAL B N 1
ATOM 3375 C CA . VAL B 1 193 ? -1.825 -13.898 -14.547 1 98 193 VAL B CA 1
ATOM 3376 C C . VAL B 1 193 ? -3.051 -14.805 -14.625 1 98 193 VAL B C 1
ATOM 3378 O O . VAL B 1 193 ? -2.936 -16.031 -14.484 1 98 193 VAL B O 1
ATOM 3381 N N . LYS B 1 194 ? -4.148 -14.258 -14.906 1 97.62 194 LYS B N 1
ATOM 3382 C CA . LYS B 1 194 ? -5.379 -15.023 -15.055 1 97.62 194 LYS B CA 1
ATOM 3383 C C . LYS B 1 194 ? -5.281 -15.992 -16.234 1 97.62 194 LYS B C 1
ATOM 3385 O O . LYS B 1 194 ? -5.715 -17.141 -16.125 1 97.62 194 LYS B O 1
ATOM 3390 N N . ASP B 1 195 ? -4.758 -15.594 -17.281 1 97.25 195 ASP B N 1
ATOM 3391 C CA . ASP B 1 195 ? -4.594 -16.438 -18.453 1 97.25 195 ASP B CA 1
ATOM 3392 C C . ASP B 1 195 ? -3.721 -17.656 -18.141 1 97.25 195 ASP B C 1
ATOM 3394 O O . ASP B 1 195 ? -4.035 -18.781 -18.547 1 97.25 195 ASP B O 1
ATOM 3398 N N . ALA B 1 196 ? -2.629 -17.344 -17.469 1 96.62 196 ALA B N 1
ATOM 3399 C CA . ALA B 1 196 ? -1.734 -18.438 -17.094 1 96.62 196 ALA B CA 1
ATOM 3400 C C . ALA B 1 196 ? -2.424 -19.406 -16.141 1 96.62 196 ALA B C 1
ATOM 3402 O O . ALA B 1 196 ? -2.242 -20.625 -16.234 1 96.62 196 ALA B O 1
ATOM 3403 N N . ALA B 1 197 ? -3.197 -18.859 -15.219 1 97.5 197 ALA B N 1
ATOM 3404 C CA . ALA B 1 197 ? -3.924 -19.703 -14.273 1 97.5 197 ALA B CA 1
ATOM 3405 C C . ALA B 1 197 ? -4.965 -20.562 -14.984 1 97.5 197 ALA B C 1
ATOM 3407 O O . ALA B 1 197 ? -5.203 -21.703 -14.602 1 97.5 197 ALA B O 1
ATOM 3408 N N . GLU B 1 198 ? -5.59 -20.062 -16 1 97.56 198 GLU B N 1
ATOM 3409 C CA . GLU B 1 198 ? -6.586 -20.812 -16.766 1 97.56 198 GLU B CA 1
ATOM 3410 C C . GLU B 1 198 ? -5.949 -21.984 -17.516 1 97.56 198 GLU B C 1
ATOM 3412 O O . GLU B 1 198 ? -6.547 -23.062 -17.609 1 97.56 198 GLU B O 1
ATOM 3417 N N . GLU B 1 199 ? -4.781 -21.797 -18.016 1 96.31 199 GLU B N 1
ATOM 3418 C CA . GLU B 1 199 ? -4.07 -22.891 -18.688 1 96.31 199 GLU B CA 1
ATOM 3419 C C . GLU B 1 199 ? -3.783 -24.031 -17.703 1 96.31 199 GLU B C 1
ATOM 3421 O O . GLU B 1 199 ? -3.896 -25.203 -18.078 1 96.31 199 GLU B O 1
ATOM 3426 N N . SER B 1 200 ? -3.361 -23.609 -16.484 1 97.5 200 SER B N 1
ATOM 3427 C CA . SER B 1 200 ? -3.123 -24.625 -15.469 1 97.5 200 SER B CA 1
ATOM 3428 C C . SER B 1 200 ? -4.406 -25.375 -15.117 1 97.5 200 SER B C 1
ATOM 3430 O O . SER B 1 200 ? -4.387 -26.578 -14.914 1 97.5 200 SER B O 1
ATOM 3432 N N . LYS B 1 201 ? -5.484 -24.719 -15.102 1 98 201 LYS B N 1
ATOM 3433 C CA . LYS B 1 201 ? -6.773 -25.344 -14.828 1 98 201 LYS B CA 1
ATOM 3434 C C . LYS B 1 201 ? -7.172 -26.297 -15.945 1 98 201 LYS B C 1
ATOM 3436 O O . LYS B 1 201 ? -7.691 -27.391 -15.688 1 98 201 LYS B O 1
ATOM 3441 N N . ILE B 1 202 ? -6.961 -25.938 -17.141 1 98.19 202 ILE B N 1
ATOM 3442 C CA . ILE B 1 202 ? -7.25 -26.797 -18.297 1 98.19 202 ILE B CA 1
ATOM 3443 C C . ILE B 1 202 ? -6.406 -28.062 -18.203 1 98.19 202 ILE B C 1
ATOM 3445 O O . ILE B 1 202 ? -6.914 -29.172 -18.406 1 98.19 202 ILE B O 1
ATOM 3449 N N . ALA B 1 203 ? -5.113 -27.859 -17.891 1 98.31 203 ALA B N 1
ATOM 3450 C CA . ALA B 1 203 ? -4.219 -29 -17.75 1 98.31 203 ALA B CA 1
ATOM 3451 C C . ALA B 1 203 ? -4.715 -29.953 -16.672 1 98.31 203 ALA B C 1
ATOM 3453 O O . ALA B 1 203 ? -4.711 -31.172 -16.859 1 98.31 203 ALA B O 1
ATOM 3454 N N . GLU B 1 204 ? -5.195 -29.406 -15.555 1 98.06 204 GLU B N 1
ATOM 3455 C CA . GLU B 1 204 ? -5.707 -30.219 -14.461 1 98.06 204 GLU B CA 1
ATOM 3456 C C . GLU B 1 204 ? -6.926 -31.031 -14.898 1 98.06 204 GLU B C 1
ATOM 3458 O O . GLU B 1 204 ? -7.055 -32.219 -14.547 1 98.06 204 GLU B O 1
ATOM 3463 N N . ASN B 1 205 ? -7.746 -30.453 -15.641 1 98.44 205 ASN B N 1
ATOM 3464 C CA . ASN B 1 205 ? -8.922 -31.156 -16.156 1 98.44 205 ASN B CA 1
ATOM 3465 C C . ASN B 1 205 ? -8.539 -32.281 -17.109 1 98.44 205 ASN B C 1
ATOM 3467 O O . ASN B 1 205 ? -9.109 -33.375 -17.047 1 98.44 205 ASN B O 1
ATOM 3471 N N . LYS B 1 206 ? -7.629 -32 -17.953 1 98 206 LYS B N 1
ATOM 3472 C CA . LYS B 1 206 ? -7.164 -33.031 -18.906 1 98 206 LYS B CA 1
ATOM 3473 C C . LYS B 1 206 ? -6.5 -34.188 -18.172 1 98 206 LYS B C 1
ATOM 3475 O O . LYS B 1 206 ? -6.637 -35.344 -18.594 1 98 206 LYS B O 1
ATOM 3480 N N . LEU B 1 207 ? -5.773 -33.812 -17.141 1 98.38 207 LEU B N 1
ATOM 3481 C CA . LEU B 1 207 ? -5.152 -34.875 -16.359 1 98.38 207 LEU B CA 1
ATOM 3482 C C . LEU B 1 207 ? -6.211 -35.75 -15.703 1 98.38 207 LEU B C 1
ATOM 3484 O O . LEU B 1 207 ? -6.086 -37 -15.719 1 98.38 207 LEU B O 1
ATOM 3488 N N . SER B 1 208 ? -7.215 -35.156 -15.125 1 97.62 208 SER B N 1
ATOM 3489 C CA . SER B 1 208 ? -8.312 -35.906 -14.523 1 97.62 208 SER B CA 1
ATOM 3490 C C . SER B 1 208 ? -8.961 -36.844 -15.547 1 97.62 208 SER B C 1
ATOM 3492 O O . SER B 1 208 ? -9.242 -38 -15.242 1 97.62 208 SER B O 1
ATOM 3494 N N . GLU B 1 209 ? -9.18 -36.375 -16.75 1 96.44 209 GLU B N 1
ATOM 3495 C CA . GLU B 1 209 ? -9.758 -37.188 -17.812 1 96.44 209 GLU B CA 1
ATOM 3496 C C . GLU B 1 209 ? -8.836 -38.344 -18.219 1 96.44 209 GLU B C 1
ATOM 3498 O O . GLU B 1 209 ? -9.289 -39.469 -18.422 1 96.44 209 GLU B O 1
ATOM 3503 N N . ALA B 1 210 ? -7.566 -38.031 -18.359 1 95.06 210 ALA B N 1
ATOM 3504 C CA . ALA B 1 210 ? -6.582 -39.062 -18.734 1 95.06 210 ALA B CA 1
ATOM 3505 C C . ALA B 1 210 ? -6.5 -40.156 -17.688 1 95.06 210 ALA B C 1
ATOM 3507 O O . ALA B 1 210 ? -6.367 -41.344 -18.016 1 95.06 210 ALA B O 1
ATOM 3508 N N . GLU B 1 211 ? -6.559 -39.719 -16.406 1 95.25 211 GLU B N 1
ATOM 3509 C CA . GLU B 1 211 ? -6.492 -40.688 -15.32 1 95.25 211 GLU B CA 1
ATOM 3510 C C . GLU B 1 211 ? -7.73 -41.594 -15.305 1 95.25 211 GLU B C 1
ATOM 3512 O O . GLU B 1 211 ? -7.621 -42.812 -15.133 1 95.25 211 GLU B O 1
ATOM 3517 N N . VAL B 1 212 ? -8.914 -41 -15.523 1 95.12 212 VAL B N 1
ATOM 3518 C CA . VAL B 1 212 ? -10.148 -41.781 -15.586 1 95.12 212 VAL B CA 1
ATOM 3519 C C . VAL B 1 212 ? -10.094 -42.75 -16.766 1 95.12 212 VAL B C 1
ATOM 3521 O O . VAL B 1 212 ? -10.445 -43.938 -16.641 1 95.12 212 VAL B O 1
ATOM 3524 N N . HIS B 1 213 ? -9.617 -42.375 -17.906 1 93.5 213 HIS B N 1
ATOM 3525 C CA . HIS B 1 213 ? -9.477 -43.188 -19.094 1 93.5 213 HIS B CA 1
ATOM 3526 C C . HIS B 1 213 ? -8.516 -44.344 -18.844 1 93.5 213 HIS B C 1
ATOM 3528 O O . HIS B 1 213 ? -8.781 -45.469 -19.266 1 93.5 213 HIS B O 1
ATOM 3534 N N . SER B 1 214 ? -7.418 -44.031 -18.234 1 91.88 214 SER B N 1
ATOM 3535 C CA . SER B 1 214 ? -6.441 -45.094 -17.938 1 91.88 214 SER B CA 1
ATOM 3536 C C . SER B 1 214 ? -7.043 -46.156 -17.047 1 91.88 214 SER B C 1
ATOM 3538 O O . SER B 1 214 ? -6.82 -47.344 -17.281 1 91.88 214 SER B O 1
ATOM 3540 N N . ILE B 1 215 ? -7.832 -45.75 -16.125 1 91.12 215 ILE B N 1
ATOM 3541 C CA . ILE B 1 215 ? -8.461 -46.719 -15.203 1 91.12 215 ILE B CA 1
ATOM 3542 C C . ILE B 1 215 ? -9.477 -47.562 -15.961 1 91.12 215 ILE B C 1
ATOM 3544 O O . ILE B 1 215 ? -9.547 -48.781 -15.766 1 91.12 215 ILE B O 1
ATOM 3548 N N . GLU B 1 216 ? -10.203 -46.969 -16.828 1 92.44 216 GLU B N 1
ATOM 3549 C CA . GLU B 1 216 ? -11.219 -47.656 -17.609 1 92.44 216 GLU B CA 1
ATOM 3550 C C . GLU B 1 216 ? -10.586 -48.688 -18.531 1 92.44 216 GLU B C 1
ATOM 3552 O O . GLU B 1 216 ? -11.07 -49.812 -18.641 1 92.44 216 GLU B O 1
ATOM 3557 N N . VAL B 1 217 ? -9.531 -48.344 -19.156 1 91.19 217 VAL B N 1
ATOM 3558 C CA . VAL B 1 217 ? -8.867 -49.25 -20.109 1 91.19 217 VAL B CA 1
ATOM 3559 C C . VAL B 1 217 ? -8.266 -50.438 -19.359 1 91.19 217 VAL B C 1
ATOM 3561 O O . VAL B 1 217 ? -8.406 -51.594 -19.781 1 91.19 217 VAL B O 1
ATOM 3564 N N . ILE B 1 218 ? -7.641 -50.156 -18.25 1 87.75 218 ILE B N 1
ATOM 3565 C CA . ILE B 1 218 ? -7.012 -51.219 -17.469 1 87.75 218 ILE B CA 1
ATOM 3566 C C . ILE B 1 218 ? -8.078 -52.188 -16.938 1 87.75 218 ILE B C 1
ATOM 3568 O O . ILE B 1 218 ? -7.902 -53.406 -16.953 1 87.75 218 ILE B O 1
ATOM 3572 N N . ALA B 1 219 ? -9.188 -51.594 -16.531 1 90 219 ALA B N 1
ATOM 3573 C CA . ALA B 1 219 ? -10.281 -52.406 -16.016 1 90 219 ALA B CA 1
ATOM 3574 C C . ALA B 1 219 ? -10.828 -53.344 -17.094 1 90 219 ALA B C 1
ATOM 3576 O O . ALA B 1 219 ? -11.117 -54.531 -16.828 1 90 219 ALA B O 1
ATOM 3577 N N . LYS B 1 220 ? -10.953 -52.906 -18.266 1 90.38 220 LYS B N 1
ATOM 3578 C CA . LYS B 1 220 ? -11.453 -53.719 -19.375 1 90.38 220 LYS B CA 1
ATOM 3579 C C . LYS B 1 220 ? -10.492 -54.844 -19.719 1 90.38 220 LYS B C 1
ATOM 3581 O O . LYS B 1 220 ? -10.922 -55.969 -19.984 1 90.38 220 LYS B O 1
ATOM 3586 N N . ILE B 1 221 ? -9.25 -54.562 -19.703 1 86 221 ILE B N 1
ATOM 3587 C CA . ILE B 1 221 ? -8.234 -55.562 -20.016 1 86 221 ILE B CA 1
ATOM 3588 C C . ILE B 1 221 ? -8.25 -56.656 -18.953 1 86 221 ILE B C 1
ATOM 3590 O O . ILE B 1 221 ? -8.164 -57.844 -19.266 1 86 221 ILE B O 1
ATOM 3594 N N . MET B 1 222 ? -8.414 -56.281 -17.734 1 85.94 222 MET B N 1
ATOM 3595 C CA . MET B 1 222 ? -8.445 -57.25 -16.641 1 85.94 222 MET B CA 1
ATOM 3596 C C . MET B 1 222 ? -9.688 -58.125 -16.734 1 85.94 222 MET B C 1
ATOM 3598 O O . MET B 1 222 ? -9.617 -59.312 -16.453 1 85.94 222 MET B O 1
ATOM 3602 N N . GLU B 1 223 ? -10.812 -57.5 -17.109 1 87 223 GLU B N 1
ATOM 3603 C CA . GLU B 1 223 ? -12.039 -58.281 -17.266 1 87 223 GLU B CA 1
ATOM 3604 C C . GLU B 1 223 ? -11.922 -59.281 -18.406 1 87 223 GLU B C 1
ATOM 3606 O O . GLU B 1 223 ? -12.359 -60.438 -18.297 1 87 223 GLU B O 1
ATOM 3611 N N . GLU B 1 224 ? -11.367 -58.938 -19.469 1 85.44 224 GLU B N 1
ATOM 3612 C CA . GLU B 1 224 ? -11.188 -59.812 -20.625 1 85.44 224 GLU B CA 1
ATOM 3613 C C . GLU B 1 224 ? -10.242 -60.969 -20.297 1 85.44 224 GLU B C 1
ATOM 3615 O O . GLU B 1 224 ? -10.469 -62.094 -20.734 1 85.44 224 GLU B O 1
ATOM 3620 N N . ASN B 1 225 ? -9.219 -60.719 -19.578 1 82.75 225 ASN B N 1
ATOM 3621 C CA . ASN B 1 225 ? -8.273 -61.75 -19.203 1 82.75 225 ASN B CA 1
ATOM 3622 C C . ASN B 1 225 ? -8.898 -62.75 -18.234 1 82.75 225 ASN B C 1
ATOM 3624 O O . ASN B 1 225 ? -8.562 -63.938 -18.266 1 82.75 225 ASN B O 1
ATOM 3628 N N . SER B 1 226 ? -9.781 -62.25 -17.344 1 83.69 226 SER B N 1
ATOM 3629 C CA . SER B 1 226 ? -10.453 -63.156 -16.406 1 83.69 226 SER B CA 1
ATOM 3630 C C . SER B 1 226 ? -11.406 -64.125 -17.141 1 83.69 226 SER B C 1
ATOM 3632 O O . SER B 1 226 ? -11.5 -65.25 -16.812 1 83.69 226 SER B O 1
ATOM 3634 N N . VAL B 1 227 ? -12.07 -63.688 -18.094 1 85.12 227 VAL B N 1
ATOM 3635 C CA . VAL B 1 227 ? -13.008 -64.5 -18.875 1 85.12 227 VAL B CA 1
ATOM 3636 C C . VAL B 1 227 ? -12.234 -65.5 -19.703 1 85.12 227 VAL B C 1
ATOM 3638 O O . VAL B 1 227 ? -12.656 -66.688 -19.797 1 85.12 227 VAL B O 1
ATOM 3641 N N . ASN B 1 228 ? -11.086 -65.125 -20.281 1 82.62 228 ASN B N 1
ATOM 3642 C CA . ASN B 1 228 ? -10.281 -66.062 -21.094 1 82.62 228 ASN B CA 1
ATOM 3643 C C . ASN B 1 228 ? -9.664 -67.188 -20.234 1 82.62 228 ASN B C 1
ATOM 3645 O O . ASN B 1 228 ? -9.555 -68.312 -20.688 1 82.62 228 ASN B O 1
ATOM 3649 N N . GLU B 1 229 ? -9.32 -66.875 -19.031 1 79.06 229 GLU B N 1
ATOM 3650 C CA . GLU B 1 229 ? -8.758 -67.875 -18.141 1 79.06 229 GLU B CA 1
ATOM 3651 C C . GLU B 1 229 ? -9.828 -68.875 -17.703 1 79.06 229 GLU B C 1
ATOM 3653 O O . GLU B 1 229 ? -9.555 -70.062 -17.594 1 79.06 229 GLU B O 1
ATOM 3658 N N . GLU B 1 230 ? -10.984 -68.438 -17.453 1 77.75 230 GLU B N 1
ATOM 3659 C CA . GLU B 1 230 ? -12.086 -69.312 -17.062 1 77.75 230 GLU B CA 1
ATOM 3660 C C . GLU B 1 230 ? -12.469 -70.25 -18.219 1 77.75 230 GLU B C 1
ATOM 3662 O O . GLU B 1 230 ? -12.773 -71.438 -18 1 77.75 230 GLU B O 1
ATOM 3667 N N . GLU B 1 231 ? -12.43 -69.812 -19.438 1 77.94 231 GLU B N 1
ATOM 3668 C CA . GLU B 1 231 ? -12.766 -70.625 -20.594 1 77.94 231 GLU B CA 1
ATOM 3669 C C . GLU B 1 231 ? -11.695 -71.688 -20.844 1 77.94 231 GLU B C 1
ATOM 3671 O O . GLU B 1 231 ? -11.992 -72.812 -21.344 1 77.94 231 GLU B O 1
ATOM 3676 N N . LYS B 1 232 ? -10.445 -71.5 -20.5 1 77.12 232 LYS B N 1
ATOM 3677 C CA . LYS B 1 232 ? -9.391 -72.5 -20.688 1 77.12 232 LYS B CA 1
ATOM 3678 C C . LYS B 1 232 ? -9.438 -73.562 -19.625 1 77.12 232 LYS B C 1
ATOM 3680 O O . LYS B 1 232 ? -9.023 -74.688 -19.859 1 77.12 232 LYS B O 1
ATOM 3685 N N . MET B 1 233 ? -9.852 -73.25 -18.578 1 75.19 233 MET B N 1
ATOM 3686 C CA . MET B 1 233 ? -9.938 -74.25 -17.5 1 75.19 233 MET B CA 1
ATOM 3687 C C . MET B 1 233 ? -11.203 -75.062 -17.609 1 75.19 233 MET B C 1
ATOM 3689 O O . MET B 1 233 ? -11.352 -76.125 -16.922 1 75.19 233 MET B O 1
ATOM 3693 N N . SER B 1 234 ? -12.125 -74.625 -18.422 1 65 234 SER B N 1
ATOM 3694 C CA . SER B 1 234 ? -13.297 -75.5 -18.672 1 65 234 SER B CA 1
ATOM 3695 C C . SER B 1 234 ? -13.055 -76.438 -19.859 1 65 234 SER B C 1
ATOM 3697 O O . SER B 1 234 ? -12.438 -76 -20.844 1 65 234 SER B O 1
#

Radius of gyration: 41.57 Å; Cα contacts (8 Å, |Δi|>4): 356; chains: 2; bounding box: 65×140×85 Å

Sequence (468 aa):
MICRCLRSLRRLRCSLPILRPTPVHWAVGLSLFPSVAYCYNANNNNTTPPLVIDCEDDTEISPPETPATISEIQEMFTQTSSAAIGLFQKTASALVQAENEYAKNIYKLIAFHSASLDNLAEGNAEKEERIWSLIIDTRLQIKEANEKRKKLMLVFASTEKLLKQVSEVAFMADDEEASIFAYRILYEIQEEVKDAAEESKIAENKLSEAEVHSIEVIAKIMEENSVNEEEKMSMICRCLRSLRRLRCSLPILRPTPVHWAVGLSLFPSVAYCYNANNNNTTPPLVIDCEDDTEISPPETPATISEIQEMFTQTSSAAIGLFQKTASALVQAENEYAKNIYKLIAFHSASLDNLAEGNAEKEERIWSLIIDTRLQIKEANEKRKKLMLVFASTEKLLKQVSEVAFMADDEEASIFAYRILYEIQEEVKDAAEESKIAENKLSEAEVHSIEVIAKIMEENSVNEEEKMS

pLDDT: mean 74.43, std 31.55, range [19.08, 98.62]

InterPro domains:
  IPR009062 Smac/DIABLO-like superfamily [SSF46984] (87-230)
  IPR015142 Smac/DIABLO protein [PF09057] (82-230)
  IPR015142 Smac/DIABLO protein [PTHR32247] (81-230)

Nearest PDB structures (foldseek):
  6jx6-assembly1_C  TM=9.462E-01  e=9.653E-06  Homo sapiens
  4tx5-assembly1_B  TM=9.291E-01  e=1.354E-05  Homo sapiens
  4tx5-assembly1_A  TM=9.422E-01  e=1.993E-05  Homo sapiens
  8e2i-assembly1_F  TM=8.866E-01  e=1.643E-05  Homo sapiens
  1g73-assembly2_B  TM=8.655E-01  e=1.354E-05  Homo sapiens